Protein AF-A0A7S0NXF7-F1 (afdb_monomer_lite)

Radius of gyration: 30.58 Å; chains: 1; bounding box: 109×44×104 Å

Structure (mmCIF, N/CA/C/O backbone):
data_AF-A0A7S0NXF7-F1
#
_entry.id   AF-A0A7S0NXF7-F1
#
loop_
_atom_site.group_PDB
_atom_site.id
_atom_site.type_symbol
_atom_site.label_atom_id
_atom_site.label_alt_id
_atom_site.label_comp_id
_atom_site.label_asym_id
_atom_site.label_entity_id
_atom_site.label_seq_id
_atom_site.pdbx_PDB_ins_code
_atom_site.Cartn_x
_atom_site.Cartn_y
_atom_site.Cartn_z
_atom_site.occupancy
_atom_site.B_iso_or_equiv
_atom_site.auth_seq_id
_atom_site.auth_comp_id
_atom_site.auth_asym_id
_atom_site.auth_atom_id
_atom_site.pdbx_PDB_model_num
ATOM 1 N N . MET A 1 1 ? 23.867 -1.349 9.065 1.00 37.38 1 MET A N 1
ATOM 2 C CA . MET A 1 1 ? 22.456 -1.027 8.774 1.00 37.38 1 MET A CA 1
ATOM 3 C C . MET A 1 1 ? 21.608 -1.798 9.767 1.00 37.38 1 MET A C 1
ATOM 5 O O . MET A 1 1 ? 21.577 -3.017 9.687 1.00 37.38 1 MET A O 1
ATOM 9 N N . GLY A 1 2 ? 21.074 -1.121 10.787 1.00 32.50 2 GLY A N 1
ATOM 10 C CA . GLY A 1 2 ? 20.262 -1.769 11.819 1.00 32.50 2 GLY A CA 1
ATOM 11 C C . GLY A 1 2 ? 18.930 -2.204 11.222 1.00 32.50 2 GLY A C 1
ATOM 12 O O . GLY A 1 2 ? 18.252 -1.384 10.614 1.00 32.50 2 GLY A O 1
ATOM 13 N N . CYS A 1 3 ? 18.605 -3.491 11.342 1.00 36.06 3 CYS A N 1
ATOM 14 C CA . CYS A 1 3 ? 17.310 -4.030 10.948 1.00 36.06 3 CYS A CA 1
ATOM 15 C C . CYS A 1 3 ? 16.228 -3.370 11.793 1.00 36.06 3 CYS A C 1
ATOM 17 O O . CYS A 1 3 ? 16.196 -3.513 13.014 1.00 36.06 3 CYS A O 1
ATOM 19 N N . CYS A 1 4 ? 15.352 -2.636 11.134 1.00 46.69 4 CYS A N 1
ATOM 20 C CA . CYS A 1 4 ? 14.256 -1.953 11.774 1.00 46.69 4 CYS A CA 1
ATOM 21 C C . CYS A 1 4 ? 13.063 -2.907 11.930 1.00 46.69 4 CYS A C 1
ATOM 23 O O . CYS A 1 4 ? 12.045 -2.767 11.255 1.00 46.69 4 CYS A O 1
ATOM 25 N N . GLY A 1 5 ? 13.227 -3.914 12.785 1.00 47.00 5 GLY A N 1
ATOM 26 C CA . GLY A 1 5 ? 12.142 -4.800 13.190 1.00 47.00 5 GLY A CA 1
ATOM 27 C C . GLY A 1 5 ? 11.280 -4.107 14.238 1.00 47.00 5 GLY A C 1
ATOM 28 O O . GLY A 1 5 ? 11.795 -3.687 15.274 1.00 47.00 5 GLY A O 1
ATOM 29 N N . SER A 1 6 ? 9.987 -3.961 13.964 1.00 54.66 6 SER A N 1
ATOM 30 C CA . SER A 1 6 ? 9.023 -3.573 14.992 1.00 54.66 6 SER A CA 1
ATOM 31 C C . SER A 1 6 ? 8.635 -4.800 15.821 1.00 54.66 6 SER A C 1
ATOM 33 O O . SER A 1 6 ? 8.325 -5.852 15.260 1.00 54.66 6 SER A O 1
ATOM 35 N N . SER A 1 7 ? 8.705 -4.677 17.146 1.00 63.62 7 SER A N 1
ATOM 36 C CA . SER A 1 7 ? 8.226 -5.677 18.104 1.00 63.62 7 SER A CA 1
ATOM 37 C C . SER A 1 7 ? 6.813 -5.316 18.545 1.00 63.62 7 SER A C 1
ATOM 39 O O . SER A 1 7 ? 6.541 -4.131 18.724 1.00 63.62 7 SER A O 1
ATOM 41 N N . GLU A 1 8 ? 5.965 -6.308 18.813 1.00 78.12 8 GLU A N 1
ATOM 42 C CA . GLU A 1 8 ? 4.606 -6.072 19.311 1.00 78.12 8 GLU A CA 1
ATOM 43 C C . GLU A 1 8 ? 4.582 -5.131 20.519 1.00 78.12 8 GLU A C 1
ATOM 45 O O . GLU A 1 8 ? 5.167 -5.402 21.572 1.00 78.12 8 GLU A O 1
ATOM 50 N N . ALA A 1 9 ? 3.884 -4.011 20.355 1.00 83.69 9 ALA A N 1
ATOM 51 C CA . ALA A 1 9 ? 3.755 -2.983 21.369 1.00 83.69 9 ALA A CA 1
ATOM 52 C C . ALA A 1 9 ? 2.349 -2.975 21.980 1.00 83.69 9 ALA A C 1
ATOM 54 O O . ALA A 1 9 ? 1.355 -3.382 21.373 1.00 83.69 9 ALA A O 1
ATOM 55 N N . ASN A 1 10 ? 2.261 -2.461 23.207 1.00 87.94 10 ASN A N 1
ATOM 56 C CA . ASN A 1 10 ? 0.992 -2.192 23.870 1.00 87.94 10 ASN A CA 1
ATOM 57 C C . ASN A 1 10 ? 0.548 -0.743 23.637 1.00 87.94 10 ASN A C 1
ATOM 59 O O . ASN A 1 10 ? 1.366 0.187 23.617 1.00 87.94 10 ASN A O 1
ATOM 63 N N . ALA A 1 11 ? -0.761 -0.550 23.483 1.00 86.94 11 ALA A N 1
ATOM 64 C CA . ALA A 1 11 ? -1.378 0.764 23.462 1.00 86.94 11 ALA A CA 1
ATOM 65 C C . ALA A 1 11 ? -1.155 1.489 24.798 1.00 86.94 11 ALA A C 1
ATOM 67 O O . ALA A 1 11 ? -0.930 0.869 25.845 1.00 86.94 11 ALA A O 1
ATOM 68 N N . ALA A 1 12 ? -1.176 2.822 24.744 1.00 88.19 12 ALA A N 1
ATOM 69 C CA . ALA A 1 12 ? -1.198 3.626 25.957 1.00 88.19 12 ALA A CA 1
ATOM 70 C C . ALA A 1 12 ? -2.560 3.472 26.634 1.00 88.19 12 ALA A C 1
ATOM 72 O O . ALA A 1 12 ? -3.572 3.300 25.961 1.00 88.19 12 ALA A O 1
ATOM 73 N N . GLU A 1 13 ? -2.556 3.540 27.957 1.00 90.31 13 GLU A N 1
ATOM 74 C CA . GLU A 1 13 ? -3.783 3.550 28.739 1.00 90.31 13 GLU A CA 1
ATOM 75 C C . GLU A 1 13 ? -4.581 4.813 28.477 1.00 90.31 13 GLU A C 1
ATOM 77 O O . GLU A 1 13 ? -4.015 5.898 28.324 1.00 90.31 13 GLU A O 1
ATOM 82 N N . THR A 1 14 ? -5.893 4.649 28.420 1.00 89.69 14 THR A N 1
ATOM 83 C CA . THR A 1 14 ? -6.821 5.733 28.149 1.00 89.69 14 THR A CA 1
ATOM 84 C C . THR A 1 14 ? -8.135 5.483 28.877 1.00 89.69 14 THR A C 1
ATOM 86 O O . THR A 1 14 ? -8.554 4.338 29.064 1.00 89.69 14 THR A O 1
ATOM 89 N N . GLU A 1 15 ? -8.787 6.569 29.281 1.00 88.50 15 GLU A N 1
ATOM 90 C CA . GLU A 1 15 ? -10.149 6.541 29.823 1.00 88.50 15 GLU A CA 1
ATOM 91 C C . GLU A 1 15 ? -11.203 6.530 28.706 1.00 88.50 15 GLU A C 1
ATOM 93 O O . GLU A 1 15 ? -12.366 6.216 28.950 1.00 88.50 15 GLU A O 1
ATOM 98 N N . LEU A 1 16 ? -10.800 6.833 27.464 1.00 88.56 16 LEU A N 1
ATOM 99 C CA . LEU A 1 16 ? -11.702 6.827 26.319 1.00 88.56 16 LEU A CA 1
ATOM 100 C C . LEU A 1 16 ? -12.143 5.390 25.983 1.00 88.56 16 LEU A C 1
ATOM 102 O O . LEU A 1 16 ? -11.293 4.497 25.840 1.00 88.56 16 LEU A O 1
ATOM 106 N N . PRO A 1 17 ? -13.454 5.150 25.792 1.00 89.94 17 PRO A N 1
ATOM 107 C CA . PRO A 1 17 ? -13.953 3.836 25.412 1.00 89.94 17 PRO A CA 1
ATOM 108 C C . PRO A 1 17 ? -13.451 3.445 24.013 1.00 89.94 17 PRO A C 1
ATOM 110 O O . PRO A 1 17 ? -13.071 4.316 23.225 1.00 89.94 17 PRO A O 1
ATOM 113 N N . PRO A 1 18 ? -13.437 2.148 23.668 1.00 90.38 18 PRO A N 1
ATOM 114 C CA . PRO A 1 18 ? -13.138 1.727 22.306 1.00 90.38 18 PRO A CA 1
ATOM 115 C C . PRO A 1 18 ? -14.191 2.263 21.311 1.00 90.38 18 PRO A C 1
ATOM 117 O O . PRO A 1 18 ? -15.335 2.512 21.701 1.00 90.38 18 PRO A O 1
ATOM 120 N N . PRO A 1 19 ? -13.833 2.418 20.021 1.00 88.88 19 PRO A N 1
ATOM 121 C CA . PRO A 1 19 ? -14.771 2.793 18.967 1.00 88.88 19 PRO A CA 1
ATOM 122 C C . PRO A 1 19 ? -15.996 1.874 18.939 1.00 88.88 19 PRO A C 1
ATOM 124 O O . PRO A 1 19 ? -15.850 0.653 18.880 1.00 88.88 19 PRO A O 1
ATOM 127 N N . ALA A 1 20 ? -17.193 2.456 18.925 1.00 85.25 20 ALA A N 1
ATOM 128 C CA . ALA A 1 20 ? -18.444 1.716 18.804 1.00 85.25 20 ALA A CA 1
ATOM 129 C C . ALA A 1 20 ? -19.086 1.954 17.435 1.00 85.25 20 ALA A C 1
ATOM 131 O O . ALA A 1 20 ? -19.017 3.053 16.883 1.00 85.25 20 ALA A O 1
ATOM 132 N N . TRP A 1 21 ? -19.744 0.924 16.902 1.00 81.75 21 TRP A N 1
ATOM 133 C CA . TRP A 1 21 ? -20.545 1.059 15.688 1.00 81.75 21 TRP A CA 1
ATOM 134 C C . TRP A 1 21 ? -21.576 2.180 15.844 1.00 81.75 21 TRP A C 1
ATOM 136 O O . TRP A 1 21 ? -22.224 2.286 16.886 1.00 81.75 21 TRP A O 1
ATOM 146 N N . GLY A 1 22 ? -21.759 2.997 14.808 1.00 75.81 22 GLY A N 1
ATOM 147 C CA . GLY A 1 22 ? -22.728 4.092 14.845 1.00 75.81 22 GLY A CA 1
ATOM 148 C C . GLY A 1 22 ? -22.187 5.404 15.409 1.00 75.81 22 GLY A C 1
ATOM 149 O O . GLY A 1 22 ? -22.830 6.434 15.237 1.00 75.81 22 GLY A O 1
ATOM 150 N N . ALA A 1 23 ? -21.014 5.399 16.048 1.00 82.75 23 ALA A N 1
ATOM 151 C CA . ALA A 1 23 ? -20.407 6.608 16.588 1.00 82.75 23 ALA A CA 1
ATOM 152 C C . ALA A 1 23 ? -19.468 7.249 15.560 1.00 82.75 23 ALA A C 1
ATOM 154 O O . ALA A 1 23 ? -18.473 6.649 15.150 1.00 82.75 23 ALA A O 1
ATOM 155 N N . ALA A 1 24 ? -19.766 8.489 15.169 1.00 84.88 24 ALA A N 1
ATOM 156 C CA . ALA A 1 24 ? -18.848 9.285 14.368 1.00 84.88 24 ALA A CA 1
ATOM 157 C C . ALA A 1 24 ? -17.568 9.576 15.165 1.00 84.88 24 ALA A C 1
ATOM 159 O O . ALA A 1 24 ? -17.612 9.980 16.327 1.00 84.88 24 ALA A O 1
ATOM 160 N N . ILE A 1 25 ? -16.418 9.386 14.526 1.00 86.69 25 ILE A N 1
ATOM 161 C CA . ILE A 1 25 ? -15.101 9.596 15.135 1.00 86.69 25 ILE A CA 1
ATOM 162 C C . ILE A 1 25 ? -14.289 10.524 14.259 1.00 86.69 25 ILE A C 1
ATOM 164 O O . ILE A 1 25 ? -14.186 10.320 13.049 1.00 86.69 25 ILE A O 1
ATOM 168 N N . LYS A 1 26 ? -13.623 11.480 14.901 1.00 88.75 26 LYS A N 1
ATOM 169 C CA . LYS A 1 26 ? -12.567 12.281 14.298 1.00 88.75 26 LYS A CA 1
ATOM 170 C C . LYS A 1 26 ? -11.277 12.060 15.071 1.00 88.75 26 LYS A C 1
ATOM 172 O O . LYS A 1 26 ? -11.205 12.350 16.262 1.00 88.75 26 LYS A O 1
ATOM 177 N N . CYS A 1 27 ? -10.260 11.542 14.396 1.00 88.75 27 CYS A N 1
ATOM 178 C CA . CYS A 1 27 ? -8.978 11.239 15.016 1.00 88.75 27 CYS A CA 1
ATOM 179 C C . CYS A 1 27 ? -7.800 11.605 14.114 1.00 88.75 27 CYS A C 1
ATOM 181 O O . CYS A 1 27 ? -7.920 11.671 12.888 1.00 88.75 27 CYS A O 1
ATOM 183 N N . ARG A 1 28 ? -6.633 11.785 14.727 1.00 89.62 28 ARG A N 1
ATOM 184 C CA . ARG A 1 28 ? -5.359 12.019 14.054 1.00 89.62 28 ARG A CA 1
ATOM 185 C C . ARG A 1 28 ? -4.420 10.842 14.289 1.00 89.62 28 ARG A C 1
ATOM 187 O O . ARG A 1 28 ? -4.125 10.476 15.422 1.00 89.62 28 ARG A O 1
ATOM 194 N N . LEU A 1 29 ? -3.921 10.261 13.209 1.00 86.75 29 LEU A N 1
ATOM 195 C CA . LEU A 1 29 ? -2.840 9.288 13.220 1.00 86.75 29 LEU A CA 1
ATOM 196 C C . LEU A 1 29 ? -1.506 10.026 13.176 1.00 86.75 29 LEU A C 1
ATOM 198 O O . LEU A 1 29 ? -1.268 10.816 12.262 1.00 86.75 29 LEU A O 1
ATOM 202 N N . ALA A 1 30 ? -0.634 9.746 14.143 1.00 86.44 30 ALA A N 1
ATOM 203 C CA . ALA A 1 30 ? 0.693 10.343 14.240 1.00 86.44 30 ALA A CA 1
ATOM 204 C C . ALA A 1 30 ? 1.767 9.261 14.369 1.00 86.44 30 ALA A C 1
ATOM 206 O O . ALA A 1 30 ? 1.717 8.440 15.292 1.00 86.44 30 ALA A O 1
ATOM 207 N N . LYS A 1 31 ? 2.759 9.278 13.474 1.00 82.62 31 LYS A N 1
ATOM 208 C CA . LYS A 1 31 ? 3.887 8.337 13.514 1.00 82.62 31 LYS A CA 1
ATOM 209 C C . LYS A 1 31 ? 4.654 8.476 14.837 1.00 82.62 31 LYS A C 1
ATOM 211 O O . LYS A 1 31 ? 5.027 9.584 15.219 1.00 82.62 31 LYS A O 1
ATOM 216 N N . LYS A 1 32 ? 4.916 7.366 15.540 1.00 80.94 32 LYS A N 1
ATOM 217 C CA . LYS A 1 32 ? 5.583 7.381 16.863 1.00 80.94 32 LYS A CA 1
ATOM 218 C C . LYS A 1 32 ? 7.044 7.844 16.816 1.00 80.94 32 LYS A C 1
ATOM 220 O O . LYS A 1 32 ? 7.557 8.361 17.803 1.00 80.94 32 LYS A O 1
ATOM 225 N N . GLY A 1 33 ? 7.717 7.660 15.686 1.00 75.81 33 GLY A N 1
ATOM 226 C CA . GLY A 1 33 ? 9.104 8.070 15.493 1.00 75.81 33 GLY A CA 1
ATOM 227 C C . GLY A 1 33 ? 9.575 7.805 14.069 1.00 75.81 33 GLY A C 1
ATOM 228 O O . GLY A 1 33 ? 8.917 7.099 13.310 1.00 75.81 33 GLY A O 1
ATOM 229 N N . ILE A 1 34 ? 10.730 8.355 13.695 1.00 69.94 34 ILE A N 1
ATOM 230 C CA . ILE A 1 34 ? 11.267 8.230 12.327 1.00 69.94 34 ILE A CA 1
ATOM 231 C C . ILE A 1 34 ? 11.519 6.762 11.943 1.00 69.94 34 ILE A C 1
ATOM 233 O O . ILE A 1 34 ? 11.245 6.383 10.806 1.00 69.94 34 ILE A O 1
ATOM 237 N N . PHE A 1 35 ? 11.953 5.944 12.907 1.00 68.25 35 PHE A N 1
ATOM 238 C CA . PHE A 1 35 ? 12.294 4.527 12.723 1.00 68.25 35 PHE A CA 1
ATOM 239 C C . PHE A 1 35 ? 11.201 3.549 13.182 1.00 68.25 35 PHE A C 1
ATOM 241 O O . PHE A 1 35 ? 11.387 2.341 13.079 1.00 68.25 35 PHE A O 1
ATOM 248 N N . SER A 1 36 ? 10.080 4.048 13.710 1.00 71.31 36 SER A N 1
ATOM 249 C CA . SER A 1 36 ? 8.959 3.204 14.135 1.00 71.31 36 SER A CA 1
ATOM 250 C C . SER A 1 36 ? 7.964 3.056 12.988 1.00 71.31 36 SER A C 1
ATOM 252 O O . SER A 1 36 ? 7.678 4.024 12.279 1.00 71.31 36 SER A O 1
ATOM 254 N N . ALA A 1 37 ? 7.442 1.847 12.804 1.00 76.25 37 ALA A N 1
ATOM 255 C CA . ALA A 1 37 ? 6.346 1.587 11.878 1.00 76.25 37 ALA A CA 1
ATOM 256 C C . ALA A 1 37 ? 4.969 1.919 12.498 1.00 76.25 37 ALA A C 1
ATOM 258 O O . ALA A 1 37 ? 3.975 2.020 11.775 1.00 76.25 37 ALA A O 1
ATOM 259 N N . ASP A 1 38 ? 4.936 2.160 13.812 1.00 84.88 38 ASP A N 1
ATOM 260 C CA . ASP A 1 38 ? 3.724 2.350 14.598 1.00 84.88 38 ASP A CA 1
ATOM 261 C C . ASP A 1 38 ? 3.184 3.778 14.529 1.00 84.88 38 ASP A C 1
ATOM 263 O O . ASP A 1 38 ? 3.927 4.771 14.468 1.00 84.88 38 ASP A O 1
ATOM 267 N N . TYR A 1 39 ? 1.865 3.887 14.671 1.00 86.94 39 TYR A N 1
ATOM 268 C CA . TYR A 1 39 ? 1.165 5.164 14.750 1.00 86.94 39 TYR A CA 1
ATOM 269 C C . TYR A 1 39 ? 0.335 5.240 16.025 1.00 86.94 39 TYR A C 1
ATOM 271 O O . TYR A 1 39 ? -0.395 4.321 16.378 1.00 86.94 39 TYR A O 1
ATOM 279 N N . SER A 1 40 ? 0.425 6.368 16.723 1.00 91.25 40 SER A N 1
ATOM 280 C CA . SER A 1 40 ? -0.518 6.685 17.795 1.00 91.25 40 SER A CA 1
ATOM 281 C C . SER A 1 40 ? -1.787 7.269 17.186 1.00 91.25 40 SER A C 1
ATOM 283 O O . SER A 1 40 ? -1.706 8.162 16.341 1.00 91.25 40 SER A O 1
ATOM 285 N N . VAL A 1 41 ? -2.938 6.781 17.635 1.00 91.06 41 VAL A N 1
ATOM 286 C CA . VAL A 1 41 ? -4.247 7.341 17.302 1.00 91.06 41 VAL A CA 1
ATOM 287 C C . VAL A 1 41 ? -4.616 8.338 18.394 1.00 91.06 41 VAL A C 1
ATOM 289 O O . VAL A 1 41 ? -4.722 7.966 19.563 1.00 91.06 41 VAL A O 1
ATOM 292 N N . TRP A 1 42 ? -4.786 9.597 18.014 1.00 92.12 42 TRP A N 1
ATOM 293 C CA . TRP A 1 42 ? -5.197 10.689 18.889 1.00 92.12 42 TRP A CA 1
ATOM 294 C C . TRP A 1 42 ? -6.653 11.035 18.603 1.00 92.12 42 TRP A C 1
ATOM 296 O O . TRP A 1 42 ? -7.008 11.236 17.443 1.00 92.12 42 TRP A O 1
ATOM 306 N N . ALA A 1 43 ? -7.486 11.093 19.632 1.00 90.19 43 ALA A N 1
ATOM 307 C CA . ALA A 1 43 ? -8.858 11.580 19.536 1.00 90.19 43 ALA A CA 1
ATOM 308 C C . ALA A 1 43 ? -8.954 12.962 20.181 1.00 90.19 43 ALA A C 1
ATOM 310 O O . ALA A 1 43 ? -8.156 13.291 21.056 1.00 90.19 43 ALA A O 1
ATOM 311 N N . THR A 1 44 ? -9.923 13.760 19.746 1.00 83.38 44 THR A N 1
ATOM 312 C CA . THR A 1 44 ? -10.291 14.990 20.450 1.00 83.38 44 THR A CA 1
ATOM 313 C C . THR A 1 44 ? -11.334 14.643 21.505 1.00 83.38 44 THR A C 1
ATOM 315 O O . THR A 1 44 ? -12.347 14.030 21.168 1.00 83.38 44 THR A O 1
ATOM 318 N N . ASP A 1 45 ? -11.071 14.985 22.763 1.00 78.00 45 ASP A N 1
ATOM 319 C CA . ASP A 1 45 ? -12.012 14.778 23.862 1.00 78.00 45 ASP A CA 1
ATOM 320 C C . ASP A 1 45 ? -13.154 15.818 23.852 1.00 78.00 45 ASP A C 1
ATOM 322 O O . ASP A 1 45 ? -13.213 16.711 23.000 1.00 78.00 45 ASP A O 1
ATOM 326 N N . GLU A 1 46 ? -14.077 15.715 24.812 1.00 76.12 46 GLU A N 1
ATOM 327 C CA . GLU A 1 46 ? -15.203 16.652 24.962 1.00 76.12 46 GLU A CA 1
ATOM 328 C C . GLU A 1 46 ? -14.757 18.098 25.255 1.00 76.12 46 GLU A C 1
ATOM 330 O O . GLU A 1 46 ? -15.504 19.042 24.988 1.00 76.12 46 GLU A O 1
ATOM 335 N N . ASN A 1 47 ? -13.533 18.285 25.759 1.00 73.75 47 ASN A N 1
ATOM 336 C CA . ASN A 1 47 ? -12.947 19.585 26.086 1.00 73.75 47 ASN A CA 1
ATOM 337 C C . ASN A 1 47 ? -12.160 20.196 24.914 1.00 73.75 47 ASN A C 1
ATOM 339 O O . ASN A 1 47 ? -11.704 21.338 25.007 1.00 73.75 47 ASN A O 1
ATOM 343 N N . GLY A 1 48 ? -12.014 19.470 23.802 1.00 75.50 48 GLY A N 1
ATOM 344 C CA . GLY A 1 48 ? -11.246 19.905 22.640 1.00 75.50 48 GLY A CA 1
ATOM 345 C C . GLY A 1 48 ? -9.747 19.595 22.714 1.00 75.50 48 GLY A C 1
ATOM 346 O O . GLY A 1 48 ? -9.003 20.040 21.837 1.00 75.50 48 GLY A O 1
ATOM 347 N N . GLU A 1 49 ? -9.289 18.842 23.715 1.00 84.00 49 GLU A N 1
ATOM 348 C CA . GLU A 1 49 ? -7.897 18.420 23.869 1.00 84.00 49 GLU A CA 1
ATOM 349 C C . GLU A 1 49 ? -7.617 17.116 23.107 1.00 84.00 49 GLU A C 1
ATOM 351 O O . GLU A 1 49 ? -8.454 16.218 23.014 1.00 84.00 49 GLU A O 1
ATOM 356 N N . GLU A 1 50 ? -6.418 16.994 22.528 1.00 87.50 5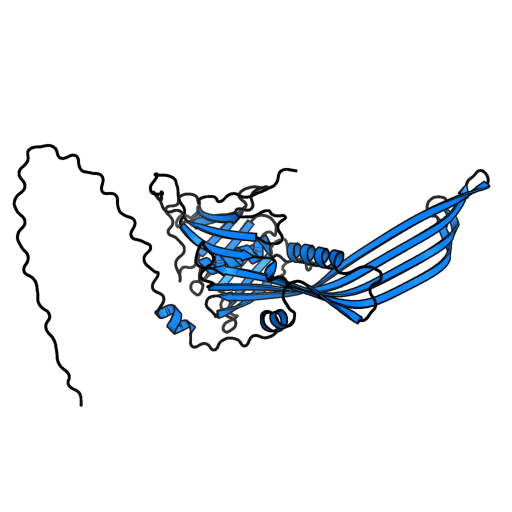0 GLU A N 1
ATOM 357 C CA . GLU A 1 50 ? -5.999 15.754 21.872 1.00 87.50 50 GLU A CA 1
ATOM 358 C C . GLU A 1 50 ? -5.462 14.751 22.898 1.00 87.50 50 GLU A C 1
ATOM 360 O O . GLU A 1 50 ? -4.383 14.930 23.467 1.00 87.50 50 GLU A O 1
ATOM 365 N N . VAL A 1 51 ? -6.174 13.640 23.063 1.00 90.25 51 VAL A N 1
ATOM 366 C CA . VAL A 1 51 ? -5.804 12.557 23.976 1.00 90.25 51 VAL A CA 1
ATOM 367 C C . VAL A 1 51 ? -5.371 11.334 23.174 1.00 90.25 51 VAL A C 1
ATOM 369 O O . VAL A 1 51 ? -5.978 10.962 22.164 1.00 90.25 51 VAL A O 1
ATOM 372 N N . LYS A 1 52 ? -4.288 10.683 23.612 1.00 92.44 52 LYS A N 1
ATOM 373 C CA . LYS A 1 52 ? -3.842 9.421 23.012 1.00 92.44 52 LYS A CA 1
ATOM 374 C C . LYS A 1 52 ? -4.862 8.331 23.343 1.00 92.44 52 LYS A C 1
ATOM 376 O O . LYS A 1 52 ? -5.143 8.076 24.510 1.00 92.44 52 LYS A O 1
ATOM 381 N N . TRP A 1 53 ? -5.387 7.688 22.308 1.00 92.81 53 TRP A N 1
ATOM 382 C CA . TRP A 1 53 ? -6.523 6.779 22.421 1.00 92.81 53 TRP A CA 1
ATOM 383 C C . TRP A 1 53 ? -6.165 5.336 22.069 1.00 92.81 53 TRP A C 1
ATOM 385 O O . TRP A 1 53 ? -6.403 4.420 22.847 1.00 92.81 53 TRP A O 1
ATOM 395 N N . MET A 1 54 ? -5.561 5.116 20.903 1.00 94.75 54 MET A N 1
ATOM 396 C CA . MET A 1 54 ? -5.241 3.772 20.413 1.00 94.75 54 MET A CA 1
ATOM 397 C C . MET A 1 54 ? -3.840 3.722 19.807 1.00 94.75 54 MET A C 1
ATOM 399 O O . MET A 1 54 ? -3.168 4.743 19.619 1.00 94.75 54 MET A O 1
ATOM 403 N N . LEU A 1 55 ? -3.396 2.512 19.490 1.00 93.56 55 LEU A N 1
ATOM 404 C CA . LEU A 1 55 ? -2.143 2.242 18.803 1.00 93.56 55 LEU A CA 1
ATOM 405 C C . LEU A 1 55 ? -2.422 1.455 17.525 1.00 93.56 55 LEU A C 1
ATOM 407 O O . LEU A 1 55 ? -3.026 0.390 17.579 1.00 93.56 55 LEU A O 1
ATOM 411 N N . MET A 1 56 ? -1.943 1.966 16.396 1.00 91.25 56 MET A N 1
ATOM 412 C CA . MET A 1 56 ? -1.744 1.166 15.196 1.00 91.25 56 MET A CA 1
ATOM 413 C C . MET A 1 56 ? -0.364 0.521 15.310 1.00 91.25 56 MET A C 1
ATOM 415 O O . MET A 1 56 ? 0.652 1.185 15.082 1.00 91.25 56 MET A O 1
ATOM 419 N N . ASP A 1 57 ? -0.347 -0.726 15.765 1.00 90.12 57 ASP A N 1
ATOM 420 C CA . ASP A 1 57 ? 0.863 -1.506 16.000 1.00 90.12 57 ASP A CA 1
ATOM 421 C C . ASP A 1 57 ? 1.230 -2.266 14.737 1.00 90.12 57 ASP A C 1
ATOM 423 O O . ASP A 1 57 ? 0.455 -3.079 14.237 1.00 90.12 57 ASP A O 1
ATOM 427 N N . ALA A 1 58 ? 2.398 -1.969 14.204 1.00 84.94 58 ALA A N 1
ATOM 428 C CA . ALA A 1 58 ? 2.865 -2.511 12.953 1.00 84.94 58 ALA A CA 1
ATOM 429 C C . ALA A 1 58 ? 3.909 -3.582 13.216 1.00 84.94 58 ALA A C 1
ATOM 431 O O . ALA A 1 58 ? 4.915 -3.297 13.853 1.00 84.94 58 ALA A O 1
ATOM 432 N N . VAL A 1 59 ? 3.725 -4.783 12.677 1.00 81.75 59 VAL A N 1
ATOM 433 C CA . VAL A 1 59 ? 4.654 -5.901 12.862 1.00 81.75 59 VAL A CA 1
ATOM 434 C C . VAL A 1 59 ? 5.212 -6.334 11.510 1.00 81.75 59 VAL A C 1
ATOM 436 O O . VAL A 1 59 ? 4.470 -6.638 10.574 1.00 81.75 59 VAL A O 1
ATOM 439 N N . GLY A 1 60 ? 6.541 -6.349 11.421 1.00 69.19 60 GLY A N 1
ATOM 440 C CA . GLY A 1 60 ? 7.297 -6.659 10.206 1.00 69.19 60 GLY A CA 1
ATOM 441 C C . GLY A 1 60 ? 8.413 -5.652 9.932 1.00 69.19 60 GLY A C 1
ATOM 442 O O . GLY A 1 60 ? 8.519 -4.610 10.590 1.00 69.19 60 GLY A O 1
ATOM 443 N N . SER A 1 61 ? 9.268 -5.969 8.962 1.00 58.38 61 SER A N 1
ATOM 444 C CA . SER A 1 61 ? 10.251 -5.028 8.433 1.00 58.38 61 SER A CA 1
ATOM 445 C C . SER A 1 61 ? 9.618 -4.165 7.346 1.00 58.38 61 SER A C 1
ATOM 447 O O . SER A 1 61 ? 8.751 -4.588 6.592 1.00 58.38 61 SER A O 1
ATOM 449 N N . TRP A 1 62 ? 10.103 -2.939 7.203 1.00 52.81 62 TRP A N 1
ATOM 450 C CA . TRP A 1 62 ? 9.698 -2.026 6.130 1.00 52.81 62 TRP A CA 1
ATOM 451 C C . TRP A 1 62 ? 10.260 -2.480 4.777 1.00 52.81 62 TRP A C 1
ATOM 453 O O . TRP A 1 62 ? 9.895 -1.933 3.740 1.00 52.81 62 TRP A O 1
ATOM 463 N N . LEU A 1 63 ? 11.182 -3.446 4.815 1.00 52.50 63 LEU A N 1
ATOM 464 C CA . LEU A 1 63 ? 11.792 -4.095 3.664 1.00 52.50 63 LEU A CA 1
ATOM 465 C C . LEU A 1 63 ? 11.072 -5.386 3.257 1.00 52.50 63 LEU A C 1
ATOM 467 O O . LEU A 1 63 ? 11.404 -5.922 2.203 1.00 52.50 63 LEU A O 1
ATOM 471 N N . ASP A 1 64 ? 10.137 -5.890 4.067 1.00 58.28 64 ASP A N 1
ATOM 472 C CA . ASP A 1 64 ? 9.417 -7.118 3.740 1.00 58.28 64 ASP A CA 1
ATOM 473 C C . ASP A 1 64 ? 8.357 -6.830 2.665 1.00 58.28 64 ASP A C 1
ATOM 475 O O . ASP A 1 64 ? 7.693 -5.791 2.678 1.00 58.28 64 ASP A O 1
ATOM 479 N N . ASP A 1 65 ? 8.179 -7.772 1.732 1.00 59.47 65 ASP A N 1
ATOM 480 C CA . ASP A 1 65 ? 7.166 -7.685 0.666 1.00 59.47 65 ASP A CA 1
ATOM 481 C C . ASP A 1 65 ? 5.727 -7.738 1.219 1.00 59.47 65 ASP A C 1
ATOM 483 O O . ASP A 1 65 ? 4.769 -7.432 0.502 1.00 59.47 65 ASP A O 1
ATOM 487 N N . GLY A 1 66 ? 5.575 -8.092 2.501 1.00 70.44 66 GLY A N 1
ATOM 488 C CA . GLY A 1 66 ? 4.313 -8.078 3.219 1.00 70.44 66 GLY A CA 1
ATOM 489 C C . GLY A 1 66 ? 4.398 -7.425 4.596 1.00 70.44 66 GLY A C 1
ATOM 490 O O . GLY A 1 66 ? 5.456 -7.350 5.213 1.00 70.44 66 GLY A O 1
ATOM 491 N N . TYR A 1 67 ? 3.259 -6.937 5.076 1.00 77.75 67 TYR A N 1
ATOM 492 C CA . TYR A 1 67 ? 3.161 -6.120 6.279 1.00 77.75 67 TYR A CA 1
ATOM 493 C C . TYR A 1 67 ? 1.887 -6.445 7.055 1.00 77.75 67 TYR A C 1
ATOM 495 O O . TYR A 1 67 ? 0.802 -6.529 6.473 1.00 77.75 67 TYR A O 1
ATOM 503 N N . ARG A 1 68 ? 2.010 -6.605 8.375 1.00 88.25 68 ARG A N 1
ATOM 504 C CA . ARG A 1 68 ? 0.875 -6.832 9.274 1.00 88.25 68 ARG A CA 1
ATOM 505 C C . ARG A 1 68 ? 0.743 -5.677 10.240 1.00 88.25 68 ARG A C 1
ATOM 507 O O . ARG A 1 68 ? 1.740 -5.123 10.696 1.00 88.25 68 ARG A O 1
ATOM 514 N N . TYR A 1 69 ? -0.485 -5.316 10.567 1.00 90.44 69 TYR A N 1
ATOM 515 C CA . TYR A 1 69 ? -0.720 -4.337 11.616 1.00 90.44 69 TYR A CA 1
ATOM 516 C C . TYR A 1 69 ? -2.019 -4.594 12.362 1.00 90.44 69 TYR A C 1
ATOM 518 O O . TYR A 1 69 ? -2.945 -5.224 11.851 1.00 90.44 69 TYR A O 1
ATOM 526 N N . TYR A 1 70 ? -2.064 -4.079 13.583 1.00 93.19 70 TYR A N 1
ATOM 527 C CA . TYR A 1 70 ? -3.114 -4.307 14.557 1.00 93.19 70 TYR A CA 1
ATOM 528 C C . TYR A 1 70 ? -3.593 -2.971 15.104 1.00 93.19 70 TYR A C 1
ATOM 530 O O . TYR A 1 70 ? -2.786 -2.123 15.486 1.00 93.19 70 TYR A O 1
ATOM 538 N N . LEU A 1 71 ? -4.908 -2.798 15.203 1.00 94.31 71 LEU A N 1
ATOM 539 C CA . LEU A 1 71 ? -5.477 -1.709 15.984 1.00 94.31 71 LEU A CA 1
ATOM 540 C C . LEU A 1 71 ? -5.637 -2.187 17.427 1.00 94.31 71 LEU A C 1
ATOM 542 O O . LEU A 1 71 ? -6.430 -3.085 17.703 1.00 94.31 71 LEU A O 1
ATOM 546 N N . LYS A 1 72 ? -4.871 -1.595 18.339 1.00 95.06 72 LYS A N 1
ATOM 547 C CA . LYS A 1 72 ? -4.834 -1.952 19.758 1.00 95.06 72 LYS A CA 1
ATOM 548 C C . LYS A 1 72 ? -5.421 -0.836 20.619 1.00 95.06 72 LYS A C 1
ATOM 550 O O . LYS A 1 72 ? -5.090 0.339 20.436 1.00 95.06 72 LYS A O 1
ATOM 555 N N . HIS A 1 73 ? -6.238 -1.214 21.595 1.00 95.00 73 HIS A N 1
ATOM 556 C CA . HIS A 1 73 ? -6.785 -0.338 22.637 1.00 95.00 73 HIS A CA 1
ATOM 557 C C . HIS A 1 73 ? -6.422 -0.892 24.017 1.00 95.00 73 HIS A C 1
ATOM 559 O O . HIS A 1 73 ? -6.314 -2.106 24.186 1.00 95.00 73 HIS A O 1
ATOM 565 N N . ARG A 1 74 ? -6.191 -0.006 24.990 1.00 94.19 74 ARG A N 1
ATOM 566 C CA . ARG A 1 74 ? -5.920 -0.393 26.377 1.00 94.19 74 ARG A CA 1
ATOM 567 C C . ARG A 1 74 ? -6.756 0.452 27.327 1.00 94.19 74 ARG A C 1
ATOM 569 O O . ARG A 1 74 ? -6.497 1.644 27.482 1.00 94.19 74 ARG A O 1
ATOM 576 N N . ALA A 1 75 ? -7.731 -0.179 27.969 1.00 90.69 75 ALA A N 1
ATOM 577 C CA . ALA A 1 75 ? -8.561 0.469 28.975 1.00 90.69 75 ALA A CA 1
ATOM 578 C C . ALA A 1 75 ? -7.770 0.762 30.263 1.00 90.69 75 ALA A C 1
ATOM 580 O O . ALA A 1 75 ? -6.744 0.131 30.540 1.00 90.69 75 ALA A O 1
ATOM 581 N N . ALA A 1 76 ? -8.276 1.703 31.061 1.00 89.69 76 ALA A N 1
ATOM 582 C CA . ALA A 1 76 ? -7.739 2.002 32.384 1.00 89.69 76 ALA A CA 1
ATOM 583 C C . ALA A 1 76 ? -7.661 0.740 33.266 1.00 89.69 76 ALA A C 1
ATOM 585 O O . ALA A 1 76 ? -8.635 -0.003 33.395 1.00 89.69 76 ALA A O 1
ATOM 586 N N . GLY A 1 77 ? -6.491 0.483 33.855 1.00 87.62 77 GLY A N 1
ATOM 587 C CA . GLY A 1 77 ? -6.220 -0.676 34.707 1.00 87.62 77 GLY A CA 1
ATOM 588 C C . GLY A 1 77 ? -6.089 -2.022 33.983 1.00 87.62 77 GLY A C 1
ATOM 589 O O . GLY A 1 77 ? -6.005 -3.051 34.651 1.00 87.62 77 GLY A O 1
ATOM 590 N N . GLN A 1 78 ? -6.070 -2.054 32.645 1.00 89.88 78 GLN A N 1
ATOM 591 C CA . GLN A 1 78 ? -5.982 -3.305 31.891 1.00 89.88 78 GLN A CA 1
ATOM 592 C C . GLN A 1 78 ? -4.578 -3.935 31.979 1.00 89.88 78 GLN A C 1
ATOM 594 O O . GLN A 1 78 ? -3.603 -3.423 31.416 1.00 89.88 78 GLN A O 1
ATOM 599 N N . VAL A 1 79 ? -4.499 -5.080 32.660 1.00 91.25 79 VAL A N 1
ATOM 600 C CA . VAL A 1 79 ? -3.287 -5.889 32.857 1.00 91.25 79 VAL A CA 1
ATOM 601 C C . VAL A 1 79 ? -3.572 -7.377 32.628 1.00 91.25 79 VAL A C 1
ATOM 603 O O . VAL A 1 79 ? -4.727 -7.796 32.679 1.00 91.25 79 VAL A O 1
ATOM 606 N N . ASP A 1 80 ? -2.534 -8.156 32.334 1.00 88.19 80 ASP A N 1
ATOM 607 C CA . ASP A 1 80 ? -2.597 -9.618 32.253 1.00 88.19 80 ASP A CA 1
ATOM 608 C C . ASP A 1 80 ? -2.590 -10.283 33.645 1.00 88.19 80 ASP A C 1
ATOM 610 O O . ASP A 1 80 ? -2.519 -9.611 34.679 1.00 88.19 80 ASP A O 1
ATOM 614 N N . ASP A 1 81 ? -2.641 -11.619 33.671 1.00 87.88 81 ASP A N 1
ATOM 615 C CA . ASP A 1 81 ? -2.621 -12.425 34.902 1.00 87.88 81 ASP A CA 1
ATOM 616 C C . ASP A 1 81 ? -1.342 -12.220 35.746 1.00 87.88 81 ASP A C 1
ATOM 618 O O . ASP A 1 81 ? -1.324 -12.521 36.941 1.00 87.88 81 ASP A O 1
ATOM 622 N N . GLU A 1 82 ? -0.269 -11.688 35.148 1.00 87.69 82 GLU A N 1
ATOM 623 C CA . GLU A 1 82 ? 1.002 -11.368 35.807 1.00 87.69 82 GLU A CA 1
ATOM 624 C C . GLU A 1 82 ? 1.093 -9.891 36.241 1.00 87.69 82 GLU A C 1
ATOM 626 O O . GLU A 1 82 ? 2.110 -9.464 36.795 1.00 87.69 82 GLU A O 1
ATOM 631 N N . GLY A 1 83 ? 0.045 -9.094 36.002 1.00 85.62 83 GLY A N 1
ATOM 632 C CA . GLY A 1 83 ? -0.000 -7.666 36.313 1.00 85.62 83 GLY A CA 1
ATOM 633 C C . GLY A 1 83 ? 0.766 -6.780 35.325 1.00 85.62 83 GLY A C 1
ATOM 634 O O . GLY A 1 83 ? 1.028 -5.612 35.627 1.00 85.62 83 GLY A O 1
ATOM 635 N N . LYS A 1 84 ? 1.149 -7.295 34.153 1.00 87.62 84 LYS A N 1
ATOM 636 C CA . LYS A 1 84 ? 1.793 -6.513 33.091 1.00 87.62 84 LYS A CA 1
ATOM 637 C C . LYS A 1 84 ? 0.741 -5.887 32.187 1.00 87.62 84 LYS A C 1
ATOM 639 O O . LYS A 1 84 ? -0.322 -6.446 31.949 1.00 87.62 84 LYS A O 1
ATOM 644 N N . ALA A 1 85 ? 1.049 -4.711 31.651 1.00 87.62 85 ALA A N 1
ATOM 645 C CA . ALA A 1 85 ? 0.148 -4.023 30.736 1.00 87.62 85 ALA A CA 1
ATOM 646 C C . ALA A 1 85 ? -0.141 -4.879 29.490 1.00 87.62 85 ALA A C 1
ATOM 648 O O . ALA A 1 85 ? 0.792 -5.283 28.794 1.00 87.62 85 ALA A O 1
ATOM 649 N N . ILE A 1 86 ? -1.425 -5.075 29.181 1.00 91.38 86 ILE A N 1
ATOM 650 C CA . ILE A 1 86 ? -1.899 -5.806 27.999 1.00 91.38 86 ILE A CA 1
ATOM 651 C C . ILE A 1 86 ? -2.928 -4.963 27.245 1.00 91.38 86 ILE A C 1
ATOM 653 O O . ILE A 1 86 ? -3.696 -4.225 27.855 1.00 91.38 86 ILE A O 1
ATOM 657 N N . SER A 1 87 ? -2.926 -5.042 25.916 1.00 92.25 87 SER A N 1
ATOM 658 C CA . SER A 1 87 ? -3.882 -4.328 25.059 1.00 92.25 87 SER A CA 1
ATOM 659 C C . SER A 1 87 ? -4.825 -5.305 24.377 1.00 92.25 87 SER A C 1
ATOM 661 O O . SER A 1 87 ? -4.406 -6.378 23.950 1.00 92.25 87 SER A O 1
ATOM 663 N N . SER A 1 88 ? -6.074 -4.894 24.196 1.00 92.69 88 SER A N 1
ATOM 664 C CA . SER A 1 88 ? -7.038 -5.604 23.362 1.00 92.69 88 SER A CA 1
ATOM 665 C C . SER A 1 88 ? -6.807 -5.266 21.892 1.00 92.69 88 SER A C 1
ATOM 667 O O . SER A 1 88 ? -6.692 -4.093 21.526 1.00 92.69 88 SER A O 1
ATOM 669 N N . VAL A 1 89 ? -6.768 -6.285 21.036 1.00 93.56 89 VAL A N 1
ATOM 670 C CA . VAL A 1 89 ? -6.750 -6.111 19.579 1.00 93.56 89 VAL A CA 1
ATOM 671 C C . VAL A 1 89 ? -8.189 -5.970 19.100 1.00 93.56 89 VAL A C 1
ATOM 673 O O . VAL A 1 89 ? -9.008 -6.856 19.323 1.00 93.56 89 VAL A O 1
ATOM 676 N N . LEU A 1 90 ? -8.493 -4.844 18.460 1.00 93.00 90 LEU A N 1
ATOM 677 C CA . LEU A 1 90 ? -9.820 -4.541 17.918 1.00 93.00 90 LEU A CA 1
ATOM 678 C C . LEU A 1 90 ? -9.999 -5.062 16.489 1.00 93.00 90 LEU A C 1
ATOM 680 O O . LEU A 1 90 ? -11.116 -5.290 16.042 1.00 93.00 90 LEU A O 1
ATOM 684 N N . GLY A 1 91 ? -8.894 -5.218 15.768 1.00 93.25 91 GLY A N 1
ATOM 685 C CA . GLY A 1 91 ? -8.861 -5.772 14.427 1.00 93.25 91 GLY A CA 1
ATOM 686 C C . GLY A 1 91 ? -7.447 -5.748 13.871 1.00 93.25 91 GLY A C 1
ATOM 687 O O . GLY A 1 91 ? -6.546 -5.108 14.430 1.00 93.25 91 GLY A O 1
ATOM 688 N N . SER A 1 92 ? -7.249 -6.461 12.774 1.00 93.56 92 SER A N 1
ATOM 689 C CA . SER A 1 92 ? -5.938 -6.635 12.167 1.00 93.56 92 SER A CA 1
ATOM 690 C C . SER A 1 92 ? -6.014 -6.588 10.649 1.00 93.56 92 SER A C 1
ATOM 692 O O . SER A 1 92 ? -7.071 -6.773 10.041 1.00 93.56 92 SER A O 1
ATOM 694 N N . VAL A 1 93 ? -4.879 -6.293 10.026 1.00 91.81 93 VAL A N 1
ATOM 695 C CA . VAL A 1 93 ? -4.737 -6.307 8.575 1.00 91.81 93 VAL A CA 1
ATOM 696 C C . VAL A 1 93 ? -3.485 -7.059 8.189 1.00 91.81 93 VAL A C 1
ATOM 698 O O . VAL A 1 93 ? -2.421 -6.882 8.785 1.00 91.81 93 VAL A O 1
ATOM 701 N N . ASN A 1 94 ? -3.625 -7.865 7.143 1.00 90.25 94 ASN A N 1
ATOM 702 C CA . ASN A 1 94 ? -2.528 -8.547 6.491 1.00 90.25 94 ASN A CA 1
ATOM 703 C C . ASN A 1 94 ? -2.408 -8.063 5.049 1.00 90.25 94 ASN A C 1
ATOM 705 O O . ASN A 1 94 ? -3.312 -8.257 4.234 1.00 90.25 94 ASN A O 1
ATOM 709 N N . ILE A 1 95 ? -1.275 -7.451 4.739 1.00 84.69 95 ILE A N 1
ATOM 710 C CA . ILE A 1 95 ? -0.841 -7.171 3.378 1.00 84.69 95 ILE A CA 1
ATOM 711 C C . ILE A 1 95 ? 0.225 -8.216 3.083 1.00 84.69 95 ILE A C 1
ATOM 713 O O . ILE A 1 95 ? 1.408 -7.916 3.181 1.00 84.69 95 ILE A O 1
ATOM 717 N N . SER A 1 96 ? -0.159 -9.467 2.830 1.00 72.25 96 SER A N 1
ATOM 718 C CA . SER A 1 96 ? 0.817 -10.466 2.400 1.00 72.25 96 SER A CA 1
ATOM 719 C C . SER A 1 96 ? 1.002 -10.334 0.892 1.00 72.25 96 SER A C 1
ATOM 721 O O . SER A 1 96 ? 0.024 -10.308 0.145 1.00 72.25 96 SER A O 1
ATOM 723 N N . GLY A 1 97 ? 2.250 -10.228 0.431 1.00 71.44 97 GLY A N 1
ATOM 724 C CA . GLY A 1 97 ? 2.568 -10.173 -1.002 1.00 71.44 97 GLY A CA 1
ATOM 725 C C . GLY A 1 97 ? 2.057 -11.386 -1.794 1.00 71.44 97 GLY A C 1
ATOM 726 O O . GLY A 1 97 ? 2.084 -11.372 -3.017 1.00 71.44 97 GLY A O 1
ATOM 727 N N . ASP A 1 98 ? 1.536 -12.415 -1.121 1.00 73.06 98 ASP A N 1
ATOM 728 C CA . ASP A 1 98 ? 0.856 -13.570 -1.720 1.00 73.06 98 ASP A CA 1
ATOM 729 C C . ASP A 1 98 ? -0.337 -13.171 -2.601 1.00 73.06 98 ASP A C 1
ATOM 731 O O . ASP A 1 98 ? -0.678 -13.873 -3.552 1.00 73.06 98 ASP A O 1
ATOM 735 N N . TRP A 1 99 ? -0.979 -12.042 -2.288 1.00 73.19 99 TRP A N 1
ATOM 736 C CA . TRP A 1 99 ? -2.099 -11.511 -3.064 1.00 73.19 99 TRP A CA 1
ATOM 737 C C . TRP A 1 99 ? -1.668 -10.513 -4.137 1.00 73.19 99 TRP A C 1
ATOM 739 O O . TRP A 1 99 ? -2.523 -9.985 -4.856 1.00 73.19 99 TRP A O 1
ATOM 749 N N . ASP A 1 100 ? -0.370 -10.226 -4.232 1.00 80.38 100 ASP A N 1
ATOM 750 C CA . ASP A 1 100 ? 0.139 -9.348 -5.264 1.00 80.38 100 ASP A CA 1
ATOM 751 C C . ASP A 1 100 ? 0.038 -10.042 -6.619 1.00 80.38 100 ASP A C 1
ATOM 753 O O . ASP A 1 100 ? 0.271 -11.243 -6.782 1.00 80.38 100 ASP A O 1
ATOM 757 N N . ALA A 1 101 ? -0.312 -9.251 -7.618 1.00 81.31 101 ALA A N 1
ATOM 758 C CA . ALA A 1 101 ? -0.415 -9.714 -8.982 1.00 81.31 101 ALA A CA 1
ATOM 759 C C . ALA A 1 101 ? 0.205 -8.677 -9.899 1.00 81.31 101 ALA A C 1
ATOM 761 O O . ALA A 1 101 ? -0.180 -7.507 -9.890 1.00 81.31 101 ALA A O 1
ATOM 762 N N . PHE A 1 102 ? 1.170 -9.104 -10.699 1.00 83.56 102 PHE A N 1
ATOM 763 C CA . PHE A 1 102 ? 1.831 -8.262 -11.675 1.00 83.56 102 PHE A CA 1
ATOM 764 C C . PHE A 1 102 ? 1.739 -8.911 -13.045 1.00 83.56 102 PHE A C 1
ATOM 766 O O . PHE A 1 102 ? 2.235 -10.012 -13.261 1.00 83.56 102 PHE A O 1
ATOM 773 N N . SER A 1 103 ? 1.121 -8.207 -13.981 1.00 81.50 103 SER A N 1
ATOM 774 C CA . SER A 1 103 ? 1.080 -8.606 -15.380 1.00 81.50 103 SER A CA 1
ATOM 775 C C . SER A 1 103 ? 1.768 -7.559 -16.228 1.00 81.50 103 SER A C 1
ATOM 777 O O . SER A 1 103 ? 1.664 -6.357 -15.969 1.00 81.50 103 SER A O 1
ATOM 779 N N . PHE A 1 104 ? 2.452 -8.011 -17.270 1.00 78.69 104 PHE A N 1
ATOM 780 C CA . PHE A 1 104 ? 3.004 -7.115 -18.271 1.00 78.69 104 PHE A CA 1
ATOM 781 C C . PHE A 1 104 ? 2.908 -7.713 -19.665 1.00 78.69 104 PHE A C 1
ATOM 783 O O . PHE A 1 104 ? 2.816 -8.929 -19.848 1.00 78.69 104 PHE A O 1
ATOM 790 N N . ARG A 1 105 ? 2.959 -6.827 -20.658 1.00 77.31 105 ARG A N 1
ATOM 791 C CA . ARG A 1 105 ? 3.042 -7.175 -22.071 1.00 77.31 105 ARG A CA 1
ATOM 792 C C . ARG A 1 105 ? 4.012 -6.242 -22.776 1.00 77.31 105 ARG A C 1
ATOM 794 O O . ARG A 1 105 ? 3.798 -5.028 -22.808 1.00 77.31 105 ARG A O 1
ATOM 801 N N . ILE A 1 106 ? 5.039 -6.822 -23.389 1.00 76.75 106 ILE A N 1
ATOM 802 C CA . ILE A 1 106 ? 5.978 -6.099 -24.243 1.00 76.75 106 ILE A CA 1
ATOM 803 C C . ILE A 1 106 ? 5.234 -5.681 -25.508 1.00 76.75 106 ILE A C 1
ATOM 805 O O . ILE A 1 106 ? 4.742 -6.513 -26.273 1.00 76.75 106 ILE A O 1
ATOM 809 N N . CYS A 1 107 ? 5.100 -4.375 -25.689 1.00 68.19 107 CYS A N 1
ATOM 810 C CA . CYS A 1 107 ? 4.388 -3.773 -26.809 1.00 68.19 107 CYS A CA 1
ATOM 811 C C . CYS A 1 107 ? 5.319 -3.551 -28.000 1.00 68.19 107 CYS A C 1
ATOM 813 O O . CYS A 1 107 ? 4.858 -3.570 -29.138 1.00 68.19 107 CYS A O 1
ATOM 815 N N . GLY A 1 108 ? 6.617 -3.418 -27.743 1.00 70.31 108 GLY A N 1
ATOM 816 C CA . GLY A 1 108 ? 7.634 -3.521 -28.768 1.00 70.31 108 GLY A CA 1
ATOM 817 C C . GLY A 1 108 ? 9.043 -3.385 -28.219 1.00 70.31 108 GLY A C 1
ATOM 818 O O . GLY A 1 108 ? 9.251 -3.153 -27.025 1.00 70.31 108 GLY A O 1
ATOM 819 N N . ALA A 1 109 ? 9.988 -3.652 -29.105 1.00 79.38 109 ALA A N 1
ATOM 820 C CA . ALA A 1 109 ? 11.400 -3.674 -28.817 1.00 79.38 109 ALA A CA 1
ATOM 821 C C . ALA A 1 109 ? 12.151 -3.404 -30.117 1.00 79.38 109 ALA A C 1
ATOM 823 O O . ALA A 1 109 ? 11.906 -4.091 -31.111 1.00 79.38 109 ALA A O 1
ATOM 824 N N . ASP A 1 110 ? 13.065 -2.446 -30.069 1.00 80.44 110 ASP A N 1
ATOM 825 C CA . ASP A 1 110 ? 13.897 -2.052 -31.196 1.00 80.44 110 ASP A CA 1
ATOM 826 C C . ASP A 1 110 ? 15.354 -2.378 -30.890 1.00 80.44 110 ASP A C 1
ATOM 828 O O . ASP A 1 110 ? 15.795 -2.366 -29.734 1.00 80.44 110 ASP A O 1
ATOM 832 N N . ARG A 1 111 ? 16.094 -2.701 -31.947 1.00 79.25 111 ARG A N 1
ATOM 833 C CA . ARG A 1 111 ? 17.545 -2.832 -31.918 1.00 79.25 111 ARG A CA 1
ATOM 834 C C . ARG A 1 111 ? 18.093 -2.117 -33.132 1.00 79.25 111 ARG A C 1
ATOM 836 O O . ARG A 1 111 ? 17.700 -2.471 -34.243 1.00 79.25 111 ARG A O 1
ATOM 843 N N . ASP A 1 112 ? 18.978 -1.167 -32.899 1.00 79.19 112 ASP A N 1
ATOM 844 C CA . ASP A 1 112 ? 19.671 -0.453 -33.957 1.00 79.19 112 ASP A CA 1
ATOM 845 C C . ASP A 1 112 ? 21.181 -0.580 -33.763 1.00 79.19 112 ASP A C 1
ATOM 847 O O . ASP A 1 112 ? 21.675 -0.654 -32.638 1.00 79.19 112 ASP A O 1
ATOM 851 N N . LEU A 1 113 ? 21.901 -0.673 -34.872 1.00 70.31 113 LEU A N 1
ATOM 852 C CA . LEU A 1 113 ? 23.355 -0.715 -34.895 1.00 70.31 113 LEU A CA 1
ATOM 853 C C . LEU A 1 113 ? 23.801 0.356 -35.877 1.00 70.31 113 LEU A C 1
ATOM 855 O O . LEU A 1 113 ? 23.692 0.150 -37.088 1.00 70.31 113 LEU A O 1
ATOM 859 N N . ASP A 1 114 ? 24.317 1.460 -35.354 1.00 73.12 114 ASP A N 1
ATOM 860 C CA . ASP A 1 114 ? 24.844 2.540 -36.174 1.00 73.12 114 ASP A CA 1
ATOM 861 C C . ASP A 1 114 ? 26.375 2.527 -36.160 1.00 73.12 114 ASP A C 1
ATOM 863 O O . ASP A 1 114 ? 27.032 2.190 -35.170 1.00 73.12 114 ASP A O 1
ATOM 867 N N . VAL A 1 115 ? 26.952 2.862 -37.309 1.00 71.19 115 VAL A N 1
ATOM 868 C CA . VAL A 1 115 ? 28.394 2.979 -37.507 1.00 71.19 115 VAL A CA 1
ATOM 869 C C . VAL A 1 115 ? 28.633 4.324 -38.161 1.00 71.19 115 VAL A C 1
ATOM 871 O O . VAL A 1 115 ? 28.337 4.515 -39.342 1.00 71.19 115 VAL A O 1
ATOM 874 N N . GLY A 1 116 ? 29.191 5.258 -37.403 1.00 69.06 116 GLY A N 1
ATOM 875 C CA . GLY A 1 116 ? 29.312 6.625 -37.874 1.00 69.06 116 GLY A CA 1
ATOM 876 C C . GLY A 1 116 ? 30.153 7.516 -36.971 1.00 69.06 116 GLY A C 1
ATOM 877 O O . GLY A 1 116 ? 30.685 7.057 -35.956 1.00 69.06 116 GLY A O 1
ATOM 878 N N . PRO A 1 117 ? 30.315 8.786 -37.373 1.00 60.16 117 PRO A N 1
ATOM 879 C CA . PRO A 1 117 ? 31.001 9.782 -36.571 1.00 60.16 117 PRO A CA 1
ATOM 880 C C . PRO A 1 117 ? 30.120 10.261 -35.403 1.00 60.16 117 PRO A C 1
ATOM 882 O O . PRO A 1 117 ? 28.959 10.622 -35.604 1.00 60.16 117 PRO A O 1
ATOM 885 N N . PHE A 1 118 ? 30.687 10.329 -34.201 1.00 62.44 118 PHE A N 1
ATOM 886 C CA . PHE A 1 118 ? 30.078 10.864 -32.984 1.00 62.44 118 PHE A CA 1
ATOM 887 C C . PHE A 1 118 ? 30.815 12.135 -32.579 1.00 62.44 118 PHE A C 1
ATOM 889 O O . PHE A 1 118 ? 32.035 12.180 -32.619 1.00 62.44 118 PHE A O 1
ATOM 896 N N . PHE A 1 119 ? 30.083 13.178 -32.201 1.00 54.16 119 PHE A N 1
ATOM 897 C CA . PHE A 1 119 ? 30.707 14.394 -31.689 1.00 54.16 119 PHE A CA 1
ATOM 898 C C . PHE A 1 119 ? 31.081 14.190 -30.217 1.00 54.16 119 PHE A C 1
ATOM 900 O O . PHE A 1 119 ? 30.169 14.036 -29.393 1.00 54.16 119 PHE A O 1
ATOM 907 N N . ASP A 1 120 ? 32.376 14.192 -29.887 1.00 55.09 120 ASP A N 1
ATOM 908 C CA . ASP A 1 120 ? 32.817 14.183 -28.493 1.00 55.09 120 ASP A CA 1
ATOM 909 C C . ASP A 1 120 ? 32.747 15.614 -27.935 1.00 55.09 120 ASP A C 1
ATOM 911 O O . ASP A 1 120 ? 33.346 16.573 -28.419 1.00 55.09 120 ASP A O 1
ATOM 915 N N . VAL A 1 121 ? 31.931 15.778 -26.897 1.00 48.97 121 VAL A N 1
ATOM 916 C CA . VAL A 1 121 ? 31.716 17.062 -26.225 1.00 48.97 121 VAL A CA 1
ATOM 917 C C . VAL A 1 121 ? 32.898 17.411 -25.304 1.00 48.97 121 VAL A C 1
ATOM 919 O O . VAL A 1 121 ? 33.014 18.562 -24.878 1.00 48.97 121 VAL A O 1
ATOM 922 N N . TRP A 1 122 ? 33.762 16.446 -24.969 1.00 51.12 122 TRP A N 1
ATOM 923 C CA . TRP A 1 122 ? 34.867 16.617 -24.023 1.00 51.12 122 TRP A CA 1
ATOM 924 C C . TRP A 1 122 ? 36.110 17.275 -24.631 1.00 51.12 122 TRP A C 1
ATOM 926 O O . TRP A 1 122 ? 36.744 18.080 -23.943 1.00 51.12 122 TRP A O 1
ATOM 936 N N . ASP A 1 123 ? 36.431 17.008 -25.894 1.00 61.03 123 ASP A N 1
ATOM 937 C CA . ASP A 1 123 ? 37.537 17.629 -26.642 1.00 61.03 123 ASP A CA 1
ATOM 938 C C . ASP A 1 123 ? 37.082 18.382 -27.907 1.00 61.03 123 ASP A C 1
ATOM 940 O O . ASP A 1 123 ? 37.822 19.230 -28.415 1.00 61.03 123 ASP A O 1
ATOM 944 N N . GLY A 1 124 ? 35.827 18.200 -28.325 1.00 56.69 124 GLY A N 1
ATOM 945 C CA . GLY A 1 124 ? 35.177 18.993 -29.360 1.00 56.69 124 GLY A CA 1
ATOM 946 C C . GLY A 1 124 ? 35.466 18.530 -30.785 1.00 56.69 124 GLY A C 1
ATOM 947 O O . GLY A 1 124 ? 35.332 19.352 -31.702 1.00 56.69 124 GLY A O 1
ATOM 948 N N . ASP A 1 125 ? 35.858 17.271 -30.988 1.00 66.38 125 ASP A N 1
ATOM 949 C CA . ASP A 1 125 ? 36.050 16.684 -32.313 1.00 66.38 125 ASP A CA 1
ATOM 950 C C . ASP A 1 125 ? 35.021 15.581 -32.653 1.00 66.38 125 ASP A C 1
ATOM 952 O O . ASP A 1 125 ? 33.950 15.483 -32.045 1.00 66.38 125 ASP A O 1
ATOM 956 N N . PHE A 1 126 ? 35.257 14.876 -33.764 1.00 62.69 126 PHE A N 1
ATOM 957 C CA . PHE A 1 126 ? 34.383 13.813 -34.255 1.00 62.69 126 PHE A CA 1
ATOM 958 C C . PHE A 1 126 ? 35.126 12.481 -34.230 1.00 62.69 126 PHE A C 1
ATOM 960 O O . PHE A 1 126 ? 35.900 12.184 -35.145 1.00 62.69 126 PHE A O 1
ATOM 967 N N . ASP A 1 127 ? 34.801 11.662 -33.241 1.00 69.94 127 ASP A N 1
ATOM 968 C CA . ASP A 1 127 ? 35.272 10.292 -33.130 1.00 69.94 127 ASP A CA 1
ATOM 969 C C . ASP A 1 127 ? 34.502 9.352 -34.050 1.00 69.94 127 ASP A C 1
ATOM 971 O O . ASP A 1 127 ? 33.332 9.566 -34.367 1.00 69.94 127 ASP A O 1
ATOM 975 N N . TRP A 1 128 ? 35.132 8.248 -34.444 1.00 68.88 128 TRP A N 1
ATOM 976 C CA . TRP A 1 128 ? 34.439 7.155 -35.124 1.00 68.88 128 TRP A CA 1
ATOM 977 C C . TRP A 1 128 ? 34.084 6.056 -34.137 1.00 68.88 128 TRP A C 1
ATOM 979 O O . TRP A 1 128 ? 34.902 5.641 -33.316 1.00 68.88 128 TRP A O 1
ATOM 989 N N . GLY A 1 129 ? 32.873 5.523 -34.248 1.00 76.94 129 GLY A N 1
ATOM 990 C CA . GLY A 1 129 ? 32.456 4.460 -33.353 1.00 76.94 129 GLY A CA 1
ATOM 991 C C . GLY A 1 129 ? 31.400 3.537 -33.921 1.00 76.94 129 GLY A C 1
ATOM 992 O O . GLY A 1 129 ? 30.912 3.689 -35.042 1.00 76.94 129 GLY A O 1
ATOM 993 N N . VAL A 1 130 ? 31.043 2.575 -33.085 1.00 80.31 130 VAL A N 1
ATOM 994 C CA . VAL A 1 130 ? 29.885 1.711 -33.278 1.00 80.31 130 VAL A CA 1
ATOM 995 C C . VAL A 1 130 ? 28.961 1.942 -32.093 1.00 80.31 130 VAL A C 1
ATOM 997 O O . VAL A 1 130 ? 29.392 1.744 -30.953 1.00 80.31 130 VAL A O 1
ATOM 1000 N N . SER A 1 131 ? 27.716 2.341 -32.346 1.00 80.81 131 SER A N 1
ATOM 1001 C CA . SER A 1 131 ? 26.667 2.374 -31.328 1.00 80.81 131 SER A CA 1
ATOM 1002 C C . SER A 1 131 ? 25.711 1.203 -31.532 1.00 80.81 131 SER A C 1
ATOM 1004 O O . SER A 1 131 ? 25.326 0.857 -32.646 1.00 80.81 131 SER A O 1
ATOM 1006 N N . ASN A 1 132 ? 25.353 0.550 -30.434 1.00 84.94 132 ASN A N 1
ATOM 1007 C CA . ASN A 1 132 ? 24.338 -0.489 -30.390 1.00 84.94 132 ASN A CA 1
ATOM 1008 C C . ASN A 1 132 ? 23.236 -0.022 -29.448 1.00 84.94 132 ASN A C 1
ATOM 1010 O O . ASN A 1 132 ? 23.418 -0.002 -28.227 1.00 84.94 132 ASN A O 1
ATOM 1014 N N . GLU A 1 133 ? 22.105 0.356 -30.024 1.00 86.00 133 GLU A N 1
ATOM 1015 C CA . GLU A 1 133 ? 20.938 0.833 -29.303 1.00 86.00 133 GLU A CA 1
ATOM 1016 C C . GLU A 1 133 ? 19.924 -0.294 -29.130 1.00 86.00 133 GLU A C 1
ATOM 1018 O O . GLU A 1 133 ? 19.570 -1.015 -30.064 1.00 86.00 133 GLU A O 1
ATOM 1023 N N . LYS A 1 134 ? 19.407 -0.439 -27.913 1.00 87.12 134 LYS A N 1
ATOM 1024 C CA . LYS A 1 134 ? 18.333 -1.374 -27.582 1.00 87.12 134 LYS A CA 1
ATOM 1025 C C . LYS A 1 134 ? 17.249 -0.608 -26.852 1.00 87.12 134 LYS A C 1
ATOM 1027 O O . LYS A 1 134 ? 17.509 -0.007 -25.814 1.00 87.12 134 LYS A O 1
ATOM 1032 N N . THR A 1 135 ? 16.023 -0.690 -27.352 1.00 86.06 135 THR A N 1
ATOM 1033 C CA . THR A 1 135 ? 14.863 -0.047 -26.728 1.00 86.06 135 THR A CA 1
ATOM 1034 C C . THR A 1 135 ? 13.759 -1.069 -26.490 1.00 86.06 135 THR A C 1
ATOM 1036 O O . THR A 1 135 ? 13.593 -2.007 -27.266 1.00 86.06 135 THR A O 1
ATOM 1039 N N . LEU A 1 136 ? 12.993 -0.904 -25.415 1.00 86.38 136 LEU A N 1
ATOM 1040 C CA . LEU A 1 136 ? 11.847 -1.738 -25.068 1.00 86.38 136 LEU A CA 1
ATOM 1041 C C . LEU A 1 136 ? 10.723 -0.877 -24.491 1.00 86.38 136 LEU A C 1
ATOM 1043 O O . LEU A 1 136 ? 10.959 -0.025 -23.638 1.00 86.38 136 LEU A O 1
ATOM 1047 N N . TRP A 1 137 ? 9.485 -1.128 -24.920 1.00 84.50 137 TRP A N 1
ATOM 1048 C CA . TRP A 1 137 ? 8.290 -0.535 -24.322 1.00 84.50 137 TRP A CA 1
ATOM 1049 C C . TRP A 1 137 ? 7.252 -1.598 -23.979 1.00 84.50 137 TRP A C 1
ATOM 1051 O O . TRP A 1 137 ? 6.989 -2.532 -24.741 1.00 84.50 137 TRP A O 1
ATOM 1061 N N . ALA A 1 138 ? 6.621 -1.442 -22.822 1.00 72.44 138 ALA A N 1
ATOM 1062 C CA . ALA A 1 138 ? 5.660 -2.393 -22.292 1.00 72.44 138 ALA A CA 1
ATOM 1063 C C . ALA A 1 138 ? 4.500 -1.697 -21.583 1.00 72.44 138 ALA A C 1
ATOM 1065 O O . ALA A 1 138 ? 4.620 -0.568 -21.107 1.00 72.44 138 ALA A O 1
ATOM 1066 N N . VAL A 1 139 ? 3.380 -2.406 -21.484 1.00 78.56 139 VAL A N 1
ATOM 1067 C CA . VAL A 1 139 ? 2.275 -2.061 -20.585 1.00 78.56 139 VAL A CA 1
ATOM 1068 C C . VAL A 1 139 ? 2.286 -3.012 -19.404 1.00 78.56 139 VAL A C 1
ATOM 1070 O O . VAL A 1 139 ? 2.617 -4.188 -19.560 1.00 78.56 139 VAL A O 1
ATOM 1073 N N . TRP A 1 140 ? 1.908 -2.515 -18.233 1.00 81.00 140 TRP A N 1
ATOM 1074 C CA . TRP A 1 140 ? 1.853 -3.310 -17.014 1.00 81.00 140 TRP A CA 1
ATOM 1075 C C . TRP A 1 140 ? 0.582 -3.023 -16.215 1.00 81.00 140 TRP A C 1
ATOM 1077 O O . TRP A 1 140 ? 0.027 -1.923 -16.269 1.00 81.00 140 TRP A O 1
ATOM 1087 N N . THR A 1 141 ? 0.137 -4.025 -15.460 1.00 80.25 141 THR A N 1
ATOM 1088 C CA . THR A 1 141 ? -0.884 -3.903 -14.415 1.00 80.25 141 THR A CA 1
ATOM 1089 C C . THR A 1 141 ? -0.338 -4.525 -13.142 1.00 80.25 141 THR A C 1
ATOM 1091 O O . THR A 1 141 ? 0.134 -5.658 -13.160 1.00 80.25 141 THR A O 1
ATOM 1094 N N . TYR A 1 142 ? -0.410 -3.783 -12.046 1.00 81.69 142 TYR A N 1
ATOM 1095 C CA . TYR A 1 142 ? -0.015 -4.235 -10.721 1.00 81.69 142 TYR A CA 1
ATOM 1096 C C . TYR A 1 142 ? -1.237 -4.175 -9.807 1.00 81.69 142 TYR A C 1
ATOM 1098 O O . TYR A 1 142 ? -1.987 -3.198 -9.849 1.00 81.69 142 TYR A O 1
ATOM 1106 N N . SER A 1 143 ? -1.445 -5.200 -8.992 1.00 83.69 143 SER A N 1
ATOM 1107 C CA . SER A 1 143 ? -2.443 -5.197 -7.932 1.00 83.69 143 SER A CA 1
ATOM 1108 C C . SER A 1 143 ? -1.833 -5.650 -6.619 1.00 83.69 143 SER A C 1
ATOM 1110 O O . SER A 1 143 ? -1.010 -6.562 -6.610 1.00 83.69 143 SER A O 1
ATOM 1112 N N . LYS A 1 144 ? -2.289 -5.035 -5.528 1.00 84.75 144 LYS A N 1
ATOM 1113 C CA . LYS A 1 144 ? -2.038 -5.460 -4.148 1.00 84.75 144 LYS A CA 1
ATOM 1114 C C . LYS A 1 144 ? -3.366 -5.582 -3.410 1.00 84.75 144 LYS A C 1
ATOM 1116 O O . LYS A 1 144 ? -4.316 -4.864 -3.737 1.00 84.75 144 LYS A O 1
ATOM 1121 N N . ARG A 1 145 ? -3.411 -6.434 -2.388 1.00 85.94 145 ARG A N 1
ATOM 1122 C CA . ARG A 1 145 ? -4.574 -6.602 -1.508 1.00 85.94 145 ARG A CA 1
ATOM 1123 C C . ARG A 1 145 ? -4.159 -6.496 -0.047 1.00 85.94 145 ARG A C 1
ATOM 1125 O O . ARG A 1 145 ? -3.186 -7.108 0.379 1.00 85.94 145 ARG A O 1
ATOM 1132 N N . ALA A 1 146 ? -4.938 -5.747 0.719 1.00 88.50 146 ALA A N 1
ATOM 1133 C CA . ALA A 1 146 ? -4.907 -5.754 2.172 1.00 88.50 146 ALA A CA 1
ATOM 1134 C C . ALA A 1 146 ? -6.152 -6.486 2.678 1.00 88.50 146 ALA A C 1
ATOM 1136 O O . ALA A 1 146 ? -7.271 -6.069 2.382 1.00 88.50 146 ALA A O 1
ATOM 1137 N N . VAL A 1 147 ? -5.979 -7.577 3.418 1.00 89.38 147 VAL A N 1
ATOM 1138 C CA . VAL A 1 147 ? -7.091 -8.352 3.986 1.00 89.38 147 VAL A CA 1
ATOM 1139 C C . VAL A 1 147 ? -7.333 -7.905 5.422 1.00 89.38 147 VAL A C 1
ATOM 1141 O O . VAL A 1 147 ? -6.381 -7.802 6.192 1.00 89.38 147 VAL A O 1
ATOM 1144 N N . ILE A 1 148 ? -8.590 -7.634 5.771 1.00 90.56 148 ILE A N 1
ATOM 1145 C CA . ILE A 1 148 ? -8.993 -7.126 7.087 1.00 90.56 148 ILE A CA 1
ATOM 1146 C C . ILE A 1 148 ? -9.652 -8.244 7.885 1.00 90.56 148 ILE A C 1
ATOM 1148 O O . ILE A 1 148 ? -10.577 -8.897 7.391 1.00 90.56 148 ILE A O 1
ATOM 1152 N N . TYR A 1 149 ? -9.218 -8.409 9.129 1.00 91.12 149 TYR A N 1
ATOM 1153 C CA . TYR A 1 149 ? -9.715 -9.406 10.068 1.00 91.12 149 TYR A CA 1
ATOM 1154 C C . TYR A 1 149 ? -10.216 -8.745 11.353 1.00 91.12 149 TYR A C 1
ATOM 1156 O O . TYR A 1 149 ? -9.734 -7.681 11.752 1.00 91.12 149 TYR A O 1
ATOM 1164 N N . SER A 1 150 ? -11.184 -9.381 12.011 1.00 89.12 150 SER A N 1
ATOM 1165 C CA . SER A 1 150 ? -11.707 -8.921 13.306 1.00 89.12 150 SER A CA 1
ATOM 1166 C C . SER A 1 150 ? -10.842 -9.332 14.496 1.00 89.12 150 SER A C 1
ATOM 1168 O O . SER A 1 150 ? -11.035 -8.823 15.594 1.00 89.12 150 SER A O 1
ATOM 1170 N N . ASP A 1 151 ? -9.917 -10.270 14.307 1.00 86.50 151 ASP A N 1
ATOM 1171 C CA . ASP A 1 151 ? -9.147 -10.893 15.377 1.00 86.50 151 ASP A CA 1
ATOM 1172 C C . ASP A 1 151 ? -7.633 -10.792 15.158 1.00 86.50 151 ASP A C 1
ATOM 1174 O O . ASP A 1 151 ? -7.141 -10.518 14.060 1.00 86.50 151 ASP A O 1
ATOM 1178 N N . TYR A 1 152 ? -6.890 -11.011 16.241 1.00 89.69 152 TYR A N 1
ATOM 1179 C CA . TYR A 1 152 ? -5.430 -11.000 16.243 1.00 89.69 152 TYR A CA 1
ATOM 1180 C C . TYR A 1 152 ? -4.830 -12.136 15.402 1.00 89.69 152 TYR A C 1
ATOM 1182 O O . TYR A 1 152 ? -3.909 -11.897 14.627 1.00 89.69 152 TYR A O 1
ATOM 1190 N N . GLU A 1 153 ? -5.404 -13.339 15.498 1.00 89.31 153 GLU A N 1
ATOM 1191 C CA . GLU A 1 153 ? -4.926 -14.548 14.810 1.00 89.31 153 GLU A CA 1
ATOM 1192 C C . GLU A 1 153 ? -5.216 -14.543 13.300 1.00 89.31 153 GLU A C 1
ATOM 1194 O O . GLU A 1 153 ? -4.792 -15.450 12.584 1.00 89.31 153 GLU A O 1
ATOM 1199 N N . MET A 1 154 ? -5.923 -13.522 12.798 1.00 88.69 154 MET A N 1
ATOM 1200 C CA . MET A 1 154 ? -6.322 -13.393 11.392 1.00 88.69 154 MET A CA 1
ATOM 1201 C C . MET A 1 154 ? -7.152 -14.592 10.904 1.00 88.69 154 MET A C 1
ATOM 1203 O O . MET A 1 154 ? -7.018 -15.048 9.769 1.00 88.69 154 MET A O 1
ATOM 1207 N N . SER A 1 155 ? -8.018 -15.115 11.771 1.00 83.25 155 SER A N 1
ATOM 1208 C CA . SER A 1 155 ? -8.875 -16.268 11.477 1.00 83.25 155 SER A CA 1
ATOM 1209 C C . SER A 1 155 ? -10.217 -15.874 10.855 1.00 83.25 155 SER A C 1
ATOM 1211 O O . SER A 1 155 ? -10.783 -16.631 10.067 1.00 83.25 155 SER A O 1
ATOM 1213 N N . THR A 1 156 ? -10.727 -14.682 11.177 1.00 85.50 156 THR A N 1
ATOM 1214 C CA . THR A 1 156 ? -12.055 -14.212 10.771 1.00 85.50 156 THR A CA 1
ATOM 1215 C C . THR A 1 156 ? -11.930 -12.991 9.868 1.00 85.50 156 THR A C 1
ATOM 1217 O O . THR A 1 156 ? -11.819 -11.852 10.325 1.00 85.50 156 THR A O 1
ATOM 1220 N N . GLN A 1 157 ? -11.938 -13.228 8.555 1.00 88.75 157 GLN A N 1
ATOM 1221 C CA . GLN A 1 157 ? -11.909 -12.156 7.563 1.00 88.75 157 GLN A CA 1
ATOM 1222 C C . GLN A 1 157 ? -13.236 -11.389 7.565 1.00 88.75 157 GLN A C 1
ATOM 1224 O O . GLN A 1 157 ? -14.304 -11.969 7.371 1.00 88.75 157 GLN A O 1
ATOM 1229 N N . ILE A 1 158 ? -13.152 -10.068 7.701 1.00 85.56 158 ILE A N 1
ATOM 1230 C CA . ILE A 1 158 ? -14.304 -9.158 7.647 1.00 85.56 158 ILE A CA 1
ATOM 1231 C C . ILE A 1 158 ? -14.297 -8.270 6.405 1.00 85.56 158 ILE A C 1
ATOM 1233 O O . ILE A 1 158 ? -15.320 -7.685 6.061 1.00 85.56 158 ILE A O 1
ATOM 1237 N N . GLY A 1 159 ? -13.166 -8.159 5.708 1.00 87.31 159 GLY A N 1
ATOM 1238 C CA . GLY A 1 159 ? -13.078 -7.320 4.522 1.00 87.31 159 GLY A CA 1
ATOM 1239 C C . GLY A 1 159 ? -11.762 -7.434 3.775 1.00 87.31 159 GLY A C 1
ATOM 1240 O O . GLY A 1 159 ? -10.882 -8.224 4.119 1.00 87.31 159 GLY A O 1
ATOM 1241 N N . TRP A 1 160 ? -11.641 -6.640 2.723 1.00 88.50 160 TRP A N 1
ATOM 1242 C CA . TRP A 1 160 ? -10.428 -6.480 1.939 1.00 88.50 160 TRP A CA 1
ATOM 1243 C C . TRP A 1 160 ? -10.415 -5.126 1.229 1.00 88.50 160 TRP A C 1
ATOM 1245 O O . TRP A 1 160 ? -11.457 -4.550 0.908 1.00 88.50 160 TRP A O 1
ATOM 1255 N N . LEU A 1 161 ? -9.213 -4.636 0.961 1.00 87.81 161 LEU A N 1
ATOM 1256 C CA . LEU A 1 161 ? -8.928 -3.448 0.175 1.00 87.81 161 LEU A CA 1
ATOM 1257 C C . LEU A 1 161 ? -7.980 -3.837 -0.959 1.00 87.81 161 LEU A C 1
ATOM 1259 O O . LEU A 1 161 ? -6.830 -4.190 -0.708 1.00 87.81 161 LEU A O 1
ATOM 1263 N N . ASP A 1 162 ? -8.454 -3.715 -2.193 1.00 85.06 162 ASP A N 1
ATOM 1264 C CA . ASP A 1 162 ? -7.654 -3.926 -3.391 1.00 85.06 162 ASP A CA 1
ATOM 1265 C C . ASP A 1 162 ? -7.228 -2.608 -3.993 1.00 85.06 162 ASP A C 1
ATOM 1267 O O . ASP A 1 162 ? -7.988 -1.635 -4.071 1.00 85.06 162 ASP A O 1
ATOM 1271 N N . ILE A 1 163 ? -6.004 -2.622 -4.489 1.00 82.19 163 ILE A N 1
ATOM 1272 C CA . ILE A 1 163 ? -5.396 -1.493 -5.155 1.00 82.19 163 ILE A CA 1
ATOM 1273 C C . ILE A 1 163 ? -4.837 -1.991 -6.457 1.00 82.19 163 ILE A C 1
ATOM 1275 O O . ILE A 1 163 ? -3.954 -2.840 -6.462 1.00 82.19 163 ILE A O 1
ATOM 1279 N N . THR A 1 164 ? -5.349 -1.439 -7.549 1.00 82.06 164 THR A N 1
ATOM 1280 C CA . THR A 1 164 ? -4.925 -1.799 -8.895 1.00 82.06 164 THR A CA 1
ATOM 1281 C C . THR A 1 164 ? -4.438 -0.559 -9.612 1.00 82.06 164 THR A C 1
ATOM 1283 O O . THR A 1 164 ? -5.167 0.428 -9.762 1.00 82.06 164 THR A O 1
ATOM 1286 N N . GLY A 1 165 ? -3.206 -0.631 -10.096 1.00 77.62 165 GLY A N 1
ATOM 1287 C CA . GLY A 1 165 ? -2.600 0.375 -10.945 1.00 77.62 165 GLY A CA 1
ATOM 1288 C C . GLY A 1 165 ? -2.211 -0.211 -12.292 1.00 77.62 165 GLY A C 1
ATOM 1289 O O . GLY A 1 165 ? -1.924 -1.397 -12.418 1.00 77.62 165 GLY A O 1
ATOM 1290 N N . SER A 1 166 ? -2.204 0.635 -13.310 1.00 79.75 166 SER A N 1
ATOM 1291 C CA . SER A 1 166 ? -1.748 0.269 -14.651 1.00 79.75 166 SER A CA 1
ATOM 1292 C C . SER A 1 166 ? -0.888 1.374 -15.227 1.00 79.75 166 SER A C 1
ATOM 1294 O O . SER A 1 166 ? -1.042 2.546 -14.864 1.00 79.75 166 SER A O 1
ATOM 1296 N N . GLY A 1 167 ? 0.009 1.013 -16.132 1.00 77.00 167 GLY A N 1
ATOM 1297 C CA . GLY A 1 167 ? 0.990 1.949 -16.642 1.00 77.00 167 GLY A CA 1
ATOM 1298 C C . GLY A 1 167 ? 1.785 1.443 -17.828 1.00 77.00 167 GLY A C 1
ATOM 1299 O O . GLY A 1 167 ? 1.467 0.420 -18.436 1.00 77.00 167 GLY A O 1
ATOM 1300 N N . THR A 1 168 ? 2.816 2.210 -18.156 1.00 80.56 168 THR A N 1
ATOM 1301 C CA . THR A 1 168 ? 3.792 1.901 -19.195 1.00 80.56 168 THR A CA 1
ATOM 1302 C C . THR A 1 168 ? 5.193 1.858 -18.608 1.00 80.56 168 THR A C 1
ATOM 1304 O O . THR A 1 168 ? 5.514 2.601 -17.676 1.00 80.56 168 THR A O 1
ATOM 1307 N N . TRP A 1 169 ? 6.021 0.995 -19.177 1.00 85.31 169 TRP A N 1
ATOM 1308 C CA . TRP A 1 169 ? 7.451 0.909 -18.926 1.00 85.31 169 TRP A CA 1
ATOM 1309 C C . TRP A 1 169 ? 8.191 1.171 -20.229 1.00 85.31 169 TRP A C 1
ATOM 1311 O O . TRP A 1 169 ? 7.782 0.672 -21.279 1.00 85.31 169 TRP A O 1
ATOM 1321 N N . TRP A 1 170 ? 9.258 1.950 -20.148 1.00 88.12 170 TRP A N 1
ATOM 1322 C CA . TRP A 1 170 ? 10.184 2.176 -21.241 1.00 88.12 170 TRP A CA 1
ATOM 1323 C C . TRP A 1 170 ? 11.608 2.002 -20.734 1.00 88.12 170 TRP A C 1
ATOM 1325 O O . TRP A 1 170 ? 11.952 2.465 -19.646 1.00 88.12 170 TRP A O 1
ATOM 1335 N N . GLU A 1 171 ? 12.426 1.331 -21.526 1.00 90.31 171 GLU A N 1
ATOM 1336 C CA . GLU A 1 171 ? 13.832 1.110 -21.241 1.00 90.31 171 GLU A CA 1
ATOM 1337 C C . GLU A 1 171 ? 14.644 1.292 -22.517 1.00 90.31 171 GLU A C 1
ATOM 1339 O O . GLU A 1 171 ? 14.256 0.803 -23.576 1.00 90.31 171 GLU A O 1
ATOM 1344 N N . HIS A 1 172 ? 15.769 1.984 -22.394 1.00 89.25 172 HIS A N 1
ATOM 1345 C CA . HIS A 1 172 ? 16.715 2.229 -23.469 1.00 89.25 172 HIS A CA 1
ATOM 1346 C C . HIS A 1 172 ? 18.137 2.036 -22.959 1.00 89.25 172 HIS A C 1
ATOM 1348 O O . HIS A 1 172 ? 18.489 2.510 -21.875 1.00 89.25 172 HIS A O 1
ATOM 1354 N N . GLU A 1 173 ? 18.943 1.339 -23.742 1.00 91.50 173 GLU A N 1
ATOM 1355 C CA . GLU A 1 173 ? 20.369 1.151 -23.522 1.00 91.50 173 GLU A CA 1
ATOM 1356 C C . GLU A 1 173 ? 21.108 1.437 -24.818 1.00 91.50 173 GLU A C 1
ATOM 1358 O O . GLU A 1 173 ? 20.759 0.892 -25.863 1.00 91.50 173 GLU A O 1
ATOM 1363 N N . GLU A 1 174 ? 22.148 2.248 -24.717 1.00 87.75 174 GLU A N 1
ATOM 1364 C CA . GLU A 1 174 ? 23.067 2.537 -25.804 1.00 87.75 174 GLU A CA 1
ATOM 1365 C C . GLU A 1 174 ? 24.474 2.123 -25.361 1.00 87.75 174 GLU A C 1
ATOM 1367 O O . GLU A 1 174 ? 24.984 2.578 -24.332 1.00 87.75 174 GLU A O 1
ATOM 1372 N N . GLU A 1 175 ? 25.083 1.210 -26.114 1.00 88.12 175 GLU A N 1
ATOM 1373 C CA . GLU A 1 175 ? 26.470 0.779 -25.933 1.00 88.12 175 GLU A CA 1
ATOM 1374 C C . GLU A 1 175 ? 27.308 1.372 -27.069 1.00 88.12 175 GLU A C 1
ATOM 1376 O O . GLU A 1 175 ? 27.060 1.055 -28.231 1.00 88.12 175 GLU A O 1
ATOM 1381 N N . LYS A 1 176 ? 28.295 2.216 -26.746 1.00 85.25 176 LYS A N 1
ATOM 1382 C CA . LYS A 1 176 ? 29.209 2.821 -27.727 1.00 85.25 176 LYS A CA 1
ATOM 1383 C C . LYS A 1 176 ? 30.608 2.258 -27.572 1.00 85.25 176 LYS A C 1
ATOM 1385 O O . LYS A 1 176 ? 31.153 2.218 -26.467 1.00 85.25 176 LYS A O 1
ATOM 1390 N N . ILE A 1 177 ? 31.197 1.865 -28.692 1.00 85.00 177 ILE A N 1
ATOM 1391 C CA . ILE A 1 177 ? 32.637 1.653 -28.821 1.00 85.00 177 ILE A CA 1
ATOM 1392 C C . ILE A 1 177 ? 33.170 2.848 -29.595 1.00 85.00 177 ILE A C 1
ATOM 1394 O O . ILE A 1 177 ? 32.817 3.021 -30.759 1.00 85.00 177 ILE A O 1
ATOM 1398 N N . ILE A 1 178 ? 33.981 3.666 -28.936 1.00 83.62 178 ILE A N 1
ATOM 1399 C CA . ILE A 1 178 ? 34.536 4.899 -29.493 1.00 83.62 178 ILE A CA 1
ATOM 1400 C C . ILE A 1 178 ? 36.022 4.670 -29.758 1.00 83.62 178 ILE A C 1
ATOM 1402 O O . ILE A 1 178 ? 36.742 4.197 -28.870 1.00 83.62 178 ILE A O 1
ATOM 1406 N N . HIS A 1 179 ? 36.452 4.958 -30.984 1.00 81.06 179 HIS A N 1
ATOM 1407 C CA . HIS A 1 179 ? 37.849 4.970 -31.393 1.00 81.06 179 HIS A CA 1
ATOM 1408 C C . HIS A 1 179 ? 38.331 6.419 -31.430 1.00 81.06 179 HIS A C 1
ATOM 1410 O O . HIS A 1 179 ? 37.928 7.175 -32.310 1.00 81.06 179 HIS A O 1
ATOM 1416 N N . ASP A 1 180 ? 39.190 6.748 -30.476 1.00 78.69 180 ASP A N 1
ATOM 1417 C CA . ASP A 1 180 ? 39.766 8.071 -30.236 1.00 78.69 180 ASP A CA 1
ATOM 1418 C C . ASP A 1 180 ? 41.270 8.025 -30.574 1.00 78.69 180 ASP A C 1
ATOM 1420 O O . ASP A 1 180 ? 41.900 6.963 -30.517 1.00 78.69 180 ASP A O 1
ATOM 1424 N N . THR A 1 181 ? 41.857 9.156 -30.953 1.00 75.31 181 THR A N 1
ATOM 1425 C CA . THR A 1 181 ? 43.300 9.314 -31.153 1.00 75.31 181 THR A CA 1
ATOM 1426 C C . THR A 1 181 ? 43.851 10.289 -30.122 1.00 75.31 181 THR A C 1
ATOM 1428 O O . THR A 1 181 ? 43.579 11.485 -30.169 1.00 75.31 181 THR A O 1
ATOM 1431 N N . ASP A 1 182 ? 44.703 9.800 -29.218 1.00 75.62 182 ASP A N 1
ATOM 1432 C CA . ASP A 1 182 ? 45.265 10.665 -28.183 1.00 75.62 182 ASP A CA 1
ATOM 1433 C C . ASP A 1 182 ? 46.210 11.746 -28.756 1.00 75.62 182 ASP A C 1
ATOM 1435 O O . ASP A 1 182 ? 46.644 11.655 -29.909 1.00 75.62 182 ASP A O 1
ATOM 1439 N N . PRO A 1 183 ? 46.578 12.784 -27.975 1.00 76.06 183 PRO A N 1
ATOM 1440 C CA . PRO A 1 183 ? 47.421 13.881 -28.464 1.00 76.06 183 PRO A CA 1
ATOM 1441 C C . PRO A 1 183 ? 48.795 13.452 -29.004 1.00 76.06 183 PRO A C 1
ATOM 1443 O O . PRO A 1 183 ? 49.438 14.223 -29.718 1.00 76.06 183 PRO A O 1
ATOM 1446 N N . ASP A 1 184 ? 49.246 12.242 -28.661 1.00 80.50 184 ASP A N 1
ATOM 1447 C CA . ASP A 1 184 ? 50.503 11.648 -29.115 1.00 80.50 184 ASP A CA 1
ATOM 1448 C C . ASP A 1 184 ? 50.322 10.776 -30.380 1.00 80.50 184 ASP A C 1
ATOM 1450 O O . ASP A 1 184 ? 51.298 10.231 -30.900 1.00 80.50 184 ASP A O 1
ATOM 1454 N N . GLY A 1 185 ? 49.096 10.669 -30.906 1.00 75.94 185 GLY A N 1
ATOM 1455 C CA . GLY A 1 185 ? 48.756 9.937 -32.126 1.00 75.94 185 GLY A CA 1
ATOM 1456 C C . GLY A 1 185 ? 48.480 8.446 -31.921 1.00 75.94 185 GLY A C 1
ATOM 1457 O O . GLY A 1 185 ? 48.558 7.691 -32.891 1.00 75.94 185 GLY A O 1
ATOM 1458 N N . ASN A 1 186 ? 48.215 7.997 -30.690 1.00 81.62 186 ASN A N 1
ATOM 1459 C CA . ASN A 1 186 ? 47.902 6.595 -30.413 1.00 81.62 186 ASN A CA 1
ATOM 1460 C C . ASN A 1 186 ? 46.391 6.348 -30.412 1.00 81.62 186 ASN A C 1
ATOM 1462 O O . ASN A 1 186 ? 45.644 7.071 -29.752 1.00 81.62 186 ASN A O 1
ATOM 1466 N N . ASP A 1 187 ? 45.970 5.255 -31.051 1.00 78.69 187 ASP A N 1
ATOM 1467 C CA . ASP A 1 187 ? 44.584 4.788 -31.005 1.00 78.69 187 ASP A CA 1
ATOM 1468 C C . ASP A 1 187 ? 44.195 4.372 -29.578 1.00 78.69 187 ASP A C 1
ATOM 1470 O O . ASP A 1 187 ? 44.830 3.512 -28.949 1.00 78.69 187 ASP A O 1
ATOM 1474 N N . ARG A 1 188 ? 43.095 4.932 -29.081 1.00 80.12 188 ARG A N 1
ATOM 1475 C CA . ARG A 1 188 ? 42.431 4.540 -27.841 1.00 80.12 188 ARG A CA 1
ATOM 1476 C C . ARG A 1 188 ? 41.038 4.024 -28.145 1.00 80.12 188 ARG A C 1
ATOM 1478 O O . ARG A 1 188 ? 40.317 4.554 -28.978 1.00 80.12 188 ARG A O 1
ATOM 1485 N N . VAL A 1 189 ? 40.653 2.969 -27.434 1.00 81.62 189 VAL A N 1
ATOM 1486 C CA . VAL A 1 189 ? 39.295 2.425 -27.497 1.00 81.62 189 VAL A CA 1
ATOM 1487 C C . VAL A 1 189 ? 38.624 2.664 -26.158 1.00 81.62 189 VAL A C 1
ATOM 1489 O O . VAL A 1 189 ? 39.102 2.187 -25.123 1.00 81.62 189 VAL A O 1
ATOM 1492 N N . ARG A 1 190 ? 37.504 3.380 -26.180 1.00 82.62 190 ARG A N 1
ATOM 1493 C CA . ARG A 1 190 ? 36.663 3.640 -25.013 1.00 82.62 190 ARG A CA 1
ATOM 1494 C C . ARG A 1 190 ? 35.327 2.929 -25.172 1.00 82.62 190 ARG A C 1
ATOM 1496 O O . ARG A 1 190 ? 34.758 2.866 -26.256 1.00 82.62 190 ARG A O 1
ATOM 1503 N N . TYR A 1 191 ? 34.836 2.399 -24.057 1.00 85.12 191 TYR A N 1
ATOM 1504 C CA . TYR A 1 191 ? 33.533 1.753 -23.972 1.00 85.12 191 TYR A CA 1
ATOM 1505 C C . TYR A 1 191 ? 32.615 2.632 -23.138 1.00 85.12 191 TYR A C 1
ATOM 1507 O O . TYR A 1 191 ? 32.891 2.874 -21.961 1.00 85.12 191 TYR A O 1
ATOM 1515 N N . GLU A 1 192 ? 31.524 3.089 -23.737 1.00 85.81 192 GLU A N 1
ATOM 1516 C CA . GLU A 1 192 ? 30.474 3.809 -23.029 1.00 85.81 192 GLU A CA 1
ATOM 1517 C C . GLU A 1 192 ? 29.196 2.991 -22.990 1.00 85.81 192 GLU A C 1
ATOM 1519 O O . GLU A 1 192 ? 28.848 2.290 -23.940 1.00 85.81 192 GLU A O 1
ATOM 1524 N N . LYS A 1 193 ? 28.485 3.095 -21.870 1.00 88.19 193 LYS A N 1
ATOM 1525 C CA . LYS A 1 193 ? 27.182 2.471 -21.697 1.00 88.19 193 LYS A CA 1
ATOM 1526 C C . LYS A 1 193 ? 26.252 3.443 -20.997 1.00 88.19 193 LYS A C 1
ATOM 1528 O O . LYS A 1 193 ? 26.458 3.763 -19.826 1.00 88.19 193 LYS A O 1
ATOM 1533 N N . GLU A 1 194 ? 25.217 3.874 -21.703 1.00 88.38 194 GLU A N 1
ATOM 1534 C CA . GLU A 1 194 ? 24.135 4.669 -21.138 1.00 88.38 194 GLU A CA 1
ATOM 1535 C C . GLU A 1 194 ? 22.875 3.807 -21.024 1.00 88.38 194 GLU A C 1
ATOM 1537 O O . GLU A 1 194 ? 22.497 3.114 -21.962 1.00 88.38 194 GLU A O 1
ATOM 1542 N N . ARG A 1 195 ? 22.215 3.836 -19.860 1.00 89.00 195 ARG A N 1
ATOM 1543 C CA . ARG A 1 195 ? 20.939 3.143 -19.638 1.00 89.00 195 ARG A CA 1
ATOM 1544 C C . ARG A 1 195 ? 19.933 4.099 -19.018 1.00 89.00 195 ARG A C 1
ATOM 1546 O O . ARG A 1 195 ? 20.209 4.710 -17.986 1.00 89.00 195 ARG A O 1
ATOM 1553 N N . ARG A 1 196 ? 18.754 4.197 -19.629 1.00 90.38 196 ARG A N 1
ATOM 1554 C CA . ARG A 1 196 ? 17.632 5.025 -19.175 1.00 90.38 196 ARG A CA 1
ATOM 1555 C C . ARG A 1 196 ? 16.381 4.168 -19.018 1.00 90.38 196 ARG A C 1
ATOM 1557 O O . ARG A 1 196 ? 16.067 3.352 -19.878 1.00 90.38 196 ARG A O 1
ATOM 1564 N N . THR A 1 197 ? 15.650 4.383 -17.931 1.00 90.06 197 THR A N 1
ATOM 1565 C CA . THR A 1 197 ? 14.374 3.717 -17.650 1.00 90.06 197 THR A CA 1
ATOM 1566 C C . THR A 1 197 ? 13.306 4.742 -17.277 1.00 90.06 197 THR A C 1
ATOM 1568 O O . THR A 1 197 ? 13.595 5.753 -16.635 1.00 90.06 197 THR A O 1
ATOM 1571 N N . ASP A 1 198 ? 12.058 4.497 -17.680 1.00 87.38 198 ASP A N 1
ATOM 1572 C CA . ASP A 1 198 ? 10.903 5.333 -17.339 1.00 87.38 198 ASP A CA 1
ATOM 1573 C C . ASP A 1 198 ? 9.679 4.460 -17.010 1.00 87.38 198 ASP A C 1
ATOM 1575 O O . ASP A 1 198 ? 9.184 3.699 -17.844 1.00 87.38 198 ASP A O 1
ATOM 1579 N N . CYS A 1 199 ? 9.168 4.592 -15.781 1.00 85.12 199 CYS A N 1
ATOM 1580 C CA . CYS A 1 199 ? 7.940 3.946 -15.314 1.00 85.12 199 CYS A CA 1
ATOM 1581 C C . CYS A 1 199 ? 6.840 4.984 -15.080 1.00 85.12 199 CYS A C 1
ATOM 1583 O O . CYS A 1 199 ? 6.906 5.800 -14.148 1.00 85.12 199 CYS A O 1
ATOM 1585 N N . ARG A 1 200 ? 5.775 4.913 -15.886 1.00 77.88 200 ARG A N 1
ATOM 1586 C CA . ARG A 1 200 ? 4.622 5.818 -15.794 1.00 77.88 200 ARG A CA 1
ATOM 1587 C C . ARG A 1 200 ? 3.377 5.059 -15.377 1.00 77.88 200 ARG A C 1
ATOM 1589 O O . ARG A 1 200 ? 2.999 4.098 -16.035 1.00 77.88 200 ARG A O 1
ATOM 1596 N N . VAL A 1 201 ? 2.700 5.523 -14.328 1.00 72.94 201 VAL A N 1
ATOM 1597 C CA . VAL A 1 201 ? 1.373 5.013 -13.949 1.00 72.94 201 VAL A CA 1
ATOM 1598 C C . VAL A 1 201 ? 0.309 5.873 -14.631 1.00 72.94 201 VAL A C 1
ATOM 1600 O O . VAL A 1 201 ? 0.293 7.092 -14.465 1.00 72.94 201 VAL A O 1
ATOM 1603 N N . ASN A 1 202 ? -0.583 5.231 -15.377 1.00 68.12 202 ASN A N 1
ATOM 1604 C CA . ASN A 1 202 ? -1.641 5.868 -16.164 1.00 68.12 202 ASN A CA 1
ATOM 1605 C C . ASN A 1 202 ? -3.004 5.797 -15.464 1.00 68.12 202 ASN A C 1
ATOM 1607 O O . ASN A 1 202 ? -3.841 6.684 -15.626 1.00 68.12 202 ASN A O 1
ATOM 1611 N N . GLY A 1 203 ? -3.231 4.752 -14.668 1.00 67.88 203 GLY A N 1
ATOM 1612 C CA . GLY A 1 203 ? -4.487 4.535 -13.960 1.00 67.88 203 GLY A CA 1
ATOM 1613 C C . GLY A 1 203 ? -4.254 3.956 -12.576 1.00 67.88 203 GLY A C 1
ATOM 1614 O O . GLY A 1 203 ? -3.337 3.166 -12.380 1.00 67.88 203 GLY A O 1
ATOM 1615 N N . PHE A 1 204 ? -5.101 4.352 -11.630 1.00 73.88 204 PHE A N 1
ATOM 1616 C CA . PHE A 1 204 ? -5.055 3.892 -10.248 1.00 73.88 204 PHE A CA 1
ATOM 1617 C C . PHE A 1 204 ? -6.478 3.789 -9.701 1.00 73.88 204 PHE A C 1
ATOM 1619 O O . PHE A 1 204 ? -7.266 4.726 -9.869 1.00 73.88 204 PHE A O 1
ATOM 1626 N N . ARG A 1 205 ? -6.825 2.660 -9.080 1.00 78.31 205 ARG A N 1
ATOM 1627 C CA . ARG A 1 205 ? -8.153 2.411 -8.511 1.00 78.31 205 ARG A CA 1
ATOM 1628 C C . ARG A 1 205 ? -8.044 1.692 -7.175 1.00 78.31 205 ARG A C 1
ATOM 1630 O O . ARG A 1 205 ? -7.259 0.761 -7.034 1.00 78.31 205 ARG A O 1
ATOM 1637 N N . TYR A 1 206 ? -8.905 2.102 -6.255 1.00 80.88 206 TYR A N 1
ATOM 1638 C CA . TYR A 1 206 ? -9.150 1.430 -4.989 1.00 80.88 206 TYR A CA 1
ATOM 1639 C C . TYR A 1 206 ? -10.496 0.709 -5.070 1.00 80.88 206 TYR A C 1
ATOM 1641 O O . TYR A 1 206 ? -11.476 1.264 -5.578 1.00 80.88 206 TYR A O 1
ATOM 1649 N N . LYS A 1 207 ? -10.558 -0.512 -4.552 1.00 81.38 207 LYS A N 1
ATOM 1650 C CA . LYS A 1 207 ? -11.804 -1.241 -4.315 1.00 81.38 207 LYS A CA 1
ATOM 1651 C C . LYS A 1 207 ? -11.798 -1.698 -2.873 1.00 81.38 207 LYS A C 1
ATOM 1653 O O . LYS A 1 207 ? -10.833 -2.307 -2.435 1.00 81.38 207 LYS A O 1
ATOM 1658 N N . PHE A 1 208 ? -12.859 -1.400 -2.146 1.00 85.81 208 PHE A N 1
ATOM 1659 C CA . PHE A 1 208 ? -12.942 -1.741 -0.738 1.00 85.81 208 PHE A CA 1
ATOM 1660 C C . PHE A 1 208 ? -14.220 -2.514 -0.476 1.00 85.81 208 PHE A C 1
ATOM 1662 O O . PHE A 1 208 ? -15.279 -2.164 -0.996 1.00 85.81 208 PHE A O 1
ATOM 1669 N N . ASN A 1 209 ? -14.113 -3.593 0.284 1.00 84.56 209 ASN A N 1
ATOM 1670 C CA . ASN A 1 209 ? -15.243 -4.404 0.688 1.00 84.56 209 ASN A CA 1
ATOM 1671 C C . ASN A 1 209 ? -15.096 -4.735 2.166 1.00 84.56 209 ASN A C 1
ATOM 1673 O O . ASN A 1 209 ? -14.070 -5.268 2.577 1.00 84.56 209 ASN A O 1
ATOM 1677 N N . VAL A 1 210 ? -16.121 -4.436 2.954 1.00 83.88 210 VAL A N 1
ATOM 1678 C CA . VAL A 1 210 ? -16.193 -4.849 4.359 1.00 83.88 210 VAL A CA 1
ATOM 1679 C C . VAL A 1 210 ? -17.592 -5.346 4.630 1.00 83.88 210 VAL A C 1
ATOM 1681 O O . VAL A 1 210 ? -18.556 -4.749 4.153 1.00 83.88 210 VAL A O 1
ATOM 1684 N N . HIS A 1 211 ? -17.713 -6.436 5.381 1.00 81.00 211 HIS A N 1
ATOM 1685 C CA . HIS A 1 211 ? -18.989 -7.049 5.746 1.00 81.00 211 HIS A CA 1
ATOM 1686 C C . HIS A 1 211 ? -19.853 -7.316 4.504 1.00 81.00 211 HIS A C 1
ATOM 1688 O O . HIS A 1 211 ? -21.052 -7.041 4.483 1.00 81.00 211 HIS A O 1
ATOM 1694 N N . ASN A 1 212 ? -19.215 -7.791 3.426 1.00 75.19 212 ASN A N 1
ATOM 1695 C CA . ASN A 1 212 ? -19.815 -8.010 2.105 1.00 75.19 212 ASN A CA 1
ATOM 1696 C C . ASN A 1 212 ? -20.439 -6.758 1.463 1.00 75.19 212 ASN A C 1
ATOM 1698 O O . ASN A 1 212 ? -21.278 -6.871 0.570 1.00 75.19 212 ASN A O 1
ATOM 1702 N N . THR A 1 213 ? -20.030 -5.562 1.882 1.00 74.62 213 THR A N 1
ATOM 1703 C CA . THR A 1 213 ? -20.536 -4.295 1.354 1.00 74.62 213 THR A CA 1
ATOM 1704 C C . THR A 1 213 ? -19.484 -3.640 0.465 1.00 74.62 213 THR A C 1
ATOM 1706 O O . THR A 1 213 ? -18.441 -3.219 0.970 1.00 74.62 213 THR A O 1
ATOM 1709 N N . PRO A 1 214 ? -19.724 -3.524 -0.855 1.00 80.12 214 PRO A N 1
ATOM 1710 C CA . PRO A 1 214 ? -18.796 -2.847 -1.746 1.00 80.12 214 PRO A CA 1
ATOM 1711 C C . PRO A 1 214 ? -18.821 -1.335 -1.505 1.00 80.12 214 PRO A C 1
ATOM 1713 O O . PRO A 1 214 ? -19.879 -0.697 -1.460 1.00 80.12 214 PRO A O 1
ATOM 1716 N N . MET A 1 215 ? -17.633 -0.756 -1.410 1.00 82.12 215 MET A N 1
ATOM 1717 C CA . MET A 1 215 ? -17.397 0.664 -1.206 1.00 82.12 215 MET A CA 1
ATOM 1718 C C . MET A 1 215 ? -16.543 1.218 -2.344 1.00 82.12 215 MET A C 1
ATOM 1720 O O . MET A 1 215 ? -15.648 0.555 -2.878 1.00 82.12 215 MET A O 1
ATOM 1724 N N . VAL A 1 216 ? -16.826 2.462 -2.712 1.00 79.50 216 VAL A N 1
ATOM 1725 C CA . VAL A 1 216 ? -16.057 3.223 -3.691 1.00 79.50 216 VAL A CA 1
ATOM 1726 C C . VAL A 1 216 ? -15.200 4.214 -2.929 1.00 79.50 216 VAL A C 1
ATOM 1728 O O . VAL A 1 216 ? -15.719 5.041 -2.184 1.00 79.50 216 VAL A O 1
ATOM 1731 N N . ILE A 1 217 ? -13.889 4.139 -3.139 1.00 81.81 217 ILE A N 1
ATOM 1732 C CA . ILE A 1 217 ? -12.947 5.132 -2.634 1.00 81.81 217 ILE A CA 1
ATOM 1733 C C . ILE A 1 217 ? -12.596 6.061 -3.786 1.00 81.81 217 ILE A C 1
ATOM 1735 O O . ILE A 1 217 ? -12.055 5.648 -4.814 1.00 81.81 217 ILE A O 1
ATOM 1739 N N . THR A 1 218 ? -12.908 7.332 -3.594 1.00 79.75 218 THR A N 1
ATOM 1740 C CA . THR A 1 218 ? -12.489 8.418 -4.474 1.00 79.75 218 THR A CA 1
ATOM 1741 C C . THR A 1 218 ? -11.323 9.150 -3.832 1.00 79.75 218 THR A C 1
ATOM 1743 O O . THR A 1 218 ? -11.258 9.278 -2.610 1.00 79.75 218 THR A O 1
ATOM 1746 N N . TYR A 1 219 ? -10.385 9.613 -4.651 1.00 75.38 219 TYR A N 1
ATOM 1747 C CA . TYR A 1 219 ? -9.301 10.474 -4.199 1.00 75.38 219 TYR A CA 1
ATOM 1748 C C . TYR A 1 219 ? -9.469 11.847 -4.867 1.00 75.38 219 TYR A C 1
ATOM 1750 O O . TYR A 1 219 ? -9.672 11.929 -6.080 1.00 75.38 219 TYR A O 1
ATOM 1758 N N . ASP A 1 220 ? -9.409 12.922 -4.083 1.00 71.31 220 ASP A N 1
ATOM 1759 C CA . ASP A 1 220 ? -9.422 14.298 -4.592 1.00 71.31 220 ASP A CA 1
ATOM 1760 C C . ASP A 1 220 ? -7.981 14.819 -4.694 1.00 71.31 220 ASP A C 1
ATOM 1762 O O . ASP A 1 220 ? -7.229 14.838 -3.714 1.00 71.31 220 ASP A O 1
ATOM 1766 N N . ARG A 1 221 ? -7.588 15.228 -5.905 1.00 61.34 221 ARG A N 1
ATOM 1767 C CA . ARG A 1 221 ? -6.264 15.781 -6.219 1.00 61.34 221 ARG A CA 1
ATOM 1768 C C . ARG A 1 221 ? -6.318 17.297 -6.182 1.00 61.34 221 ARG A C 1
ATOM 1770 O O . ARG A 1 221 ? -6.345 17.953 -7.222 1.00 61.34 221 ARG A O 1
ATOM 1777 N N . LYS A 1 222 ? -6.264 17.879 -4.992 1.00 56.34 222 LYS A N 1
ATOM 1778 C CA . LYS A 1 222 ? -6.001 19.317 -4.877 1.00 56.34 222 LYS A CA 1
ATOM 1779 C C . LYS A 1 222 ? -4.487 19.553 -4.880 1.00 56.34 222 LYS A C 1
ATOM 1781 O O . LYS A 1 222 ? -3.828 19.423 -3.856 1.00 56.34 222 LYS A O 1
ATOM 1786 N N . GLY A 1 223 ? -3.929 19.847 -6.059 1.00 43.94 223 GLY A N 1
ATOM 1787 C CA . GLY A 1 223 ? -2.506 20.160 -6.268 1.00 43.94 223 GLY A CA 1
ATOM 1788 C C . GLY A 1 223 ? -2.039 19.894 -7.706 1.00 43.94 223 GLY A C 1
ATOM 1789 O O . GLY A 1 223 ? -2.514 18.963 -8.352 1.00 43.94 223 GLY A O 1
ATOM 1790 N N . ASN A 1 224 ? -1.120 20.714 -8.232 1.00 29.47 224 ASN A N 1
ATOM 1791 C CA . ASN A 1 224 ? -0.606 20.577 -9.601 1.00 29.47 224 ASN A CA 1
ATOM 1792 C C . ASN A 1 224 ? 0.317 19.352 -9.724 1.00 29.47 224 ASN A C 1
ATOM 1794 O O . ASN A 1 224 ? 1.520 19.435 -9.488 1.00 29.47 224 ASN A O 1
ATOM 1798 N N . GLY A 1 225 ? -0.254 18.214 -10.119 1.00 37.81 225 GLY A N 1
ATOM 1799 C CA . GLY A 1 225 ? 0.478 17.017 -10.531 1.00 37.81 225 GLY A CA 1
ATOM 1800 C C . GLY A 1 225 ? -0.087 15.732 -9.932 1.00 37.81 225 GLY A C 1
ATOM 1801 O O . GLY A 1 225 ? -0.514 15.693 -8.784 1.00 37.81 225 GLY A O 1
ATOM 1802 N N . PHE A 1 226 ? -0.043 14.648 -10.709 1.00 44.16 226 PHE A N 1
ATOM 1803 C CA . PHE A 1 226 ? -0.580 13.325 -10.352 1.00 44.16 226 PHE A CA 1
ATOM 1804 C C . PHE A 1 226 ? 0.083 12.708 -9.091 1.00 44.16 226 PHE A C 1
ATOM 1806 O O . PHE A 1 226 ? -0.454 11.750 -8.548 1.00 44.16 226 PHE A O 1
ATOM 1813 N N . TRP A 1 227 ? 1.206 13.263 -8.598 1.00 45.69 227 TRP A N 1
ATOM 1814 C CA . TRP A 1 227 ? 2.080 12.626 -7.593 1.00 45.69 227 TRP A CA 1
ATOM 1815 C C . TRP A 1 227 ? 2.548 13.518 -6.431 1.00 45.69 227 TRP A C 1
ATOM 1817 O O . TRP A 1 227 ? 3.337 13.055 -5.615 1.00 45.69 227 TRP A O 1
ATOM 1827 N N . LYS A 1 228 ? 2.119 14.784 -6.340 1.00 40.56 228 LYS A N 1
ATOM 1828 C CA . LYS A 1 228 ? 2.575 15.723 -5.292 1.00 40.56 228 LYS A CA 1
ATOM 1829 C C . LYS A 1 228 ? 1.438 16.611 -4.778 1.00 40.56 228 LYS A C 1
ATOM 1831 O O . LYS A 1 228 ? 1.551 17.836 -4.820 1.00 40.56 228 LYS A O 1
ATOM 1836 N N . SER A 1 229 ? 0.322 16.037 -4.325 1.00 46.06 229 SER A N 1
ATOM 1837 C CA . SER A 1 229 ? -0.577 16.849 -3.498 1.00 46.06 229 SER A CA 1
ATOM 1838 C C . SER A 1 229 ? 0.012 16.924 -2.090 1.00 46.06 229 SER A C 1
ATOM 1840 O O . SER A 1 229 ? 0.353 15.908 -1.497 1.00 46.06 229 SER A O 1
ATOM 1842 N N . ALA A 1 230 ? 0.148 18.143 -1.564 1.00 50.12 230 ALA A N 1
ATOM 1843 C CA . ALA A 1 230 ? 0.544 18.382 -0.172 1.00 50.12 230 ALA A CA 1
ATOM 1844 C C . ALA A 1 230 ? -0.500 17.846 0.830 1.00 50.12 230 ALA A C 1
ATOM 1846 O O . ALA A 1 230 ? -0.285 17.852 2.036 1.00 50.12 230 ALA A O 1
ATOM 1847 N N . THR A 1 231 ? -1.667 17.440 0.326 1.00 62.53 231 THR A N 1
ATOM 1848 C CA . THR A 1 231 ? -2.740 16.809 1.085 1.00 62.53 231 THR A CA 1
ATOM 1849 C C . THR A 1 231 ? -3.446 15.788 0.196 1.00 62.53 231 THR A C 1
ATOM 1851 O O . THR A 1 231 ? -4.022 16.145 -0.834 1.00 62.53 231 THR A O 1
ATOM 1854 N N . LEU A 1 232 ? -3.388 14.509 0.557 1.00 67.94 232 LEU A N 1
ATOM 1855 C CA . LEU A 1 232 ? -4.154 13.441 -0.087 1.00 67.94 232 LEU A CA 1
ATOM 1856 C C . LEU A 1 232 ? -5.494 13.323 0.635 1.00 67.94 232 LEU A C 1
ATOM 1858 O O . LEU A 1 232 ? -5.512 13.057 1.833 1.00 67.94 232 LEU A O 1
ATOM 1862 N N . THR A 1 233 ? -6.609 13.545 -0.068 1.00 79.25 233 THR A N 1
ATOM 1863 C CA . THR A 1 233 ? -7.952 13.354 0.501 1.00 79.25 233 THR A CA 1
ATOM 1864 C C . THR A 1 233 ? -8.610 12.140 -0.132 1.00 79.25 233 THR A C 1
ATOM 1866 O O . THR A 1 233 ? -8.880 12.140 -1.332 1.00 79.25 233 THR A O 1
ATOM 1869 N N . PHE A 1 234 ? -8.899 11.129 0.679 1.00 80.81 234 PHE A N 1
ATOM 1870 C CA . PHE A 1 234 ? -9.661 9.948 0.297 1.00 80.81 234 PHE A CA 1
ATOM 1871 C C . PHE A 1 234 ? -11.059 10.046 0.886 1.00 80.81 234 PHE A C 1
ATOM 1873 O O . PHE A 1 234 ? -11.208 10.333 2.070 1.00 80.81 234 PHE A O 1
ATOM 1880 N N . THR A 1 235 ? -12.074 9.798 0.069 1.00 84.25 235 THR A N 1
ATOM 1881 C CA . THR A 1 235 ? -13.466 9.692 0.513 1.00 84.25 235 THR A CA 1
ATOM 1882 C C . THR A 1 235 ? -13.989 8.328 0.116 1.00 84.25 235 THR A C 1
ATOM 1884 O O . THR A 1 235 ? -14.028 8.007 -1.075 1.00 84.25 235 THR A O 1
ATOM 1887 N N . ALA A 1 236 ? -14.387 7.532 1.103 1.00 83.81 236 ALA A N 1
ATOM 1888 C CA . ALA A 1 236 ? -15.073 6.273 0.868 1.00 83.81 236 ALA A CA 1
ATOM 1889 C C . ALA A 1 236 ? -16.576 6.460 1.035 1.00 83.81 236 ALA A C 1
ATOM 1891 O O . ALA A 1 236 ? -17.018 7.113 1.977 1.00 83.81 236 ALA A O 1
ATOM 1892 N N . ALA A 1 237 ? -17.354 5.851 0.150 1.00 82.31 237 ALA A N 1
ATOM 1893 C CA . ALA A 1 237 ? -18.806 5.797 0.237 1.00 82.31 237 ALA A CA 1
ATOM 1894 C C . ALA A 1 237 ? -19.301 4.408 -0.174 1.00 82.31 237 ALA A C 1
ATOM 1896 O O . ALA A 1 237 ? -18.623 3.686 -0.911 1.00 82.31 237 ALA A O 1
ATOM 1897 N N . ALA A 1 238 ? -20.491 4.023 0.281 1.00 80.25 238 ALA A N 1
ATOM 1898 C CA . ALA A 1 238 ? -21.114 2.786 -0.176 1.00 80.25 238 ALA A CA 1
ATOM 1899 C C . ALA A 1 238 ? -21.394 2.865 -1.686 1.00 80.25 238 ALA A C 1
ATOM 1901 O O . ALA A 1 238 ? -21.870 3.888 -2.179 1.00 80.25 238 ALA A O 1
ATOM 1902 N N . ALA A 1 239 ? -21.154 1.782 -2.432 1.00 75.50 239 ALA A N 1
ATOM 1903 C CA . ALA A 1 239 ? -21.326 1.792 -3.889 1.00 75.50 239 ALA A CA 1
ATOM 1904 C C . ALA A 1 239 ? -22.772 2.103 -4.332 1.00 75.50 239 ALA A C 1
ATOM 1906 O O . ALA A 1 239 ? -22.985 2.650 -5.411 1.00 75.50 239 ALA A O 1
ATOM 1907 N N . PHE A 1 240 ? -23.760 1.782 -3.492 1.00 75.94 240 PHE A N 1
ATOM 1908 C CA . PHE A 1 240 ? -25.182 2.054 -3.729 1.00 75.94 240 PHE A CA 1
ATOM 1909 C C . PHE A 1 240 ? -25.651 3.429 -3.215 1.00 75.94 240 PHE A C 1
ATOM 1911 O O . PHE A 1 240 ? -26.776 3.831 -3.502 1.00 75.94 240 PHE A O 1
ATOM 1918 N N . ALA A 1 241 ? -24.813 4.152 -2.466 1.00 76.44 241 ALA A N 1
ATOM 1919 C CA . ALA A 1 241 ? -25.101 5.490 -1.945 1.00 76.44 241 ALA A CA 1
ATOM 1920 C C . ALA A 1 241 ? -23.833 6.373 -1.970 1.00 76.44 241 ALA A C 1
ATOM 1922 O O . ALA A 1 241 ? -23.362 6.807 -0.918 1.00 76.44 241 ALA A O 1
ATOM 1923 N N . PRO A 1 242 ? -23.264 6.649 -3.160 1.00 77.00 242 PRO A N 1
ATOM 1924 C CA . PRO A 1 242 ? -21.967 7.320 -3.304 1.00 77.00 242 PRO A CA 1
ATOM 1925 C C . PRO A 1 242 ? -21.918 8.747 -2.729 1.00 77.00 242 PRO A C 1
ATOM 1927 O O . PRO A 1 242 ? -20.842 9.274 -2.469 1.00 77.00 242 PRO A O 1
ATOM 1930 N N . GLN A 1 243 ? -23.075 9.374 -2.525 1.00 79.12 243 GLN A N 1
ATOM 1931 C CA . GLN A 1 243 ? -23.232 10.705 -1.943 1.00 79.12 243 GLN A CA 1
ATOM 1932 C C . GLN A 1 243 ? -23.141 10.738 -0.408 1.00 79.12 243 GLN A C 1
ATOM 1934 O O . GLN A 1 243 ? -23.038 11.825 0.155 1.00 79.12 243 GLN A O 1
ATOM 1939 N N . ILE A 1 244 ? -23.198 9.585 0.269 1.00 80.69 244 ILE A N 1
ATOM 1940 C CA . ILE A 1 244 ? -23.102 9.500 1.731 1.00 80.69 244 ILE A CA 1
ATOM 1941 C C . ILE A 1 244 ? -21.715 8.950 2.088 1.00 80.69 244 ILE A C 1
ATOM 1943 O O . ILE A 1 244 ? -21.474 7.753 1.898 1.00 80.69 244 ILE A O 1
ATOM 1947 N N . PRO A 1 245 ? -20.786 9.792 2.577 1.00 84.44 245 PRO A N 1
ATOM 1948 C CA . PRO A 1 245 ? -19.460 9.326 2.943 1.00 84.44 245 PRO A CA 1
ATOM 1949 C C . PRO A 1 245 ? -19.538 8.396 4.159 1.00 84.44 245 PRO A C 1
ATOM 1951 O O . PRO A 1 245 ? -20.316 8.618 5.081 1.00 84.44 245 PRO A O 1
ATOM 1954 N N . LEU A 1 246 ? -18.721 7.349 4.143 1.00 84.94 246 LEU A N 1
ATOM 1955 C CA . LEU A 1 246 ? -18.456 6.459 5.274 1.00 84.94 246 LEU A CA 1
ATOM 1956 C C . LEU A 1 246 ? -17.254 6.961 6.063 1.00 84.94 246 LEU A C 1
ATOM 1958 O O . LEU A 1 246 ? -17.272 6.983 7.291 1.00 84.94 246 LEU A O 1
ATOM 1962 N N . PHE A 1 247 ? -16.230 7.423 5.343 1.00 86.00 247 PHE A N 1
ATOM 1963 C CA . PHE A 1 247 ? -15.098 8.099 5.946 1.00 86.00 247 PHE A CA 1
ATOM 1964 C C . PHE A 1 247 ? -14.386 9.033 4.981 1.00 86.00 247 PHE A C 1
ATOM 1966 O O . PHE A 1 247 ? -14.434 8.867 3.758 1.00 86.00 247 PHE A O 1
ATOM 1973 N N . ILE A 1 248 ? -13.678 9.991 5.570 1.00 88.38 248 ILE A N 1
ATOM 1974 C CA . ILE A 1 248 ? -12.743 10.875 4.897 1.00 88.38 248 ILE A CA 1
ATOM 1975 C C . ILE A 1 248 ? -11.385 10.739 5.584 1.00 88.38 248 ILE A C 1
ATOM 1977 O O . ILE A 1 248 ? -11.258 10.987 6.782 1.00 88.38 248 ILE A O 1
ATOM 1981 N N . ALA A 1 249 ? -10.362 10.376 4.818 1.00 84.88 249 ALA A N 1
ATOM 1982 C CA . ALA A 1 249 ? -8.977 10.375 5.272 1.00 84.88 249 ALA A CA 1
ATOM 1983 C C . ALA A 1 249 ? -8.216 11.511 4.584 1.00 84.88 249 ALA A C 1
ATOM 1985 O O . ALA A 1 249 ? -8.319 11.690 3.371 1.00 84.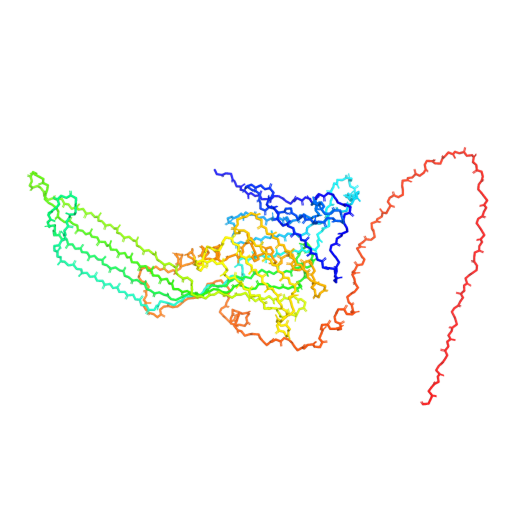88 249 ALA A O 1
ATOM 1986 N N . ARG A 1 250 ? -7.474 12.302 5.359 1.00 85.06 250 ARG A N 1
ATOM 1987 C CA . ARG A 1 250 ? -6.673 13.437 4.890 1.00 85.06 250 ARG A CA 1
ATOM 1988 C C . ARG A 1 250 ? -5.237 13.241 5.354 1.00 85.06 250 ARG A C 1
ATOM 1990 O O . ARG A 1 250 ? -4.948 13.465 6.526 1.00 85.06 250 ARG A O 1
ATOM 1997 N N . GLY A 1 251 ? -4.363 12.806 4.455 1.00 72.88 251 GLY A N 1
ATOM 1998 C CA . GLY A 1 251 ? -2.937 12.620 4.725 1.00 72.88 251 GLY A CA 1
ATOM 1999 C C . GLY A 1 251 ? -2.111 13.821 4.281 1.00 72.88 251 GLY A C 1
ATOM 2000 O O . GLY A 1 251 ? -2.417 14.417 3.251 1.00 72.88 251 GLY A O 1
ATOM 2001 N N . ASP A 1 252 ? -1.047 14.146 5.015 1.00 68.94 252 ASP A N 1
ATOM 2002 C CA . ASP A 1 252 ? -0.006 15.097 4.580 1.00 68.94 252 ASP A CA 1
ATOM 2003 C C . ASP A 1 252 ? 1.029 14.465 3.624 1.00 68.94 252 ASP A C 1
ATOM 2005 O O . ASP A 1 252 ? 1.934 15.143 3.145 1.00 68.94 252 ASP A O 1
ATOM 2009 N N . GLY A 1 253 ? 0.876 13.168 3.327 1.00 58.88 253 GLY A N 1
ATOM 2010 C CA . GLY A 1 253 ? 1.758 12.404 2.446 1.00 58.88 253 GLY A CA 1
ATOM 2011 C C . GLY A 1 253 ? 3.052 11.922 3.105 1.00 58.88 253 GLY A C 1
ATOM 2012 O O . GLY A 1 253 ? 3.832 11.257 2.435 1.00 58.88 253 GLY A O 1
ATOM 2013 N N . GLU A 1 254 ? 3.295 12.214 4.391 1.00 61.97 254 GLU A N 1
ATOM 2014 C CA . GLU A 1 254 ? 4.530 11.792 5.066 1.00 61.97 254 GLU A CA 1
ATOM 2015 C C . GLU A 1 254 ? 4.319 11.188 6.463 1.00 61.97 254 GLU A C 1
ATOM 2017 O O . GLU A 1 254 ? 4.884 10.137 6.775 1.00 61.97 254 GLU A O 1
ATOM 2022 N N . LYS A 1 255 ? 3.599 11.866 7.366 1.00 67.69 255 LYS A N 1
ATOM 2023 C CA . LYS A 1 255 ? 3.678 11.573 8.814 1.00 67.69 255 LYS A CA 1
ATOM 2024 C C . LYS A 1 255 ? 2.352 11.624 9.548 1.00 67.69 255 LYS A C 1
ATOM 2026 O O . LYS A 1 255 ? 2.224 10.930 10.562 1.00 67.69 255 LYS A O 1
ATOM 2031 N N . ASN A 1 256 ? 1.397 12.418 9.075 1.00 74.38 256 ASN A N 1
ATOM 2032 C CA . ASN A 1 256 ? 0.125 12.606 9.754 1.00 74.38 256 ASN A CA 1
ATOM 2033 C C . ASN A 1 256 ? -1.045 12.353 8.815 1.00 74.38 256 ASN A C 1
ATOM 2035 O O . ASN A 1 256 ? -1.055 12.757 7.652 1.00 74.38 256 ASN A O 1
ATOM 2039 N N . CYS A 1 257 ? -2.072 11.719 9.367 1.00 80.25 257 CYS A N 1
ATOM 2040 C CA . CYS A 1 257 ? -3.340 11.537 8.688 1.00 80.25 257 CYS A CA 1
ATOM 2041 C C . CYS A 1 257 ? -4.478 11.872 9.642 1.00 80.25 257 CYS A C 1
ATOM 2043 O O . CYS A 1 257 ? -4.519 11.367 10.760 1.00 80.25 257 CYS A O 1
ATOM 2045 N N . THR A 1 258 ? -5.420 12.693 9.201 1.00 85.69 258 THR A N 1
ATOM 2046 C CA . THR A 1 258 ? -6.681 12.914 9.910 1.00 85.69 258 THR A CA 1
ATOM 2047 C C . THR A 1 258 ? -7.738 12.008 9.306 1.00 85.69 258 THR A C 1
ATOM 2049 O O . THR A 1 258 ? -7.934 12.020 8.093 1.00 85.69 258 THR A O 1
ATOM 2052 N N . ILE A 1 259 ? -8.421 11.234 10.140 1.00 86.75 259 ILE A N 1
ATOM 2053 C CA . ILE A 1 259 ? -9.516 10.355 9.736 1.00 86.75 259 ILE A CA 1
ATOM 2054 C C . ILE A 1 259 ? -10.792 10.854 10.395 1.00 86.75 259 ILE A C 1
ATOM 2056 O O . ILE A 1 259 ? -10.825 11.136 11.592 1.00 86.75 259 ILE A O 1
ATOM 2060 N N . GLU A 1 260 ? -11.832 10.969 9.588 1.00 88.25 260 GLU A N 1
ATOM 2061 C CA . GLU A 1 260 ? -13.176 11.348 9.986 1.00 88.25 260 GLU A CA 1
ATOM 2062 C C . GLU A 1 260 ? -14.125 10.253 9.504 1.00 88.25 260 GLU A C 1
ATOM 2064 O O . GLU A 1 260 ? -14.147 9.929 8.319 1.00 88.25 260 GLU A O 1
ATOM 2069 N N . THR A 1 261 ? -14.858 9.647 10.427 1.00 86.44 261 THR A N 1
ATOM 2070 C CA . THR A 1 261 ? -15.803 8.553 10.178 1.00 86.44 261 THR A CA 1
ATOM 2071 C C . THR A 1 261 ? -17.211 9.023 10.511 1.00 86.44 261 THR A C 1
ATOM 2073 O O . THR A 1 261 ? -17.392 9.891 11.368 1.00 86.44 261 THR A O 1
ATOM 2076 N N . PHE A 1 262 ? -18.203 8.462 9.827 1.00 86.81 262 PHE A N 1
ATOM 2077 C CA . PHE A 1 262 ? -19.605 8.847 9.981 1.00 86.81 262 PHE A CA 1
ATOM 2078 C C . PHE A 1 262 ? -20.416 7.721 10.632 1.00 86.81 262 PHE A C 1
ATOM 2080 O O . PHE A 1 262 ? -19.995 6.564 10.654 1.00 86.81 262 PHE A O 1
ATOM 2087 N N . GLU A 1 263 ? -21.597 8.052 11.154 1.00 85.12 263 GLU A N 1
ATOM 2088 C CA . GLU A 1 263 ? -22.465 7.133 11.914 1.00 85.12 263 GLU A CA 1
ATOM 2089 C C . GLU A 1 263 ? -22.886 5.879 11.123 1.00 85.12 263 GLU A C 1
ATOM 2091 O O . GLU A 1 263 ? -23.266 4.858 11.683 1.00 85.12 263 GLU A O 1
ATOM 2096 N N . ASN A 1 264 ? -22.809 5.917 9.797 1.00 82.12 264 ASN A N 1
ATOM 2097 C CA . ASN A 1 264 ? -23.112 4.789 8.919 1.00 82.12 264 ASN A CA 1
ATOM 2098 C C . ASN A 1 264 ? -21.906 3.866 8.652 1.00 82.12 264 ASN A C 1
ATOM 2100 O O . ASN A 1 264 ? -21.996 3.011 7.769 1.00 82.12 264 ASN A O 1
ATOM 2104 N N . SER A 1 265 ? -20.786 4.040 9.360 1.00 83.81 265 SER A N 1
ATOM 2105 C CA . SER A 1 265 ? -19.548 3.284 9.150 1.00 83.81 265 SER A CA 1
ATOM 2106 C C . SER A 1 265 ? -19.167 2.408 10.346 1.00 83.81 265 SER A C 1
ATOM 2108 O O . SER A 1 265 ? -19.481 2.712 11.496 1.00 83.81 265 SER A O 1
ATOM 2110 N N . ASP A 1 266 ? -18.459 1.314 10.059 1.00 86.44 266 ASP A N 1
ATOM 2111 C CA . ASP A 1 266 ? -17.711 0.564 11.066 1.00 86.44 266 ASP A CA 1
ATOM 2112 C C . ASP A 1 266 ? -16.403 1.311 11.355 1.00 86.44 266 ASP A C 1
ATOM 2114 O O . ASP A 1 266 ? -15.519 1.328 10.484 1.00 86.44 266 ASP A O 1
ATOM 2118 N N . PRO A 1 267 ? -16.231 1.916 12.536 1.00 86.19 267 PRO A N 1
ATOM 2119 C CA . PRO A 1 267 ? -15.055 2.725 12.800 1.00 86.19 267 PRO A CA 1
ATOM 2120 C C . PRO A 1 267 ? -13.763 1.906 12.835 1.00 86.19 267 PRO A C 1
ATOM 2122 O O . PRO A 1 267 ? -12.714 2.419 12.451 1.00 86.19 267 PRO A O 1
ATOM 2125 N N . ILE A 1 268 ? -13.814 0.629 13.230 1.00 90.25 268 ILE A N 1
ATOM 2126 C CA . ILE A 1 268 ? -12.619 -0.220 13.324 1.00 90.25 268 ILE A CA 1
ATOM 2127 C C . ILE A 1 268 ? -12.112 -0.546 11.921 1.00 90.25 268 ILE A C 1
ATOM 2129 O O . ILE A 1 268 ? -10.973 -0.219 11.582 1.00 90.25 268 ILE A O 1
ATOM 2133 N N . SER A 1 269 ? -12.969 -1.133 11.078 1.00 88.38 269 SER A N 1
ATOM 2134 C CA . SER A 1 269 ? -12.604 -1.469 9.694 1.00 88.38 269 SER A CA 1
ATOM 2135 C C . SER A 1 269 ? -12.179 -0.230 8.896 1.00 88.38 269 SER A C 1
ATOM 2137 O O . SER A 1 269 ? -11.253 -0.287 8.086 1.00 88.38 269 SER A O 1
ATOM 2139 N N . THR A 1 270 ? -12.807 0.910 9.188 1.00 86.88 270 THR A N 1
ATOM 2140 C CA . THR A 1 270 ? -12.518 2.197 8.569 1.00 86.88 270 THR A CA 1
ATOM 2141 C C . THR A 1 270 ? -11.139 2.707 8.951 1.00 86.88 270 THR A C 1
ATOM 2143 O O . THR A 1 270 ? -10.375 3.087 8.070 1.00 86.88 270 THR A O 1
ATOM 2146 N N . LEU A 1 271 ? -10.787 2.696 10.240 1.00 88.44 271 LEU A N 1
ATOM 2147 C CA . LEU A 1 271 ? -9.455 3.088 10.706 1.00 88.44 271 LEU A CA 1
ATOM 2148 C C . LEU A 1 271 ? -8.370 2.191 10.108 1.00 88.44 271 LEU A C 1
ATOM 2150 O O . LEU A 1 271 ? -7.339 2.691 9.651 1.00 88.44 271 LEU A O 1
ATOM 2154 N N . LEU A 1 272 ? -8.620 0.880 10.068 1.00 90.38 272 LEU A N 1
ATOM 2155 C CA . LEU A 1 272 ? -7.707 -0.089 9.470 1.00 90.38 272 LEU A CA 1
ATOM 2156 C C . LEU A 1 272 ? -7.505 0.188 7.973 1.00 90.38 272 LEU A C 1
ATOM 2158 O O . LEU A 1 272 ? -6.362 0.276 7.522 1.00 90.38 272 LEU A O 1
ATOM 2162 N N . ALA A 1 273 ? -8.579 0.380 7.206 1.00 86.81 273 ALA A N 1
ATOM 2163 C CA . ALA A 1 273 ? -8.502 0.656 5.772 1.00 86.81 273 ALA A CA 1
ATOM 2164 C C . ALA A 1 273 ? -7.908 2.036 5.461 1.00 86.81 273 ALA A C 1
ATOM 2166 O O . ALA A 1 273 ? -7.069 2.165 4.570 1.00 86.81 273 ALA A O 1
ATOM 2167 N N . ALA A 1 274 ? -8.295 3.065 6.215 1.00 82.31 274 ALA A N 1
ATOM 2168 C CA . ALA A 1 274 ? -7.778 4.418 6.061 1.00 82.31 274 ALA A CA 1
ATOM 2169 C C . ALA A 1 274 ? -6.267 4.476 6.318 1.00 82.31 274 ALA A C 1
ATOM 2171 O O . ALA A 1 274 ? -5.561 5.167 5.582 1.00 82.31 274 ALA A O 1
ATOM 2172 N N . TYR A 1 275 ? -5.758 3.715 7.294 1.00 82.38 275 TYR A N 1
ATOM 2173 C CA . TYR A 1 275 ? -4.319 3.569 7.515 1.00 82.38 275 TYR A CA 1
ATOM 2174 C C . TYR A 1 275 ? -3.617 2.875 6.338 1.00 82.38 275 TYR A C 1
ATOM 2176 O O . TYR A 1 275 ? -2.607 3.387 5.854 1.00 82.38 275 TYR A O 1
ATOM 2184 N N . ALA A 1 276 ? -4.168 1.768 5.823 1.00 82.06 276 ALA A N 1
ATOM 2185 C CA . ALA A 1 276 ? -3.617 1.093 4.643 1.00 82.06 276 ALA A CA 1
ATOM 2186 C C . ALA A 1 276 ? -3.497 2.051 3.448 1.00 82.06 276 ALA A C 1
ATOM 2188 O O . ALA A 1 276 ? -2.427 2.165 2.857 1.00 82.06 276 ALA A O 1
ATOM 2189 N N . ILE A 1 277 ? -4.569 2.777 3.126 1.00 78.69 277 ILE A N 1
ATOM 2190 C CA . ILE A 1 277 ? -4.617 3.693 1.976 1.00 78.69 277 ILE A CA 1
ATOM 2191 C C . ILE A 1 277 ? -3.681 4.889 2.166 1.00 78.69 277 ILE A C 1
ATOM 2193 O O . ILE A 1 277 ? -3.012 5.299 1.222 1.00 78.69 277 ILE A O 1
ATOM 2197 N N . SER A 1 278 ? -3.649 5.462 3.371 1.00 72.94 278 SER A N 1
ATOM 2198 C CA . SER A 1 278 ? -2.980 6.748 3.608 1.00 72.94 278 SER A CA 1
ATOM 2199 C C . SER A 1 278 ? -1.502 6.618 3.963 1.00 72.94 278 SER A C 1
ATOM 2201 O O . SER A 1 278 ? -0.781 7.603 3.843 1.00 72.94 278 SER A O 1
ATOM 2203 N N . CYS A 1 279 ? -1.057 5.458 4.456 1.00 69.81 279 CYS A N 1
ATOM 2204 C CA . CYS A 1 279 ? 0.291 5.306 5.015 1.00 69.81 279 CYS A CA 1
ATOM 2205 C C . CYS A 1 279 ? 1.116 4.160 4.419 1.00 69.81 279 CYS A C 1
ATOM 2207 O O . CYS A 1 279 ? 2.296 4.057 4.753 1.00 69.81 279 CYS A O 1
ATOM 2209 N N . LYS A 1 280 ? 0.515 3.249 3.643 1.00 71.69 280 LYS A N 1
ATOM 2210 C CA . LYS A 1 280 ? 1.212 2.048 3.138 1.00 71.69 280 LYS A CA 1
ATOM 2211 C C . LYS A 1 280 ? 0.956 1.736 1.678 1.00 71.69 280 LYS A C 1
ATOM 2213 O O . LYS A 1 280 ? 1.768 1.084 1.032 1.00 71.69 280 LYS A O 1
ATOM 2218 N N . LEU A 1 281 ? -0.198 2.146 1.180 1.00 73.69 281 LEU A N 1
ATOM 2219 C CA . LEU A 1 281 ? -0.625 1.909 -0.183 1.00 73.69 281 LEU A CA 1
ATOM 2220 C C . LEU A 1 281 ? -1.036 3.222 -0.852 1.00 73.69 281 LEU A C 1
ATOM 2222 O O . LEU A 1 281 ? -1.997 3.289 -1.632 1.00 73.69 281 LEU A O 1
ATOM 2226 N N . ASP A 1 282 ? -0.305 4.281 -0.514 1.00 73.50 282 ASP A N 1
ATOM 2227 C CA . ASP A 1 282 ? -0.434 5.535 -1.219 1.00 73.50 282 ASP A CA 1
ATOM 2228 C C . ASP A 1 282 ? 0.128 5.393 -2.652 1.00 73.50 282 ASP A C 1
ATOM 2230 O O . ASP A 1 282 ? 0.880 4.459 -2.968 1.00 73.50 282 ASP A O 1
ATOM 2234 N N . PRO A 1 283 ? -0.247 6.303 -3.563 1.00 74.50 283 PRO A N 1
ATOM 2235 C CA . PRO A 1 283 ? 0.160 6.198 -4.956 1.00 74.50 283 PRO A CA 1
ATOM 2236 C C . PRO A 1 283 ? 1.687 6.213 -5.187 1.00 74.50 283 PRO A C 1
ATOM 2238 O O . PRO A 1 283 ? 2.149 5.585 -6.143 1.00 74.50 283 PRO A O 1
ATOM 2241 N N . GLN A 1 284 ? 2.478 6.915 -4.367 1.00 75.56 284 GLN A N 1
ATOM 2242 C CA . GLN A 1 284 ? 3.937 6.981 -4.522 1.00 75.56 284 GLN A CA 1
ATOM 2243 C C . GLN A 1 284 ? 4.595 5.648 -4.165 1.00 75.56 284 GLN A C 1
ATOM 2245 O O . GLN A 1 284 ? 5.358 5.118 -4.979 1.00 75.56 284 GLN A O 1
ATOM 2250 N N . ASP A 1 285 ? 4.250 5.079 -3.011 1.00 76.25 285 ASP A N 1
ATOM 2251 C CA . ASP A 1 285 ? 4.755 3.771 -2.581 1.00 76.25 285 ASP A CA 1
ATOM 2252 C C . ASP A 1 285 ? 4.352 2.674 -3.573 1.00 76.25 285 ASP A C 1
ATOM 2254 O O . ASP A 1 285 ? 5.167 1.833 -3.973 1.00 76.25 285 ASP A O 1
ATOM 2258 N N . PHE A 1 286 ? 3.116 2.738 -4.072 1.00 78.31 286 PHE A N 1
ATOM 2259 C CA . PHE A 1 286 ? 2.647 1.833 -5.114 1.00 78.31 286 PHE A CA 1
ATOM 2260 C C . PHE A 1 286 ? 3.446 1.981 -6.419 1.00 78.31 286 PHE A C 1
ATOM 2262 O O . PHE A 1 286 ? 3.813 0.975 -7.029 1.00 78.31 286 PHE A O 1
ATOM 2269 N N . LYS A 1 287 ? 3.758 3.212 -6.852 1.00 80.31 287 LYS A N 1
ATOM 2270 C CA . LYS A 1 287 ? 4.590 3.460 -8.043 1.00 80.31 287 LYS A CA 1
ATOM 2271 C C . LYS A 1 287 ? 5.992 2.878 -7.866 1.00 80.31 287 LYS A C 1
ATOM 2273 O O . LYS A 1 287 ? 6.492 2.232 -8.786 1.00 80.31 287 LYS A O 1
ATOM 2278 N N . ALA A 1 288 ? 6.616 3.084 -6.707 1.00 83.69 288 ALA A N 1
ATOM 2279 C CA . ALA A 1 288 ? 7.931 2.522 -6.408 1.00 83.69 288 ALA A CA 1
ATOM 2280 C C . ALA A 1 288 ? 7.903 0.982 -6.403 1.00 83.69 288 ALA A C 1
ATOM 2282 O O . ALA A 1 288 ? 8.836 0.337 -6.880 1.00 83.69 288 ALA A O 1
ATOM 2283 N N . GLY A 1 289 ? 6.818 0.376 -5.910 1.00 84.06 289 GLY A N 1
ATOM 2284 C CA . GLY A 1 289 ? 6.563 -1.062 -6.038 1.00 84.06 289 GLY A CA 1
ATOM 2285 C C . GLY A 1 289 ? 6.449 -1.516 -7.497 1.00 84.06 289 GLY A C 1
ATOM 2286 O O . GLY A 1 289 ? 7.160 -2.427 -7.913 1.00 84.06 289 GLY A O 1
ATOM 2287 N N . ALA A 1 290 ? 5.624 -0.835 -8.299 1.00 84.44 290 ALA A N 1
ATOM 2288 C CA . ALA A 1 290 ? 5.441 -1.149 -9.716 1.00 84.44 290 ALA A CA 1
ATOM 2289 C C . ALA A 1 290 ? 6.748 -1.026 -10.514 1.00 84.44 290 ALA A C 1
ATOM 2291 O O . ALA A 1 290 ? 7.051 -1.897 -11.325 1.00 84.44 290 ALA A O 1
ATOM 2292 N N . GLN A 1 291 ? 7.552 0.010 -10.258 1.00 89.75 291 GLN A N 1
ATOM 2293 C CA . GLN A 1 291 ? 8.868 0.180 -10.876 1.00 89.75 291 GLN A CA 1
ATOM 2294 C C . GLN A 1 291 ? 9.809 -0.984 -10.539 1.00 89.75 291 GLN A C 1
ATOM 2296 O O . GLN A 1 291 ? 10.403 -1.550 -11.452 1.00 89.75 291 GLN A O 1
ATOM 2301 N N . ARG A 1 292 ? 9.887 -1.404 -9.269 1.00 89.62 292 ARG A N 1
ATOM 2302 C CA . ARG A 1 292 ? 10.693 -2.571 -8.870 1.00 89.62 292 ARG A CA 1
ATOM 2303 C C . ARG A 1 292 ? 10.244 -3.855 -9.571 1.00 89.62 292 ARG A C 1
ATOM 2305 O O . ARG A 1 292 ? 11.087 -4.646 -9.986 1.00 89.62 292 ARG A O 1
ATOM 2312 N N . MET A 1 293 ? 8.935 -4.057 -9.739 1.00 87.69 293 MET A N 1
ATOM 2313 C CA . MET A 1 293 ? 8.406 -5.199 -10.496 1.00 87.69 293 MET A CA 1
ATOM 2314 C C . MET A 1 293 ? 8.768 -5.114 -11.983 1.00 87.69 293 MET A C 1
ATOM 2316 O O . MET A 1 293 ? 9.144 -6.123 -12.578 1.00 87.69 293 MET A O 1
ATOM 2320 N N . CYS A 1 294 ? 8.723 -3.916 -12.570 1.00 88.38 294 CYS A N 1
ATOM 2321 C CA . CYS A 1 294 ? 9.157 -3.691 -13.946 1.00 88.38 294 CYS A CA 1
ATOM 2322 C C . CYS A 1 294 ? 10.638 -4.040 -14.129 1.00 88.38 294 CYS A C 1
ATOM 2324 O O . CYS A 1 294 ? 10.957 -4.871 -14.970 1.00 88.38 294 CYS A O 1
ATOM 2326 N N . GLU A 1 295 ? 11.517 -3.486 -13.294 1.00 90.50 295 GLU A N 1
ATOM 2327 C CA . GLU A 1 295 ? 12.968 -3.722 -13.340 1.00 90.50 295 GLU A CA 1
ATOM 2328 C C . GLU A 1 295 ? 13.343 -5.192 -13.104 1.00 90.50 295 GLU A C 1
ATOM 2330 O O . GLU A 1 295 ? 14.328 -5.682 -13.655 1.00 90.50 295 GLU A O 1
ATOM 2335 N N . ARG A 1 296 ? 12.568 -5.909 -12.281 1.00 89.50 296 ARG A N 1
ATOM 2336 C CA . ARG A 1 296 ? 12.809 -7.325 -11.970 1.00 89.50 296 ARG A CA 1
ATOM 2337 C C . ARG A 1 296 ? 12.383 -8.263 -13.100 1.00 89.50 296 ARG A C 1
ATOM 2339 O O . ARG A 1 296 ? 13.012 -9.303 -13.285 1.00 89.50 296 ARG A O 1
ATOM 2346 N N . HIS A 1 297 ? 11.295 -7.949 -13.803 1.00 87.19 297 HIS A N 1
ATOM 2347 C CA . HIS A 1 297 ? 10.642 -8.897 -14.713 1.00 87.19 297 HIS A CA 1
ATOM 2348 C C . HIS A 1 297 ? 10.727 -8.523 -16.192 1.00 87.19 297 HIS A C 1
ATOM 2350 O O . HIS A 1 297 ? 10.561 -9.401 -17.039 1.00 87.19 297 HIS A O 1
ATOM 2356 N N . MET A 1 298 ? 11.008 -7.262 -16.509 1.00 84.50 298 MET A N 1
ATOM 2357 C CA . MET A 1 298 ? 11.207 -6.783 -17.872 1.00 84.50 298 MET A CA 1
ATOM 2358 C C . MET A 1 298 ? 12.674 -6.427 -18.077 1.00 84.50 298 MET A C 1
ATOM 2360 O O . MET A 1 298 ? 13.302 -5.821 -17.216 1.00 84.50 298 MET A O 1
ATOM 2364 N N . HIS A 1 299 ? 13.229 -6.843 -19.210 1.00 83.38 299 HIS A N 1
ATOM 2365 C CA . HIS A 1 299 ? 14.622 -6.586 -19.544 1.00 83.38 299 HIS A CA 1
ATOM 2366 C C . HIS A 1 299 ? 14.810 -6.459 -21.051 1.00 83.38 299 HIS A C 1
ATOM 2368 O O . HIS A 1 299 ? 14.089 -7.064 -21.853 1.00 83.38 299 HIS A O 1
ATOM 2374 N N . LEU A 1 300 ? 15.835 -5.701 -21.429 1.00 78.44 300 LEU A N 1
ATOM 2375 C CA . LEU A 1 300 ? 16.295 -5.598 -22.805 1.00 78.44 300 LEU A CA 1
ATOM 2376 C C . LE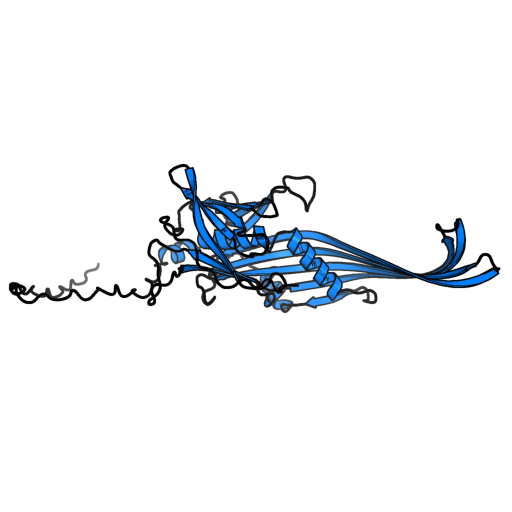U A 1 300 ? 16.614 -6.989 -23.355 1.00 78.44 300 LEU A C 1
ATOM 2378 O O . LEU A 1 300 ? 17.413 -7.737 -22.795 1.00 78.44 300 LEU A O 1
ATOM 2382 N N . GLY A 1 301 ? 15.953 -7.345 -24.454 1.00 74.75 301 GLY A N 1
ATOM 2383 C CA . GLY A 1 301 ? 16.072 -8.662 -25.077 1.00 74.75 301 GLY A CA 1
ATOM 2384 C C . GLY A 1 301 ? 14.762 -9.435 -25.181 1.00 74.75 301 GLY A C 1
ATOM 2385 O O . GLY A 1 301 ? 14.683 -10.351 -25.997 1.00 74.75 301 GLY A O 1
ATOM 2386 N N . MET A 1 302 ? 13.732 -9.042 -24.429 1.00 82.00 302 MET A N 1
ATOM 2387 C CA . MET A 1 302 ? 12.396 -9.619 -24.569 1.00 82.00 302 MET A CA 1
ATOM 2388 C C . M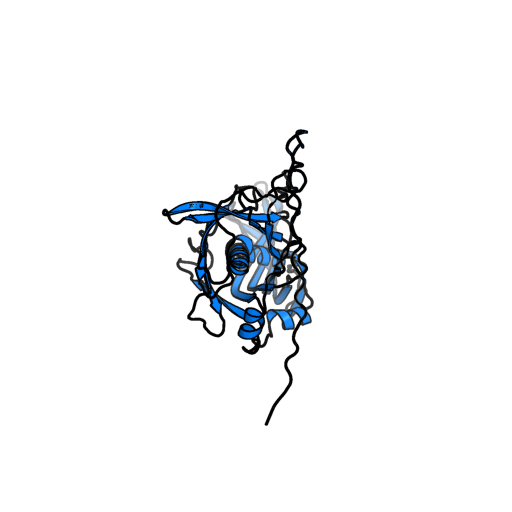ET A 1 302 ? 11.740 -9.196 -25.890 1.00 82.00 302 MET A C 1
ATOM 2390 O O . MET A 1 302 ? 11.841 -8.045 -26.311 1.00 82.00 302 MET A O 1
ATOM 2394 N N . TRP A 1 303 ? 11.052 -10.133 -26.544 1.00 78.31 303 TRP A N 1
ATOM 2395 C CA . TRP A 1 303 ? 10.434 -9.903 -27.852 1.00 78.31 303 TRP A CA 1
ATOM 2396 C C . TRP A 1 303 ? 9.073 -9.202 -27.732 1.00 78.31 303 TRP A C 1
ATOM 2398 O O . TRP A 1 303 ? 8.343 -9.457 -26.764 1.00 78.31 303 TRP A O 1
ATOM 2408 N N . PRO A 1 304 ? 8.669 -8.390 -28.729 1.00 75.31 304 PRO A N 1
ATOM 2409 C CA . PRO A 1 304 ? 7.307 -7.871 -28.820 1.00 75.31 304 PRO A CA 1
ATOM 2410 C C . PRO A 1 304 ? 6.271 -8.996 -28.723 1.00 75.31 304 PRO A C 1
ATOM 2412 O O . PRO A 1 304 ? 6.439 -10.066 -29.303 1.00 75.31 304 PRO A O 1
ATOM 2415 N N . GLY A 1 305 ? 5.191 -8.760 -27.981 1.00 62.25 305 GLY A N 1
ATOM 2416 C CA . GLY A 1 305 ? 4.152 -9.760 -27.738 1.00 62.25 305 GLY A CA 1
ATOM 2417 C C . GLY A 1 305 ? 4.435 -10.704 -26.569 1.00 62.25 305 GLY A C 1
ATOM 2418 O O . GLY A 1 305 ? 3.514 -11.400 -26.153 1.00 62.25 305 GLY A O 1
ATOM 2419 N N . THR A 1 306 ? 5.640 -10.686 -25.986 1.00 74.94 306 THR A N 1
ATOM 2420 C CA . THR A 1 306 ? 5.909 -11.420 -24.742 1.00 74.94 306 THR A CA 1
ATOM 2421 C C . THR A 1 306 ? 5.029 -10.868 -23.625 1.00 74.94 306 THR A C 1
ATOM 2423 O O . THR A 1 306 ? 5.023 -9.662 -23.369 1.00 74.94 306 THR A O 1
ATOM 2426 N N . SER A 1 307 ? 4.301 -11.745 -22.946 1.00 75.75 307 SER A N 1
ATOM 2427 C CA . SER A 1 307 ? 3.503 -11.412 -21.770 1.00 75.75 307 SER A CA 1
ATOM 2428 C C . SER A 1 307 ? 3.781 -12.398 -20.655 1.00 75.75 307 SER A C 1
ATOM 2430 O O . SER A 1 307 ? 4.043 -13.572 -20.915 1.00 75.75 307 SER A O 1
ATOM 2432 N N . ASN A 1 308 ? 3.708 -11.926 -19.419 1.00 77.00 308 ASN A N 1
ATOM 2433 C CA . ASN A 1 308 ? 3.836 -12.789 -18.258 1.00 77.00 308 ASN A CA 1
ATOM 2434 C C . ASN A 1 308 ? 2.921 -12.313 -17.131 1.00 77.00 308 ASN A C 1
ATOM 2436 O O . ASN A 1 308 ? 2.539 -11.139 -17.078 1.00 77.00 308 ASN A O 1
ATOM 2440 N N . PHE A 1 309 ? 2.617 -13.242 -16.233 1.00 77.81 309 PHE A N 1
ATOM 2441 C CA . PHE A 1 309 ? 1.835 -13.027 -15.031 1.00 77.81 309 PHE A CA 1
ATOM 2442 C C . PHE A 1 309 ? 2.639 -13.537 -13.831 1.00 77.81 309 PHE A C 1
ATOM 2444 O O . PHE A 1 309 ? 3.125 -14.666 -13.836 1.00 77.81 309 PHE A O 1
ATOM 2451 N N . VAL A 1 310 ? 2.823 -12.693 -12.820 1.00 79.81 310 VAL A N 1
ATOM 2452 C CA . VAL A 1 310 ? 3.653 -12.959 -11.640 1.00 79.81 310 VAL A CA 1
ATOM 2453 C C . VAL A 1 310 ? 2.822 -12.751 -10.378 1.00 79.81 310 VAL A C 1
ATOM 2455 O O . VAL A 1 310 ? 2.076 -11.776 -10.286 1.00 79.81 310 VAL A O 1
ATOM 2458 N N . GLY A 1 311 ? 2.998 -13.635 -9.394 1.00 81.31 311 GLY A N 1
ATOM 2459 C CA . GLY A 1 311 ? 2.258 -13.619 -8.133 1.00 81.31 311 GLY A CA 1
ATOM 2460 C C . GLY A 1 311 ? 1.053 -14.552 -8.194 1.00 81.31 311 GLY A C 1
ATOM 2461 O O . GLY A 1 311 ? 1.209 -15.731 -8.520 1.00 81.31 311 GLY A O 1
ATOM 2462 N N . MET A 1 312 ? -0.134 -14.030 -7.888 1.00 73.50 312 MET A N 1
ATOM 2463 C CA . MET A 1 312 ? -1.392 -14.780 -7.969 1.00 73.50 312 MET A CA 1
ATOM 2464 C C . MET A 1 312 ? -1.608 -15.406 -9.366 1.00 73.50 312 MET A C 1
ATOM 2466 O O . MET A 1 312 ? -1.257 -14.781 -10.365 1.00 73.50 312 MET A O 1
ATOM 2470 N N . PRO A 1 313 ? -2.213 -16.604 -9.486 1.00 72.94 313 PRO A N 1
ATOM 2471 C CA . PRO A 1 313 ? -2.598 -17.154 -10.784 1.00 72.94 313 PRO A CA 1
ATOM 2472 C C . PRO A 1 313 ? -3.514 -16.206 -11.573 1.00 72.94 313 PRO A C 1
ATOM 2474 O O . PRO A 1 313 ? -4.414 -15.588 -11.011 1.00 72.94 313 PRO A O 1
ATOM 2477 N N . GLU A 1 314 ? -3.333 -16.126 -12.893 1.00 66.62 314 GLU A N 1
ATOM 2478 C CA . GLU A 1 314 ? -4.091 -15.210 -13.765 1.00 66.62 314 GLU A CA 1
ATOM 2479 C C . GLU A 1 314 ? -5.615 -15.402 -13.656 1.00 66.62 314 GLU A C 1
ATOM 2481 O O . GLU A 1 314 ? -6.363 -14.428 -13.602 1.00 66.62 314 GLU A O 1
ATOM 2486 N N . GLN A 1 315 ? -6.085 -16.649 -13.546 1.00 69.06 315 GLN A N 1
ATOM 2487 C CA . GLN A 1 315 ? -7.513 -16.952 -13.374 1.00 69.06 315 GLN A CA 1
ATOM 2488 C C . GLN A 1 315 ? -8.066 -16.385 -12.064 1.00 69.06 315 GLN A C 1
ATOM 2490 O O . GLN A 1 315 ? -9.151 -15.799 -12.052 1.00 69.06 315 GLN A O 1
ATOM 2495 N N . ASP A 1 316 ? -7.304 -16.523 -10.980 1.00 68.50 316 ASP A N 1
ATOM 2496 C CA . ASP A 1 316 ? -7.662 -15.972 -9.679 1.00 68.50 316 ASP A CA 1
ATOM 2497 C C . ASP A 1 316 ? -7.610 -14.449 -9.737 1.00 68.50 316 ASP A C 1
ATOM 2499 O O . ASP A 1 316 ? -8.496 -13.787 -9.210 1.00 68.50 316 ASP A O 1
ATOM 2503 N N . PHE A 1 317 ? -6.646 -13.862 -10.446 1.00 62.88 317 PHE A N 1
ATOM 2504 C CA . PHE A 1 317 ? -6.599 -12.419 -10.633 1.00 62.88 317 PHE A CA 1
ATOM 2505 C C . PHE A 1 317 ? -7.811 -11.884 -11.400 1.00 62.88 317 PHE A C 1
ATOM 2507 O O . PHE A 1 317 ? -8.413 -10.887 -10.997 1.00 62.88 317 PHE A O 1
ATOM 2514 N N . GLU A 1 318 ? -8.203 -12.528 -12.498 1.00 58.66 318 GLU A N 1
ATOM 2515 C CA . GLU A 1 318 ? -9.378 -12.109 -13.255 1.00 58.66 318 GLU A CA 1
ATOM 2516 C C . GLU A 1 318 ? -10.647 -12.198 -12.398 1.00 58.66 318 GLU A C 1
ATOM 2518 O O . GLU A 1 318 ? -11.434 -11.244 -12.354 1.00 58.66 318 GLU A O 1
ATOM 2523 N N . GLN A 1 319 ? -10.829 -13.297 -11.666 1.00 62.94 319 GLN A N 1
ATOM 2524 C CA . GLN A 1 319 ? -11.958 -13.463 -10.751 1.00 62.94 319 GLN A CA 1
ATOM 2525 C C . GLN A 1 319 ? -11.925 -12.438 -9.612 1.00 62.94 319 GLN A C 1
ATOM 2527 O O . GLN A 1 319 ? -12.942 -11.821 -9.314 1.00 62.94 319 GLN A O 1
ATOM 2532 N N . ASN A 1 320 ? -10.755 -12.203 -9.020 1.00 60.28 320 ASN A N 1
ATOM 2533 C CA . ASN A 1 320 ? -10.616 -11.416 -7.800 1.00 60.28 320 ASN A CA 1
ATOM 2534 C C . ASN A 1 320 ? -10.491 -9.905 -8.046 1.00 60.28 320 ASN A C 1
ATOM 2536 O O . ASN A 1 320 ? -10.876 -9.109 -7.195 1.00 60.28 320 ASN A O 1
ATOM 2540 N N . PHE A 1 321 ? -9.982 -9.474 -9.200 1.00 55.50 321 PHE A N 1
ATOM 2541 C CA . PHE A 1 321 ? -9.721 -8.058 -9.475 1.00 55.50 321 PHE A CA 1
ATOM 2542 C C . PHE A 1 321 ? -10.515 -7.508 -10.664 1.00 55.50 321 PHE A C 1
ATOM 2544 O O . PHE A 1 321 ? -10.780 -6.300 -10.689 1.00 55.50 321 PHE A O 1
ATOM 2551 N N . THR A 1 322 ? -10.963 -8.337 -11.620 1.00 48.78 322 THR A N 1
ATOM 2552 C CA . THR A 1 322 ? -11.670 -7.848 -12.827 1.00 48.78 322 THR A CA 1
ATOM 2553 C C . THR A 1 322 ? -13.185 -8.076 -12.819 1.00 48.78 322 THR A C 1
ATOM 2555 O O . THR A 1 322 ? -13.911 -7.188 -13.270 1.00 48.78 322 THR A O 1
ATOM 2558 N N . LYS A 1 323 ? -13.689 -9.186 -12.257 1.00 43.97 323 LYS A N 1
ATOM 2559 C CA . LYS A 1 323 ? -15.121 -9.547 -12.268 1.00 43.97 323 LYS A CA 1
ATOM 2560 C C . LYS A 1 323 ? -15.669 -9.801 -10.860 1.00 43.97 323 LYS A C 1
ATOM 2562 O O . LYS A 1 323 ? -15.584 -10.912 -10.366 1.00 43.97 323 LYS A O 1
ATOM 2567 N N . TYR A 1 324 ? -16.373 -8.831 -10.276 1.00 50.28 324 TYR A N 1
ATOM 2568 C CA . TYR A 1 324 ? -17.326 -9.133 -9.201 1.00 50.28 324 TYR A CA 1
ATOM 2569 C C . TYR A 1 324 ? -18.664 -8.450 -9.448 1.00 50.28 324 TYR A C 1
ATOM 2571 O O . TYR A 1 324 ? -18.727 -7.240 -9.672 1.00 50.28 324 TYR A O 1
ATOM 2579 N N . ALA A 1 325 ? -19.736 -9.240 -9.389 1.00 35.94 325 ALA A N 1
ATOM 2580 C CA . ALA A 1 325 ? -21.083 -8.721 -9.231 1.00 35.94 325 ALA A CA 1
ATOM 2581 C C . ALA A 1 325 ? -21.193 -8.115 -7.827 1.00 35.94 325 ALA A C 1
ATOM 2583 O O . ALA A 1 325 ? -20.826 -8.761 -6.845 1.00 35.94 325 ALA A O 1
ATOM 2584 N N . ALA A 1 326 ? -21.675 -6.875 -7.727 1.00 32.72 326 ALA A N 1
ATOM 2585 C CA . ALA A 1 326 ? -22.039 -6.301 -6.439 1.00 32.72 326 ALA A CA 1
ATOM 2586 C C . ALA A 1 326 ? -23.026 -7.261 -5.742 1.00 32.72 326 ALA A C 1
ATOM 2588 O O . ALA A 1 326 ? -24.013 -7.651 -6.375 1.00 32.72 326 ALA A O 1
ATOM 2589 N N . PRO A 1 327 ? -22.781 -7.689 -4.492 1.00 36.47 327 PRO A N 1
ATOM 2590 C CA . PRO A 1 327 ? -23.734 -8.532 -3.789 1.00 36.47 327 PRO A CA 1
ATOM 2591 C C . PRO A 1 327 ? -25.079 -7.813 -3.639 1.00 36.47 327 PRO A C 1
ATOM 2593 O O . PRO A 1 327 ? -25.150 -6.596 -3.459 1.00 36.47 327 PRO A O 1
ATOM 2596 N N . VAL A 1 328 ? -26.156 -8.590 -3.759 1.00 34.12 328 VAL A N 1
ATOM 2597 C CA . VAL A 1 328 ? -27.538 -8.104 -3.713 1.00 34.12 328 VA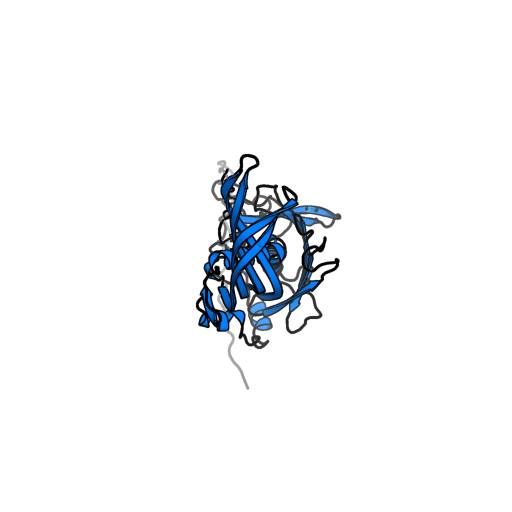L A CA 1
ATOM 2598 C C . VAL A 1 328 ? -27.873 -7.632 -2.281 1.00 34.12 328 VAL A C 1
ATOM 2600 O O . VAL A 1 328 ? -27.492 -8.309 -1.326 1.00 34.12 328 VAL A O 1
ATOM 2603 N N . PRO A 1 329 ? -28.607 -6.515 -2.090 1.00 35.06 329 PRO A N 1
ATOM 2604 C CA . PRO A 1 329 ? -28.635 -5.734 -0.839 1.00 35.06 329 PRO A CA 1
ATOM 2605 C C . PRO A 1 329 ? -29.272 -6.382 0.406 1.00 35.06 329 PRO A C 1
ATOM 2607 O O . PRO A 1 329 ? -29.373 -5.729 1.441 1.00 35.06 329 PRO A O 1
ATOM 2610 N N . ALA A 1 330 ? -29.747 -7.628 0.345 1.00 34.12 330 ALA A N 1
ATOM 2611 C CA . ALA A 1 330 ? -30.612 -8.187 1.389 1.00 34.12 330 ALA A CA 1
ATOM 2612 C C . ALA A 1 330 ? -29.883 -8.542 2.703 1.00 34.12 330 ALA A C 1
ATOM 2614 O O . ALA A 1 330 ? -30.517 -8.625 3.751 1.00 34.12 330 ALA A O 1
ATOM 2615 N N . VAL A 1 331 ? -28.560 -8.732 2.673 1.00 38.53 331 VAL A N 1
ATOM 2616 C CA . VAL A 1 331 ? -27.816 -9.320 3.803 1.00 38.53 331 VAL A CA 1
ATOM 2617 C C . VAL A 1 331 ? -27.413 -8.285 4.860 1.00 38.53 331 VAL A C 1
ATOM 2619 O O . VAL A 1 331 ? -27.268 -8.639 6.026 1.00 38.53 331 VAL A O 1
ATOM 2622 N N . PHE A 1 332 ? -27.298 -6.999 4.507 1.00 36.53 332 PHE A N 1
ATOM 2623 C CA . PHE A 1 332 ? -26.805 -5.971 5.433 1.00 36.53 332 PHE A CA 1
ATOM 2624 C C . PHE A 1 332 ? -27.742 -5.765 6.633 1.00 36.53 332 PHE A C 1
ATOM 2626 O O . PHE A 1 332 ? -27.300 -5.809 7.774 1.00 36.53 332 PHE A O 1
ATOM 2633 N N . ALA A 1 333 ? -29.053 -5.635 6.409 1.00 30.38 333 ALA A N 1
ATOM 2634 C CA . ALA A 1 333 ? -30.006 -5.428 7.503 1.00 30.38 333 ALA A CA 1
ATOM 2635 C C . ALA A 1 333 ? -30.135 -6.653 8.431 1.00 30.38 333 ALA A C 1
ATOM 2637 O O . ALA A 1 333 ? -30.333 -6.492 9.631 1.00 30.38 333 ALA A O 1
ATOM 2638 N N . GLN A 1 334 ? -29.996 -7.872 7.897 1.00 32.97 334 GLN A N 1
ATOM 2639 C CA . GLN A 1 334 ? -30.113 -9.112 8.675 1.00 32.97 334 GLN A CA 1
ATOM 2640 C C . GLN A 1 334 ? -28.823 -9.479 9.416 1.00 32.97 334 GLN A C 1
ATOM 2642 O O . GLN A 1 334 ? -28.894 -9.838 10.587 1.00 32.97 334 GLN A O 1
ATOM 2647 N N . ALA A 1 335 ? -27.655 -9.347 8.780 1.00 35.59 335 ALA A N 1
ATOM 2648 C CA . ALA A 1 335 ? -26.370 -9.638 9.415 1.00 35.59 335 ALA A CA 1
ATOM 2649 C C . ALA A 1 335 ? -26.069 -8.643 10.548 1.00 35.59 335 ALA A C 1
ATOM 2651 O O . ALA A 1 335 ? -25.669 -9.061 11.633 1.00 35.59 335 ALA A O 1
ATOM 2652 N N . VAL A 1 336 ? -26.370 -7.354 10.339 1.00 39.41 336 VAL A N 1
ATOM 2653 C CA . VAL A 1 336 ? -26.188 -6.290 11.343 1.00 39.41 336 VAL A CA 1
ATOM 2654 C C . VAL A 1 336 ? -27.181 -6.421 12.503 1.00 39.41 336 VAL A C 1
ATOM 2656 O O . VAL A 1 336 ? -26.791 -6.241 13.650 1.00 39.41 336 VAL A O 1
ATOM 2659 N N . ALA A 1 337 ? -28.437 -6.815 12.253 1.00 32.44 337 ALA A N 1
ATOM 2660 C CA . ALA A 1 337 ? -29.407 -7.067 13.327 1.00 32.44 337 ALA A CA 1
ATOM 2661 C C . ALA A 1 337 ? -29.086 -8.322 14.168 1.00 32.44 337 ALA A C 1
ATOM 2663 O O . ALA A 1 337 ? -29.608 -8.468 15.271 1.00 32.44 337 ALA A O 1
ATOM 2664 N N . SER A 1 338 ? -28.253 -9.230 13.649 1.00 30.62 338 SER A N 1
ATOM 2665 C CA . SER A 1 338 ? -27.907 -10.504 14.297 1.00 30.62 338 SER A CA 1
ATOM 2666 C C . SER A 1 338 ? -26.529 -10.533 14.968 1.00 30.62 33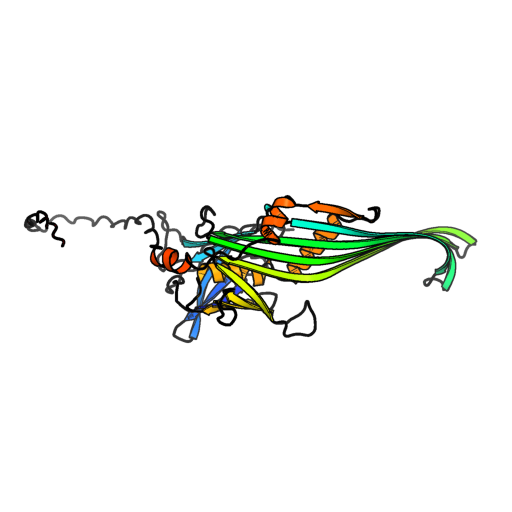8 SER A C 1
ATOM 2668 O O . SER A 1 338 ? -26.230 -11.489 15.684 1.00 30.62 338 SER A O 1
ATOM 2670 N N . TYR A 1 339 ? -25.686 -9.516 14.755 1.00 33.06 339 TYR A N 1
ATOM 2671 C CA . TYR A 1 339 ? -24.349 -9.474 15.344 1.00 33.06 339 TYR A CA 1
ATOM 2672 C C . TYR A 1 339 ? -24.422 -9.082 16.823 1.00 33.06 339 TYR A C 1
ATOM 2674 O O . TYR A 1 339 ? -24.530 -7.910 17.181 1.00 33.06 339 TYR A O 1
ATOM 2682 N N . VAL A 1 340 ? -24.350 -10.089 17.691 1.00 28.92 340 VAL A N 1
ATOM 2683 C CA . VAL A 1 340 ? -24.072 -9.922 19.119 1.00 28.92 340 VAL A CA 1
ATOM 2684 C C . VAL A 1 340 ? -22.572 -10.157 19.305 1.00 28.92 340 VAL A C 1
ATOM 2686 O O . VAL A 1 340 ? -22.103 -11.245 18.956 1.00 28.92 340 VAL A O 1
ATOM 2689 N N . PRO A 1 341 ? -21.800 -9.184 19.829 1.00 32.72 341 PRO A N 1
ATOM 2690 C CA . PRO A 1 341 ? -20.402 -9.410 20.171 1.00 32.72 341 PRO A CA 1
ATOM 2691 C C . PRO A 1 341 ? -20.304 -10.634 21.081 1.00 32.72 341 PRO A C 1
ATOM 2693 O O . PRO A 1 341 ? -21.019 -10.712 22.083 1.00 32.72 341 PRO A O 1
ATOM 2696 N N . GLN A 1 342 ? -19.447 -11.597 20.736 1.00 33.03 342 GLN A N 1
ATOM 2697 C CA . GLN A 1 342 ? -19.139 -12.695 21.649 1.00 33.03 342 GLN A CA 1
ATOM 2698 C C . GLN A 1 342 ? -18.632 -12.067 22.956 1.00 33.03 342 GLN A C 1
ATOM 2700 O O . GLN A 1 342 ? -17.673 -11.289 22.902 1.00 33.03 342 GLN A O 1
ATOM 2705 N N . PRO A 1 343 ? -19.260 -12.333 24.117 1.00 33.41 343 PRO A N 1
ATOM 2706 C CA . PRO A 1 343 ? -18.662 -11.936 25.375 1.00 33.41 343 PRO A CA 1
ATOM 2707 C C . PRO A 1 343 ? -17.295 -12.611 25.432 1.00 33.41 343 PRO A C 1
ATOM 2709 O O . PRO A 1 343 ? -17.191 -13.830 25.274 1.00 33.41 343 PRO A O 1
ATOM 2712 N N . GLY A 1 344 ? -16.245 -11.802 25.586 1.00 37.75 344 GLY A N 1
ATOM 2713 C CA . GLY A 1 344 ? -14.903 -12.322 25.806 1.00 37.75 344 GLY A CA 1
ATOM 2714 C C . GLY A 1 344 ? -14.913 -13.338 26.955 1.00 37.75 344 GLY A C 1
ATOM 2715 O O . GLY A 1 344 ? -15.831 -13.313 27.786 1.00 37.75 344 GLY A O 1
ATOM 2716 N N . PRO A 1 345 ? -13.922 -14.245 27.011 1.00 41.00 345 PRO A N 1
ATOM 2717 C CA . PRO A 1 345 ? -13.810 -15.182 28.120 1.00 41.00 345 PRO A CA 1
ATOM 2718 C C . PRO A 1 345 ? -13.938 -14.395 29.432 1.00 41.00 345 PRO A C 1
ATOM 2720 O O . PRO A 1 345 ? -13.307 -13.340 29.555 1.00 41.00 345 PRO A O 1
ATOM 2723 N N . PRO A 1 346 ? -14.795 -14.830 30.376 1.00 36.41 346 PRO A N 1
ATOM 2724 C CA . PRO A 1 346 ? -15.000 -14.096 31.611 1.00 36.41 346 PRO A CA 1
ATOM 2725 C C . PRO A 1 346 ? -13.649 -13.980 32.307 1.00 36.41 346 PRO A C 1
ATOM 2727 O O . PRO A 1 346 ? -13.103 -14.979 32.775 1.00 36.41 346 PRO A O 1
ATOM 2730 N N . MET A 1 347 ? -13.097 -12.765 32.339 1.00 36.25 347 MET A N 1
ATOM 2731 C CA . MET A 1 347 ? -11.927 -12.492 33.154 1.00 36.25 347 MET A CA 1
ATOM 2732 C C . MET A 1 347 ? -12.333 -12.790 34.589 1.00 36.25 347 MET A C 1
ATOM 2734 O O . MET A 1 347 ? -13.280 -12.201 35.120 1.00 36.25 347 MET A O 1
ATOM 2738 N N . ALA A 1 348 ? -11.658 -13.765 35.189 1.00 33.66 348 ALA A N 1
ATOM 2739 C CA . ALA A 1 348 ? -11.819 -14.055 36.592 1.00 33.66 348 ALA A CA 1
ATOM 2740 C C . ALA A 1 348 ? -11.411 -12.790 37.347 1.00 33.66 348 ALA A C 1
ATOM 2742 O O . ALA A 1 348 ? -10.235 -12.441 37.415 1.00 33.66 348 ALA A O 1
ATOM 2743 N N . ILE A 1 349 ? -12.392 -12.087 37.911 1.00 34.91 349 ILE A N 1
ATOM 2744 C CA . ILE A 1 349 ? -12.122 -11.133 38.976 1.00 34.91 349 ILE A CA 1
ATOM 2745 C C . ILE A 1 349 ? -11.516 -11.983 40.088 1.00 34.91 349 ILE A C 1
ATOM 2747 O O . ILE A 1 349 ? -12.231 -12.710 40.781 1.00 34.91 349 ILE A O 1
ATOM 2751 N N . VAL A 1 350 ? -10.189 -11.955 40.213 1.00 36.66 350 VAL A N 1
ATOM 2752 C CA . VAL A 1 350 ? -9.492 -12.542 41.351 1.00 36.66 350 VAL A CA 1
ATOM 2753 C C . VAL A 1 350 ? -9.902 -11.701 42.550 1.00 36.66 350 VAL A C 1
ATOM 2755 O O . VAL A 1 350 ? -9.306 -10.670 42.858 1.00 36.66 350 VAL A O 1
ATOM 2758 N N . ALA A 1 351 ? -10.994 -12.111 43.194 1.00 37.19 351 ALA A N 1
ATOM 2759 C CA . ALA A 1 351 ? -11.360 -11.619 44.501 1.00 37.19 351 ALA A CA 1
ATOM 2760 C C . ALA A 1 351 ? -10.165 -11.910 45.408 1.00 37.19 351 ALA A C 1
ATOM 2762 O O . ALA A 1 351 ? -9.837 -13.069 45.673 1.00 37.19 351 ALA A O 1
ATOM 2763 N N . GLN A 1 352 ? -9.475 -10.850 45.826 1.00 35.22 352 GLN A N 1
ATOM 2764 C CA . GLN A 1 352 ? -8.431 -10.960 46.829 1.00 35.22 352 GLN A CA 1
ATOM 2765 C C . GLN A 1 352 ? -9.002 -11.731 48.028 1.00 35.22 352 GLN A C 1
ATOM 2767 O O . GLN A 1 352 ? -10.114 -11.417 48.469 1.00 35.22 352 GLN A O 1
ATOM 2772 N N . PRO A 1 353 ? -8.296 -12.742 48.562 1.00 35.47 353 PRO A N 1
ATOM 2773 C CA . PRO A 1 353 ? -8.762 -13.429 49.748 1.00 35.47 353 PRO A CA 1
ATOM 2774 C C . PRO A 1 353 ? -8.810 -12.418 50.893 1.00 35.47 353 PRO A C 1
ATOM 2776 O O . PRO A 1 353 ? -7.785 -11.928 51.366 1.00 35.47 353 PRO A O 1
ATOM 2779 N N . VAL A 1 354 ? -10.030 -12.098 51.324 1.00 38.16 354 VAL A N 1
ATOM 2780 C CA . VAL A 1 354 ? -10.282 -11.379 52.569 1.00 38.16 354 VAL A CA 1
ATOM 2781 C C . VAL A 1 354 ? -9.672 -12.222 53.680 1.00 38.16 354 VAL A C 1
ATOM 2783 O O . VAL A 1 354 ? -10.145 -13.318 53.982 1.00 38.16 354 VAL A O 1
ATOM 2786 N N . VAL A 1 355 ? -8.587 -11.720 54.263 1.00 38.06 355 VAL A N 1
ATOM 2787 C CA . VAL A 1 355 ? -7.976 -12.273 55.469 1.00 38.06 355 VAL A CA 1
ATOM 2788 C C . VAL A 1 355 ? -9.044 -12.243 56.562 1.00 38.06 355 VAL A C 1
ATOM 2790 O O . VAL A 1 355 ? -9.385 -11.184 57.086 1.00 38.06 355 VAL A O 1
ATOM 2793 N N . GLN A 1 356 ? -9.624 -13.406 56.866 1.00 34.84 356 GLN A N 1
ATOM 2794 C CA . GLN A 1 356 ? -10.578 -13.567 57.956 1.00 34.84 356 GLN A CA 1
ATOM 2795 C C . GLN A 1 356 ? -9.870 -13.287 59.286 1.00 34.84 356 GLN A C 1
ATOM 2797 O O . GLN A 1 356 ? -9.086 -14.095 59.780 1.00 34.84 356 GLN A O 1
ATOM 2802 N N . GLN A 1 357 ? -10.174 -12.135 59.880 1.00 35.22 357 GLN A N 1
ATOM 2803 C CA . GLN A 1 357 ? -9.986 -11.909 61.307 1.00 35.22 357 GLN A CA 1
ATOM 2804 C C . GLN A 1 357 ? -10.964 -12.815 62.079 1.00 35.22 357 GLN A C 1
ATOM 2806 O O . GLN A 1 357 ? -12.166 -12.788 61.798 1.00 35.22 357 GLN A O 1
ATOM 2811 N N . PRO A 1 358 ? -10.500 -13.619 63.049 1.00 32.19 358 PRO A N 1
ATOM 2812 C CA . PRO A 1 358 ? -11.385 -14.465 63.829 1.00 32.19 358 PRO A CA 1
ATOM 2813 C C . PRO A 1 358 ? -12.143 -13.615 64.852 1.00 32.19 358 PRO A C 1
ATOM 2815 O O . PRO A 1 358 ? -11.542 -13.038 65.755 1.00 32.19 358 PRO A O 1
ATOM 2818 N N . GLY A 1 359 ? -13.472 -13.589 64.734 1.00 41.03 359 GLY A N 1
ATOM 2819 C CA . GLY A 1 359 ? -14.344 -13.248 65.856 1.00 41.03 359 GLY A CA 1
ATOM 2820 C C . GLY A 1 359 ? -15.374 -12.155 65.614 1.00 41.03 359 GLY A C 1
ATOM 2821 O O . GLY A 1 359 ? -15.421 -11.224 66.402 1.00 41.03 359 GLY A O 1
ATOM 2822 N N . ILE A 1 360 ? -16.251 -12.291 64.614 1.00 39.97 360 ILE A N 1
ATOM 2823 C CA . ILE A 1 360 ? -17.598 -11.696 64.668 1.00 39.97 360 ILE A CA 1
ATOM 2824 C C . ILE A 1 360 ? -18.577 -12.686 64.022 1.00 39.97 360 ILE A C 1
ATOM 2826 O O . ILE A 1 360 ? -18.401 -13.096 62.878 1.00 39.97 360 ILE A O 1
ATOM 2830 N N . ALA A 1 361 ? -19.586 -13.109 64.784 1.00 41.81 361 ALA A N 1
ATOM 2831 C CA . ALA A 1 361 ? -20.636 -14.013 64.333 1.00 41.81 361 ALA A CA 1
ATOM 2832 C C . ALA A 1 361 ? -21.489 -13.361 63.229 1.00 41.81 361 ALA A C 1
ATOM 2834 O O . ALA A 1 361 ? -22.010 -12.263 63.420 1.00 41.81 361 ALA A O 1
ATOM 2835 N N . GLN A 1 362 ? -21.663 -14.052 62.099 1.00 43.97 362 GLN A N 1
ATOM 2836 C CA . GLN A 1 362 ? -22.654 -13.702 61.078 1.00 43.97 362 GLN A CA 1
ATOM 2837 C C . GLN A 1 362 ? -23.911 -14.581 61.219 1.00 43.97 362 GLN A C 1
ATOM 2839 O O . GLN A 1 362 ? -23.786 -15.779 61.488 1.00 43.97 362 GLN A O 1
ATOM 2844 N N . PRO A 1 363 ? -25.121 -14.015 61.047 1.00 43.03 363 PRO A N 1
ATOM 2845 C CA . PRO A 1 363 ? -26.373 -14.764 61.083 1.00 43.03 363 PRO A CA 1
ATOM 2846 C C . PRO A 1 363 ? -26.607 -15.561 59.788 1.00 43.03 363 PRO A C 1
ATOM 2848 O O . PRO A 1 363 ? -26.166 -15.175 58.706 1.00 43.03 363 PRO A O 1
ATOM 2851 N N . ALA A 1 364 ? -27.312 -16.686 59.923 1.00 43.25 364 ALA A N 1
ATOM 2852 C CA . ALA A 1 364 ? -27.577 -17.657 58.864 1.00 43.25 364 ALA A CA 1
ATOM 2853 C C . ALA A 1 364 ? -28.396 -17.080 57.684 1.00 43.25 364 ALA A C 1
ATOM 2855 O O . ALA A 1 364 ? -29.314 -16.286 57.910 1.00 43.25 364 ALA A O 1
ATOM 2856 N N . PRO A 1 365 ? -28.131 -17.511 56.434 1.00 45.31 365 PRO A N 1
ATOM 2857 C CA . PRO A 1 365 ? -28.909 -17.094 55.276 1.00 45.31 365 PRO A CA 1
ATOM 2858 C C . PRO A 1 365 ? -30.284 -17.779 55.237 1.00 45.31 365 PRO A C 1
ATOM 2860 O O . PRO A 1 365 ? -30.418 -18.991 55.408 1.00 45.31 365 PRO A O 1
ATOM 2863 N N . VAL A 1 366 ? -31.308 -16.964 54.987 1.00 46.84 366 VAL A N 1
ATOM 2864 C CA . VAL A 1 366 ? -32.703 -17.366 54.781 1.00 46.84 366 VAL A CA 1
ATOM 2865 C C . VAL A 1 366 ? -32.845 -18.003 53.396 1.00 46.84 366 VAL A C 1
ATOM 2867 O O . VAL A 1 366 ? -32.449 -17.417 52.390 1.00 46.84 366 VAL A O 1
ATOM 2870 N N . ALA A 1 367 ? -33.418 -19.205 53.350 1.00 38.97 367 ALA A N 1
ATOM 2871 C CA . ALA A 1 367 ? -33.703 -19.936 52.121 1.00 38.97 367 ALA A CA 1
ATOM 2872 C C . ALA A 1 367 ? -34.769 -19.218 51.268 1.00 38.97 367 ALA A C 1
ATOM 2874 O O . ALA A 1 367 ? -35.863 -18.927 51.750 1.00 38.97 367 ALA A O 1
ATOM 2875 N N . GLN A 1 368 ? -34.467 -18.974 49.991 1.00 48.00 368 GLN A N 1
ATOM 2876 C CA . GLN A 1 368 ? -35.453 -18.569 48.984 1.00 48.00 368 GLN A CA 1
ATOM 2877 C C . GLN A 1 368 ? -36.128 -19.813 48.376 1.00 48.00 368 GLN A C 1
ATOM 2879 O O . GLN A 1 368 ? -35.425 -20.761 48.017 1.00 48.00 368 GLN A O 1
ATOM 2884 N N . PRO A 1 369 ? -37.465 -19.845 48.225 1.00 48.03 369 PRO A N 1
ATOM 2885 C CA . PRO A 1 369 ? -38.143 -20.944 47.549 1.00 48.03 369 PRO A CA 1
ATOM 2886 C C . PRO A 1 369 ? -38.068 -20.819 46.019 1.00 48.03 369 PRO A C 1
ATOM 2888 O O . PRO A 1 369 ? -38.294 -19.757 45.441 1.00 48.03 369 PRO A O 1
ATOM 2891 N N . MET A 1 370 ? -37.775 -21.958 45.386 1.00 38.75 370 MET A N 1
ATOM 2892 C CA . MET A 1 370 ? -37.779 -22.189 43.941 1.00 38.75 370 MET A CA 1
ATOM 2893 C C . MET A 1 370 ? -39.170 -21.956 43.330 1.00 38.75 370 MET A C 1
ATOM 2895 O O . MET A 1 370 ? -40.153 -22.541 43.783 1.00 38.75 370 MET A O 1
ATOM 2899 N N . ALA A 1 371 ? -39.237 -21.171 42.254 1.00 42.19 371 ALA A N 1
ATOM 2900 C CA . ALA A 1 371 ? -40.407 -21.081 41.386 1.00 42.19 371 ALA A CA 1
ATOM 2901 C C . ALA A 1 371 ? -40.295 -22.108 40.244 1.00 42.19 371 ALA A C 1
ATOM 2903 O O . ALA A 1 371 ? -39.310 -22.125 39.507 1.00 42.19 371 ALA A O 1
ATOM 2904 N N . GLN A 1 372 ? -41.305 -22.971 40.114 1.00 47.62 372 GLN A N 1
ATOM 2905 C CA . GLN A 1 372 ? -41.492 -23.882 38.979 1.00 47.62 372 GLN A CA 1
ATOM 2906 C C . GLN A 1 372 ? -42.164 -23.170 37.785 1.00 47.62 372 GLN A C 1
ATOM 2908 O O . GLN A 1 372 ? -42.896 -22.199 37.988 1.00 47.62 372 GLN A O 1
ATOM 2913 N N . PRO A 1 373 ? -41.954 -23.656 36.545 1.00 44.56 373 PRO A N 1
ATOM 2914 C CA . PRO A 1 373 ? -42.433 -23.003 35.330 1.00 44.56 373 PRO A CA 1
ATOM 2915 C C . PRO A 1 373 ? -43.903 -23.340 35.033 1.00 44.56 373 PRO A C 1
ATOM 2917 O O . PRO A 1 373 ? -44.298 -24.506 35.042 1.00 44.56 373 PRO A O 1
ATOM 2920 N N . MET A 1 374 ? -44.709 -22.323 34.712 1.00 46.78 374 MET A N 1
ATOM 2921 C CA . MET A 1 374 ? -46.041 -22.507 34.128 1.00 46.78 374 MET A CA 1
ATOM 2922 C C . MET A 1 374 ? -45.955 -22.517 32.601 1.00 46.78 374 MET A C 1
ATOM 2924 O O . MET A 1 374 ? -45.553 -21.538 31.976 1.00 46.78 374 MET A O 1
ATOM 2928 N N . ALA A 1 375 ? -46.372 -23.638 32.018 1.00 40.91 375 ALA A N 1
ATOM 2929 C CA . ALA A 1 375 ? -46.713 -23.768 30.611 1.00 40.91 375 ALA A CA 1
ATOM 2930 C C . ALA A 1 375 ? -48.008 -22.995 30.297 1.00 40.91 375 ALA A C 1
ATOM 2932 O O . ALA A 1 375 ? -48.952 -23.026 31.088 1.00 40.91 375 ALA A O 1
ATOM 2933 N N . GLN A 1 376 ? -48.082 -22.368 29.121 1.00 50.78 376 GLN A N 1
ATOM 2934 C CA . GLN A 1 376 ? -49.341 -21.907 28.530 1.00 50.78 376 GLN A CA 1
ATOM 2935 C C . GLN A 1 376 ? -49.585 -22.581 27.169 1.00 50.78 376 GLN A C 1
ATOM 2937 O O . GLN A 1 376 ? -48.626 -22.802 26.426 1.00 50.78 376 GLN A O 1
ATOM 2942 N N . PRO A 1 377 ? -50.846 -22.935 26.849 1.00 53.53 377 PRO A N 1
ATOM 2943 C CA . PRO A 1 377 ? -51.191 -23.719 25.672 1.00 53.53 377 PRO A CA 1
ATOM 2944 C C . PRO A 1 377 ? -51.613 -22.870 24.462 1.00 53.53 377 PRO A C 1
ATOM 2946 O O . PRO A 1 377 ? -51.998 -21.708 24.572 1.00 53.53 377 PRO A O 1
ATOM 2949 N N . MET A 1 378 ? -51.571 -23.541 23.310 1.00 44.69 378 MET A N 1
ATOM 2950 C CA . MET A 1 378 ? -52.094 -23.151 22.000 1.00 44.69 378 MET A CA 1
ATOM 2951 C C . MET A 1 378 ? -53.564 -22.702 22.017 1.00 44.69 378 MET A C 1
ATOM 2953 O O . MET A 1 378 ? -54.392 -23.351 22.654 1.00 44.69 378 MET A O 1
ATOM 2957 N N . ALA A 1 379 ? -53.897 -21.724 21.169 1.00 44.78 379 ALA A N 1
ATOM 2958 C CA . ALA A 1 379 ? -55.148 -21.705 20.406 1.00 44.78 379 ALA A CA 1
ATOM 2959 C C . ALA A 1 379 ? -55.022 -20.791 19.169 1.00 44.78 379 ALA A C 1
ATOM 2961 O O . ALA A 1 379 ? -54.800 -19.589 19.299 1.00 44.78 379 ALA A O 1
ATOM 2962 N N . GLN A 1 380 ? -55.167 -21.385 17.981 1.00 44.47 380 GLN A N 1
ATOM 2963 C CA . GLN A 1 380 ? -55.581 -20.715 16.740 1.00 44.47 380 GLN A CA 1
ATOM 2964 C C . GLN A 1 380 ? -57.114 -20.568 16.724 1.00 44.47 380 GLN A C 1
ATOM 2966 O O . GLN A 1 380 ? -57.806 -21.244 17.497 1.00 44.47 380 GLN A O 1
ATOM 2971 N N . PRO A 1 381 ? -57.650 -19.696 15.862 1.00 58.62 381 PRO A N 1
ATOM 2972 C CA . PRO A 1 381 ? -58.215 -20.193 14.597 1.00 58.62 381 PRO A CA 1
ATOM 2973 C C . PRO A 1 381 ? -57.487 -19.720 13.334 1.00 58.62 381 PRO A C 1
ATOM 2975 O O . PRO A 1 381 ? -56.897 -18.616 13.352 1.00 58.62 381 PRO A O 1
#

Sequence (381 aa):
MGCCGSSEANAAETELPPPAWGAAIKCRLAKKGIFSADYSVWATDENGEEVKWMLMDAVGSWLDDGYRYYLKHRAAGQVDDEGKAISSVLGSVNISGDWDAFSFRICGADRDLDVGPFFDVWDGDFDWGVSNEKTLWAVWTYSKRAVIYSDYEMSTQIGWLDITGSGTWWEHEEEKIIHDTDPDGNDRVRYEKERRTDCRVNGFRYKFNVHNTPMVITYDRKGNGFWKSATLTFTAAAAFAPQIPLFIARGDGEKNCTIETFENSDPISTLLAAYAISCKLDPQDFKAGAQRMCERHMHLGMWPGTSNFVGMPEQDFEQNFTKYAAPVPAVFAQAVASYVPQPGPPMAIVAQPVVQQPGIAQPAPVAQPMAQPMAQPMAQP

pLDDT: mean 72.68, std 18.36, range [28.92, 95.06]

Organism: NCBI:txid127549

Foldseek 3Di:
DDFLFFDDDAFDEDQDDPDDALDKFKWKWFAPDPSAPKTFIWGQDPVRDTDGFWIFGKGDTPPDLKTKTFIWGFYPLDADPVSHGDTDTQKMKIFHLLQKKKKKAWQAKDWDKDWAWDQDPPVGDTWTKIKIKIKTKMKMKIKTKMWMARDPVRPHTFWMKMKMWIWMKMKMKMWMWTWDQDPVGDTDTDIDIDIDIDTDIDDMAMWIAGNLFTKGKDWDDPDPDPPDDCKIWIFIDTPVCNVDTQKIWIESQPTMIIIIGHSNYDVRVRVNVSCCDRPPVDPVNVSVVNVVVCVVPDDGPDHHGDMDMDRDDPVCCCVPPPDDDRDDPPVPVVVVVPDDPDPDDPDPPPPDPDPDDPDDDDDDDDDDDDDDDDDDDDDDD

Secondary structure (DSSP, 8-state):
----PBPP-PPPEESSPPP-TT--EEEEEEES-TT---EEEEEE-TTS-EEEEEEEEEEB-TTSS-EEEEEEEEETT-B-TTS-B--EEEEEEEE-GGG-EEEEEEEEEEEEEEEEEEE-TTTSSEEEEEEEEEEEEEEEEEEEEEEEESSTTS-SEEEEEEEEEEEEEEEEEEEEEEEEE-TTS-EEEEEEEEEEEEEEEEEEEEEEEETTEEEEEEEE--SSSTT--SSEEEEEEETTEEEEEEEEEEE-SSSEEEEEE-TTS-HHHHHHHHHHHHHTS-HHHHHHHHHHHHHHH--TTPPTT-EEEEES-HHHHIIIII--PPPPTTHHHHHHHH-PPPPPP------------S--PPPPPPPPPPPPPPP------